Protein AF-A0A3N5KDC1-F1 (afdb_monomer)

Foldseek 3Di:
DAQPDDPDPDDQPLADDDPRSLVVLLCVCVVPVPPPVAAERELEAAGDQVSSQVSLVSNVVNVNPRHFYEYEHQDDDDHPSGPYYAYADAACAPDPHHLLCLLDDDNNQRHPEYFFFAALLAADFVVVDDADWLEGGHLNNRVLSLLNVLCCCLPVPVVSRPHDDYPDAEKDFACGNLHGIDRRHCAYNLGHGALSVQVVCCRVVVVDWDKAWHSLLLQEDADFQLRKTKIFTSAQWKWKDKPNRIDDIDGFQPDWRQWDWDQDPVRDTDIDGTGGGGRMDMGSDGDDAAWMKMKMDSVPPDIDIHIHHYPPNPDDPLPDQKAPKAKPAPQKGKDWRQFWADAQRDQENDNRLPFNWGFHHDDPVRGGWIWIYIHFLLPVNNWIKIKIWGAQPFQWKKKKKKFFQQAADVVLVDDGDPVQNVLVVVQVVQCVVQVKDWDDWQGWIAGSSRGTTTITMIMDIGGRGGMDIGGTTSTGMIMIIGGPPDPPPPPD

Nearest PDB structures (foldseek):
  8dhe-assembly1_C  TM=8.116E-01  e=2.099E-16  Tannerella forsythia
  6d1p-assembly1_B  TM=6.015E-01  e=4.933E-16  Bacteroides uniformis str. 3978 T3 ii
  6d1p-assembly1_A  TM=5.922E-01  e=3.505E-16  Bacteroides uniformis str. 3978 T3 ii
  5uj6-assembly1_B  TM=5.030E-01  e=4.772E-17  Bacteroides uniformis str. 3978 T3 ii
  5e4s-assembly1_A  TM=2.211E-01  e=1.803E+00  Mus musculus

Radius of gyration: 25.78 Å; Cα contacts (8 Å, |Δi|>4): 1112; chains: 1; bounding box: 69×53×68 Å

Solvent-accessible surface area (backbone atoms only — not comparable to full-atom values): 26812 Å² total; per-residue (Å²): 130,66,70,73,66,82,90,72,70,99,61,84,68,79,60,67,87,46,74,54,37,52,49,46,51,45,45,55,47,75,76,43,71,88,44,83,89,61,66,60,48,71,33,50,63,68,63,50,58,72,46,33,28,48,41,20,45,52,48,57,73,67,68,60,89,89,45,48,33,30,34,36,28,74,56,98,70,83,59,54,72,36,78,47,65,22,17,52,48,34,49,40,59,84,41,99,52,38,55,71,56,52,76,52,74,71,71,46,24,32,24,54,25,29,60,49,46,36,38,78,49,24,62,63,57,78,90,65,72,71,73,40,88,58,74,40,35,21,40,62,44,30,44,56,52,48,49,53,49,49,39,37,50,73,62,76,43,38,86,64,34,85,36,80,36,70,42,36,70,52,23,45,82,36,83,45,32,71,60,37,30,40,42,30,22,32,13,43,73,90,65,50,75,41,67,60,40,57,52,50,45,44,72,77,37,68,88,56,89,48,54,42,68,49,70,66,58,55,36,60,36,79,59,64,52,42,57,60,49,44,32,40,32,69,47,69,40,40,35,42,27,51,69,88,43,75,51,78,68,46,51,51,40,69,34,62,49,72,63,47,56,41,73,43,97,88,67,49,74,43,81,40,80,48,49,67,24,68,37,34,44,75,40,62,66,65,56,56,63,12,82,36,47,41,35,40,35,55,86,79,84,52,57,34,72,47,67,37,27,25,55,64,63,79,52,80,60,91,82,41,64,66,32,79,68,43,44,74,22,88,91,28,59,56,44,77,42,92,51,57,62,48,58,56,33,67,58,51,60,39,31,79,62,87,36,53,37,21,40,42,67,64,61,77,92,53,60,45,13,21,34,52,28,27,48,56,26,51,42,71,92,37,37,39,35,41,36,31,24,35,31,62,90,46,87,17,26,41,40,33,40,41,32,47,42,30,40,48,52,78,91,57,76,55,79,67,37,67,69,41,32,53,39,32,54,50,48,52,53,54,38,46,76,70,64,31,43,83,75,46,73,78,42,49,28,27,37,69,62,65,42,54,30,28,23,37,34,28,36,32,82,42,50,47,52,35,76,47,76,45,80,50,54,60,37,56,62,47,44,32,41,31,54,69,83,52,85,51,74,77,84,122

Mean predicted aligned error: 6.15 Å

Structure (mmCIF, N/CA/C/O backbone):
data_AF-A0A3N5KDC1-F1
#
_entry.id   AF-A0A3N5KDC1-F1
#
loop_
_atom_site.group_PDB
_atom_site.id
_atom_site.type_symbol
_atom_site.label_atom_id
_atom_site.label_alt_id
_atom_site.label_comp_id
_atom_site.label_asym_id
_atom_site.label_entity_id
_atom_site.label_seq_id
_atom_site.pdbx_PDB_ins_code
_atom_site.Cartn_x
_atom_site.Cartn_y
_atom_site.Cartn_z
_atom_site.occupancy
_atom_site.B_iso_or_equiv
_atom_site.auth_seq_id
_atom_site.auth_comp_id
_atom_site.auth_asym_id
_atom_site.auth_atom_id
_atom_site.pdbx_PDB_model_num
ATOM 1 N N . GLY A 1 1 ? 24.414 0.586 -6.483 1.00 37.28 1 GLY A N 1
ATOM 2 C CA . GLY A 1 1 ? 25.707 0.317 -5.826 1.00 37.28 1 GLY A CA 1
ATOM 3 C C . GLY A 1 1 ? 26.315 -0.940 -6.407 1.00 37.28 1 GLY A C 1
ATOM 4 O O . GLY A 1 1 ? 25.590 -1.908 -6.600 1.00 37.28 1 GLY A O 1
ATOM 5 N N . TYR A 1 2 ? 27.604 -0.909 -6.732 1.00 44.34 2 TYR A N 1
ATOM 6 C CA . TYR A 1 2 ? 28.325 -2.050 -7.298 1.00 44.34 2 TYR A CA 1
ATOM 7 C C . TYR A 1 2 ? 28.606 -3.128 -6.255 1.00 44.34 2 TYR A C 1
ATOM 9 O O . TYR A 1 2 ? 28.766 -2.836 -5.068 1.00 44.34 2 TYR A O 1
ATOM 17 N N . ALA A 1 3 ? 28.755 -4.369 -6.711 1.00 42.62 3 ALA A N 1
ATOM 18 C CA . ALA A 1 3 ? 29.396 -5.393 -5.905 1.00 42.62 3 ALA A CA 1
ATOM 19 C C . ALA A 1 3 ? 30.853 -4.952 -5.630 1.00 42.62 3 ALA A C 1
ATOM 21 O O . ALA A 1 3 ? 31.609 -4.693 -6.564 1.00 42.62 3 ALA A O 1
ATOM 22 N N . GLY A 1 4 ? 31.239 -4.836 -4.353 1.00 41.16 4 GLY A N 1
ATOM 23 C CA . GLY A 1 4 ? 32.629 -4.584 -3.936 1.00 41.16 4 GLY A CA 1
ATOM 24 C C . GLY A 1 4 ? 33.014 -3.136 -3.621 1.00 41.16 4 GLY A C 1
ATOM 25 O O . GLY A 1 4 ? 34.183 -2.884 -3.343 1.00 41.16 4 GLY A O 1
ATOM 26 N N . GLN A 1 5 ? 32.077 -2.184 -3.623 1.00 47.47 5 GLN A N 1
ATOM 27 C CA . GLN A 1 5 ? 32.350 -0.823 -3.142 1.00 47.47 5 GLN A CA 1
ATOM 28 C C . GLN A 1 5 ? 31.906 -0.655 -1.682 1.00 47.47 5 GLN A C 1
ATOM 30 O O . GLN A 1 5 ? 30.785 -1.007 -1.311 1.00 47.47 5 GLN A O 1
ATOM 35 N N . LEU A 1 6 ? 32.794 -0.109 -0.847 1.00 40.75 6 LEU A N 1
ATOM 36 C CA . LEU A 1 6 ? 32.445 0.346 0.497 1.00 40.75 6 LEU A CA 1
ATOM 37 C C . LEU A 1 6 ? 31.649 1.648 0.363 1.00 40.75 6 LEU A C 1
ATOM 39 O O . LEU A 1 6 ? 32.158 2.617 -0.189 1.00 40.75 6 LEU A O 1
ATOM 43 N N . TRP A 1 7 ? 30.424 1.685 0.891 1.00 41.09 7 TRP A N 1
ATOM 44 C CA . TRP A 1 7 ? 29.682 2.933 1.088 1.00 41.09 7 TRP A CA 1
ATOM 45 C C . TRP A 1 7 ? 30.396 3.770 2.159 1.00 41.09 7 TRP A C 1
ATOM 47 O O . TRP A 1 7 ? 30.092 3.661 3.347 1.00 41.09 7 TRP A O 1
ATOM 57 N N . LYS A 1 8 ? 31.397 4.558 1.762 1.00 39.78 8 LYS A N 1
ATOM 58 C CA . LYS A 1 8 ? 32.082 5.511 2.639 1.00 39.78 8 LYS A CA 1
ATOM 59 C C . LYS A 1 8 ? 31.551 6.913 2.376 1.00 39.78 8 LYS A C 1
ATOM 61 O O . LYS A 1 8 ? 32.102 7.640 1.566 1.00 39.78 8 LYS A O 1
ATOM 66 N N . GLU A 1 9 ? 30.494 7.259 3.110 1.00 42.00 9 GLU A N 1
ATOM 67 C CA . GLU A 1 9 ? 29.913 8.608 3.197 1.00 42.00 9 GLU A CA 1
ATOM 68 C C . GLU A 1 9 ? 29.488 9.233 1.848 1.00 42.00 9 GLU A C 1
ATOM 70 O O . GLU A 1 9 ? 29.717 8.705 0.764 1.00 42.00 9 GLU A O 1
ATOM 75 N N . ALA A 1 10 ? 28.748 10.340 1.899 1.00 38.84 10 ALA A N 1
ATOM 76 C CA . ALA A 1 10 ? 28.294 11.034 0.698 1.00 38.84 10 ALA A CA 1
ATOM 77 C C . ALA A 1 10 ? 29.503 11.648 -0.042 1.00 38.84 10 ALA A C 1
ATOM 79 O O . ALA A 1 10 ? 29.994 12.710 0.336 1.00 38.84 10 ALA A O 1
ATOM 80 N N . GLY A 1 11 ? 29.994 10.979 -1.091 1.00 49.34 11 GLY A N 1
ATOM 81 C CA . GLY A 1 11 ? 31.174 11.393 -1.853 1.00 49.34 11 GLY A CA 1
ATOM 82 C C . GLY A 1 11 ? 31.334 10.659 -3.191 1.00 49.34 11 GLY A C 1
ATOM 83 O O . GLY A 1 11 ? 30.745 9.610 -3.420 1.00 49.34 11 GLY A O 1
ATOM 84 N N . ASN A 1 12 ? 32.136 11.236 -4.094 1.00 48.62 12 ASN A N 1
ATOM 85 C CA . ASN A 1 12 ? 32.341 10.858 -5.508 1.00 48.62 12 ASN A CA 1
ATOM 86 C C . ASN A 1 12 ? 32.972 9.459 -5.768 1.00 48.62 12 ASN A C 1
ATOM 88 O O . ASN A 1 12 ? 33.498 9.235 -6.858 1.00 48.62 12 ASN A O 1
ATOM 92 N N . GLU A 1 13 ? 32.957 8.523 -4.815 1.00 50.50 13 GLU A N 1
ATOM 93 C CA . GLU A 1 13 ? 33.648 7.223 -4.918 1.00 50.50 13 GLU A CA 1
ATOM 94 C C . GLU A 1 13 ? 32.959 6.210 -5.856 1.00 50.50 13 GLU A C 1
ATOM 96 O O . GLU A 1 13 ? 33.598 5.252 -6.288 1.00 50.50 13 GLU A O 1
ATOM 101 N N . GLU A 1 14 ? 31.722 6.471 -6.307 1.00 55.22 14 GLU A N 1
ATOM 102 C CA . GLU A 1 14 ? 31.003 5.689 -7.342 1.00 55.22 14 GLU A CA 1
ATOM 103 C C . GLU A 1 14 ? 31.642 5.765 -8.752 1.00 55.22 14 GLU A C 1
ATOM 105 O O . GLU A 1 14 ? 31.025 5.407 -9.759 1.00 55.22 14 GLU A O 1
ATOM 110 N N . LYS A 1 15 ? 32.882 6.259 -8.835 1.00 64.88 15 LYS A N 1
ATOM 111 C CA . LYS A 1 15 ? 33.608 6.631 -10.054 1.00 64.88 15 LYS A CA 1
ATOM 112 C C . LYS A 1 15 ? 34.949 5.912 -10.223 1.00 64.88 15 LYS A C 1
ATOM 114 O O . LYS A 1 15 ? 35.641 6.164 -11.206 1.00 64.88 15 LYS A O 1
ATOM 119 N N . THR A 1 16 ? 35.331 5.037 -9.292 1.00 75.56 16 THR A N 1
ATOM 120 C CA . THR A 1 16 ? 36.665 4.419 -9.293 1.00 75.56 16 THR A CA 1
ATOM 121 C C . THR A 1 16 ? 36.598 2.936 -9.640 1.00 75.56 16 THR A C 1
ATOM 123 O O . THR A 1 16 ? 35.846 2.170 -9.038 1.00 75.56 16 THR A O 1
ATOM 126 N N . ILE A 1 17 ? 37.432 2.527 -10.594 1.00 86.38 17 ILE A N 1
ATOM 127 C CA . ILE A 1 17 ? 37.654 1.127 -10.958 1.00 86.38 17 ILE A CA 1
ATOM 128 C C . ILE A 1 17 ? 38.507 0.465 -9.873 1.00 86.38 17 ILE A C 1
ATOM 130 O O . ILE A 1 17 ? 39.562 0.985 -9.508 1.00 86.38 17 ILE A O 1
ATOM 134 N N . THR A 1 18 ? 38.075 -0.691 -9.369 1.00 87.50 18 THR A N 1
ATOM 135 C CA . THR A 1 18 ? 38.806 -1.442 -8.337 1.00 87.50 18 THR A CA 1
ATOM 136 C C . THR A 1 18 ? 39.035 -2.905 -8.732 1.00 87.50 18 THR A C 1
ATOM 138 O O . THR A 1 18 ? 38.200 -3.480 -9.440 1.00 87.50 18 THR A O 1
ATOM 141 N N . PRO A 1 19 ? 40.111 -3.548 -8.224 1.00 91.12 19 PRO A N 1
ATOM 142 C CA . PRO A 1 19 ? 40.338 -4.982 -8.418 1.00 91.12 19 PRO A CA 1
ATOM 143 C C . PRO A 1 19 ? 39.183 -5.860 -7.913 1.00 91.12 19 PRO A C 1
ATOM 145 O O . PRO A 1 19 ? 38.863 -6.873 -8.529 1.00 91.12 19 PRO A O 1
ATOM 148 N N . ASP A 1 20 ? 38.527 -5.467 -6.815 1.00 90.00 20 ASP A N 1
ATOM 149 C CA . ASP A 1 20 ? 37.363 -6.188 -6.286 1.00 90.00 20 ASP A CA 1
ATOM 150 C C . ASP A 1 20 ? 36.155 -6.085 -7.221 1.00 90.00 20 ASP A C 1
ATOM 152 O O . ASP A 1 20 ? 35.503 -7.097 -7.476 1.00 90.00 20 ASP A O 1
ATOM 156 N N . GLY A 1 21 ? 35.879 -4.900 -7.778 1.00 88.31 21 GLY A N 1
ATOM 157 C CA . GLY A 1 21 ? 34.806 -4.729 -8.756 1.00 88.31 21 GLY A CA 1
ATOM 158 C C . GLY A 1 21 ? 35.059 -5.534 -10.033 1.00 88.31 21 GLY A C 1
ATOM 159 O O . GLY A 1 21 ? 34.130 -6.135 -10.571 1.00 88.31 21 GLY A O 1
ATOM 160 N N . GLU A 1 22 ? 36.314 -5.626 -10.493 1.00 93.69 22 GLU A N 1
ATOM 161 C CA . GLU A 1 22 ? 36.660 -6.492 -11.629 1.00 93.69 22 GLU A CA 1
ATOM 162 C C . GLU A 1 22 ? 36.424 -7.959 -11.294 1.00 93.69 22 GLU A C 1
ATOM 164 O O . GLU A 1 22 ? 35.750 -8.658 -12.051 1.00 93.69 22 GLU A O 1
ATOM 169 N N . ARG A 1 23 ? 36.940 -8.420 -10.146 1.00 95.06 23 ARG A N 1
ATOM 170 C CA . ARG A 1 23 ? 36.763 -9.802 -9.693 1.00 95.06 23 ARG A CA 1
ATOM 171 C C . ARG A 1 23 ? 35.281 -10.169 -9.637 1.00 95.06 23 ARG A C 1
ATOM 173 O O . ARG A 1 23 ? 34.895 -11.167 -10.234 1.00 95.06 23 ARG A O 1
ATOM 180 N N . LEU A 1 24 ? 34.458 -9.341 -8.993 1.00 93.81 24 LEU A N 1
ATOM 181 C CA . LEU A 1 24 ? 33.022 -9.585 -8.839 1.00 93.81 24 LEU A CA 1
ATOM 182 C C . LEU A 1 24 ? 32.278 -9.546 -10.179 1.00 93.81 24 LEU A C 1
ATOM 184 O O . LEU A 1 24 ? 31.381 -10.355 -10.399 1.00 93.81 24 LEU A O 1
ATOM 188 N N . THR A 1 25 ? 32.682 -8.670 -11.102 1.00 94.50 25 THR A N 1
ATOM 189 C CA . THR A 1 25 ? 32.119 -8.623 -12.462 1.00 94.50 25 THR A CA 1
ATOM 190 C C . THR A 1 25 ? 32.409 -9.913 -13.236 1.00 94.50 25 THR A C 1
ATOM 192 O O . THR A 1 25 ? 31.509 -10.468 -13.865 1.00 94.50 25 THR A O 1
ATOM 195 N N . ARG A 1 26 ? 33.637 -10.445 -13.154 1.00 97.12 26 ARG A N 1
ATOM 196 C CA . ARG A 1 26 ? 33.983 -11.738 -13.775 1.00 97.12 26 ARG A CA 1
ATOM 197 C C . ARG A 1 26 ? 33.257 -12.899 -13.109 1.00 97.12 26 ARG A C 1
ATOM 199 O O . ARG A 1 26 ? 32.737 -13.780 -13.786 1.00 97.12 26 ARG A O 1
ATOM 206 N N . GLU A 1 27 ? 33.218 -12.904 -11.779 1.00 97.12 27 GLU A N 1
ATOM 207 C CA . GLU A 1 27 ? 32.535 -13.931 -10.992 1.00 97.12 27 GLU A CA 1
ATOM 208 C C . GLU A 1 27 ? 31.034 -13.969 -11.287 1.00 97.12 27 GLU A C 1
ATOM 210 O O . GLU A 1 27 ? 30.494 -15.062 -11.432 1.00 97.12 27 GLU A O 1
ATOM 215 N N . MET A 1 28 ? 30.379 -12.815 -11.474 1.00 96.75 28 MET A N 1
ATOM 216 C CA . MET A 1 28 ? 28.976 -12.741 -11.897 1.00 96.75 28 MET A CA 1
ATOM 217 C C . MET A 1 28 ? 28.735 -13.568 -13.166 1.00 96.75 28 MET A C 1
ATOM 219 O O . MET A 1 28 ? 27.820 -14.389 -13.176 1.00 96.75 28 MET A O 1
ATOM 223 N N . VAL A 1 29 ? 29.567 -13.410 -14.200 1.00 97.75 29 VAL A N 1
ATOM 224 C CA . VAL A 1 29 ? 29.442 -14.184 -15.446 1.00 97.75 29 VAL A CA 1
ATOM 225 C C . VAL A 1 29 ? 29.795 -15.655 -15.203 1.00 97.75 29 VAL A C 1
ATOM 227 O O . VAL A 1 29 ? 28.981 -16.542 -15.455 1.00 97.75 29 VAL A O 1
ATOM 230 N N . ARG A 1 30 ? 30.975 -15.945 -14.640 1.00 97.69 30 ARG A N 1
ATOM 231 C CA . ARG A 1 30 ? 31.485 -17.321 -14.462 1.00 97.69 30 ARG A CA 1
ATOM 232 C C . ARG A 1 30 ? 30.622 -18.202 -13.568 1.00 97.69 30 ARG A C 1
ATOM 234 O O . ARG A 1 30 ? 30.557 -19.407 -13.790 1.00 97.69 30 ARG A O 1
ATOM 241 N N . GLN A 1 31 ? 29.990 -17.635 -12.547 1.00 97.81 31 GLN A N 1
ATOM 242 C CA . GLN A 1 31 ? 29.129 -18.394 -11.642 1.00 97.81 31 GLN A CA 1
ATOM 243 C C . GLN A 1 31 ? 27.742 -18.633 -12.241 1.00 97.81 31 GLN A C 1
ATOM 245 O O . GLN A 1 31 ? 27.077 -19.588 -11.849 1.00 97.81 31 GLN A O 1
ATOM 250 N N . ASN A 1 32 ? 27.305 -17.787 -13.183 1.00 97.88 32 ASN A N 1
ATOM 251 C CA . ASN A 1 32 ? 25.913 -17.767 -13.619 1.00 97.88 32 ASN A CA 1
ATOM 252 C C . ASN A 1 32 ? 25.691 -18.039 -15.121 1.00 97.88 32 ASN A C 1
ATOM 254 O O . ASN A 1 32 ? 24.538 -18.157 -15.530 1.00 97.88 32 ASN A O 1
ATOM 258 N N . TRP A 1 33 ? 26.734 -18.200 -15.946 1.00 96.25 33 TRP A N 1
ATOM 259 C CA . TRP A 1 33 ? 26.621 -18.373 -17.411 1.00 96.25 33 TRP A CA 1
ATOM 260 C C . TRP A 1 33 ? 25.761 -19.564 -17.863 1.00 96.25 33 TRP A C 1
ATOM 262 O O . TRP A 1 33 ? 25.226 -19.564 -18.972 1.00 96.25 33 TRP A O 1
ATOM 272 N N . ASN A 1 34 ? 25.593 -20.583 -17.024 1.00 97.00 34 ASN A N 1
ATOM 273 C CA . ASN A 1 34 ? 24.770 -21.753 -17.325 1.00 97.00 34 ASN A CA 1
ATOM 274 C C . ASN A 1 34 ? 23.273 -21.557 -17.005 1.00 97.00 34 ASN A C 1
ATOM 276 O O . ASN A 1 34 ? 22.489 -22.478 -17.226 1.00 97.00 34 ASN A O 1
ATOM 280 N N . HIS A 1 35 ? 22.854 -20.382 -16.517 1.00 98.12 35 HIS A N 1
ATOM 281 C CA . HIS A 1 35 ? 21.449 -20.088 -16.229 1.00 98.12 35 HIS A CA 1
ATOM 282 C C . HIS A 1 35 ? 20.735 -19.547 -17.479 1.00 98.12 35 HIS A C 1
ATOM 284 O O . HIS A 1 35 ? 21.015 -18.421 -17.904 1.00 98.12 35 HIS A O 1
ATOM 290 N N . PRO A 1 36 ? 19.769 -20.284 -18.061 1.00 97.12 36 PRO A N 1
ATOM 291 C CA . PRO A 1 36 ? 19.035 -19.820 -19.242 1.00 97.12 36 PRO A CA 1
ATOM 292 C C . PRO A 1 36 ? 18.090 -18.648 -18.937 1.00 97.12 36 PRO A C 1
ATOM 294 O O . PRO A 1 36 ? 17.638 -17.973 -19.853 1.00 97.12 36 PRO A O 1
ATOM 297 N N . SER A 1 37 ? 17.791 -18.387 -17.659 1.00 97.25 37 SER A N 1
ATOM 298 C CA . SER A 1 37 ? 16.976 -17.245 -17.227 1.00 97.25 37 SER A CA 1
ATOM 299 C C . SER A 1 37 ? 17.694 -15.898 -17.351 1.00 97.25 37 SER A C 1
ATOM 301 O O . SER A 1 37 ? 17.043 -14.860 -17.276 1.00 97.25 37 SER A O 1
ATOM 303 N N . ILE A 1 38 ? 19.021 -15.890 -17.504 1.00 97.19 38 ILE A N 1
ATOM 304 C CA . ILE A 1 38 ? 19.806 -14.665 -17.675 1.00 97.19 38 ILE A CA 1
ATOM 305 C C . ILE A 1 38 ? 19.941 -14.394 -19.168 1.00 97.19 38 ILE A C 1
ATOM 307 O O . ILE A 1 38 ? 20.503 -15.215 -19.888 1.00 97.19 38 ILE A O 1
ATOM 311 N N . LEU A 1 39 ? 19.452 -13.240 -19.621 1.00 95.25 39 LEU A N 1
ATOM 312 C CA . LEU A 1 39 ? 19.479 -12.845 -21.036 1.00 95.25 39 LEU A CA 1
ATOM 313 C C . LEU A 1 39 ? 20.571 -11.812 -21.351 1.00 95.25 39 LEU A C 1
ATOM 315 O O . LEU A 1 39 ? 21.000 -11.687 -22.497 1.00 95.25 39 LEU A O 1
ATOM 319 N N . PHE A 1 40 ? 21.025 -11.072 -20.341 1.00 96.06 40 PHE A N 1
ATOM 320 C CA . PHE A 1 40 ? 22.039 -10.036 -20.484 1.00 96.06 40 PHE A CA 1
ATOM 321 C C . PHE A 1 40 ? 22.814 -9.811 -19.184 1.00 96.06 40 PHE A C 1
ATOM 323 O O . PHE A 1 40 ? 22.302 -10.052 -18.089 1.00 96.06 40 PHE A O 1
ATOM 330 N N . TRP A 1 41 ? 24.041 -9.317 -19.320 1.00 97.56 41 TRP A N 1
ATOM 331 C CA . TRP A 1 41 ? 24.927 -8.925 -18.227 1.00 97.56 41 TRP A CA 1
ATOM 332 C C . TRP A 1 41 ? 24.950 -7.404 -18.091 1.00 97.56 41 TRP A C 1
ATOM 334 O O . TRP A 1 41 ? 25.172 -6.703 -19.076 1.00 97.56 41 TRP A O 1
ATOM 344 N N . SER A 1 42 ? 24.742 -6.878 -16.884 1.00 94.75 42 SER A N 1
ATOM 345 C CA . SER A 1 42 ? 24.819 -5.431 -16.652 1.00 94.75 42 SER A CA 1
ATOM 346 C C . SER A 1 42 ? 26.226 -5.004 -16.239 1.00 94.75 42 SER A C 1
ATOM 348 O O . SER A 1 42 ? 26.817 -5.590 -15.334 1.00 94.75 42 SER A O 1
ATOM 350 N N . ALA A 1 43 ? 26.735 -3.951 -16.874 1.00 94.06 43 ALA A N 1
ATOM 351 C CA . ALA A 1 43 ? 28.002 -3.305 -16.552 1.00 94.06 43 ALA A CA 1
ATOM 352 C C . ALA A 1 43 ? 27.884 -2.257 -15.428 1.00 94.06 43 ALA A C 1
ATOM 354 O O . ALA A 1 43 ? 28.904 -1.752 -14.959 1.00 94.06 43 ALA A O 1
ATOM 355 N N . GLY A 1 44 ? 26.668 -1.911 -14.982 1.00 89.19 44 GLY A N 1
ATOM 356 C CA . GLY A 1 44 ? 26.477 -0.963 -13.882 1.00 89.19 44 GLY A CA 1
ATOM 357 C C . GLY A 1 44 ? 25.088 -0.326 -13.801 1.00 89.19 44 GLY A C 1
ATOM 358 O O . GLY A 1 44 ? 24.185 -0.649 -14.573 1.00 89.19 44 GLY A O 1
ATOM 359 N N . ASN A 1 45 ? 24.950 0.607 -12.855 1.00 89.62 45 ASN A N 1
ATOM 360 C CA . ASN A 1 45 ? 23.750 1.414 -12.622 1.00 89.62 45 ASN A CA 1
ATOM 361 C C . ASN A 1 45 ? 24.130 2.862 -12.262 1.00 89.62 45 ASN A C 1
ATOM 363 O O . ASN A 1 45 ? 24.871 3.051 -11.298 1.00 89.62 45 ASN A O 1
ATOM 367 N N . GLU A 1 46 ? 23.589 3.848 -12.985 1.00 85.75 46 GLU A N 1
ATOM 368 C CA . GLU A 1 46 ? 23.632 5.298 -12.691 1.00 85.75 46 GLU A CA 1
ATOM 369 C C . GLU A 1 46 ? 25.016 5.859 -12.318 1.00 85.75 46 GLU A C 1
ATOM 371 O O . GLU A 1 46 ? 25.188 6.598 -11.354 1.00 85.75 46 GLU A O 1
ATOM 376 N N . THR A 1 47 ? 26.030 5.516 -13.099 1.00 81.06 47 THR A N 1
ATOM 377 C CA . THR A 1 47 ? 27.434 5.835 -12.819 1.00 81.06 47 THR A CA 1
ATOM 378 C C . THR A 1 47 ? 28.067 6.672 -13.939 1.00 81.06 47 THR A C 1
ATOM 380 O O . THR A 1 47 ? 27.395 7.117 -14.872 1.00 81.06 47 THR A O 1
ATOM 383 N N . ILE A 1 48 ? 29.381 6.896 -13.866 1.00 84.38 48 ILE A N 1
ATOM 384 C CA . ILE A 1 48 ? 30.130 7.558 -14.935 1.00 84.38 48 ILE A CA 1
ATOM 385 C C . ILE A 1 48 ? 30.531 6.572 -16.033 1.00 84.38 48 ILE A C 1
ATOM 387 O O . ILE A 1 48 ? 30.876 5.419 -15.774 1.00 84.38 48 ILE A O 1
ATOM 391 N N . LEU A 1 49 ? 30.550 7.063 -17.272 1.00 87.19 49 LEU A N 1
ATOM 392 C CA . LEU A 1 49 ? 30.786 6.245 -18.460 1.00 87.19 49 LEU A CA 1
ATOM 393 C C . LEU A 1 49 ? 32.121 5.498 -18.449 1.00 87.19 49 LEU A C 1
ATOM 395 O O . LEU A 1 49 ? 32.158 4.360 -18.898 1.00 87.19 49 LEU A O 1
ATOM 399 N N . ASP A 1 50 ? 33.201 6.089 -17.935 1.00 88.62 50 ASP A N 1
ATOM 400 C CA . ASP A 1 50 ? 34.514 5.427 -17.924 1.00 88.62 50 ASP A CA 1
ATOM 401 C C . ASP A 1 50 ? 34.496 4.122 -17.117 1.00 88.62 50 ASP A C 1
ATOM 403 O O . ASP A 1 50 ? 35.063 3.118 -17.547 1.00 88.62 50 ASP A O 1
ATOM 407 N N . VAL A 1 51 ? 33.766 4.108 -15.999 1.00 88.75 51 VAL A N 1
ATOM 408 C CA . VAL A 1 51 ? 33.595 2.920 -15.156 1.00 88.75 51 VAL A CA 1
ATOM 409 C C . VAL A 1 51 ? 32.725 1.876 -15.855 1.00 88.75 51 VAL A C 1
ATOM 411 O O . VAL A 1 51 ? 33.106 0.707 -15.904 1.00 88.75 51 VAL A O 1
ATOM 414 N N . VAL A 1 52 ? 31.601 2.288 -16.458 1.00 91.00 52 VAL A N 1
ATOM 415 C CA . VAL A 1 52 ? 30.739 1.376 -17.237 1.00 91.00 52 VAL A CA 1
ATOM 416 C C . VAL A 1 52 ? 31.522 0.740 -18.377 1.00 91.00 52 VAL A C 1
ATOM 418 O O . VAL A 1 52 ? 31.492 -0.473 -18.544 1.00 91.00 52 VAL A O 1
ATOM 421 N N . 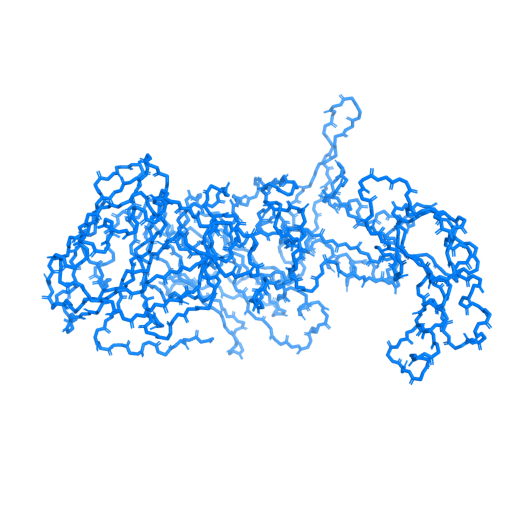ASN A 1 53 ? 32.247 1.551 -19.150 1.00 93.81 53 ASN A N 1
ATOM 422 C CA . ASN A 1 53 ? 33.012 1.098 -20.308 1.00 93.81 53 ASN A CA 1
ATOM 423 C C . ASN A 1 53 ? 34.066 0.063 -19.905 1.00 93.81 53 ASN A C 1
ATOM 425 O O . ASN A 1 53 ? 34.282 -0.910 -20.635 1.00 93.81 53 ASN A O 1
ATOM 429 N N . HIS A 1 54 ? 34.704 0.273 -18.749 1.00 94.81 54 HIS A N 1
ATOM 430 C CA . HIS A 1 54 ? 35.669 -0.657 -18.176 1.00 94.81 54 HIS A CA 1
ATOM 431 C C . HIS A 1 54 ? 35.017 -1.981 -17.781 1.00 94.81 54 HIS A C 1
ATOM 433 O O . HIS A 1 54 ? 35.444 -3.032 -18.253 1.00 94.81 54 HIS A O 1
ATOM 439 N N . TYR A 1 55 ? 33.952 -1.959 -16.975 1.00 95.38 55 TYR A N 1
ATOM 440 C CA . TYR A 1 55 ? 33.299 -3.197 -16.540 1.00 95.38 55 TYR A CA 1
ATOM 441 C C . TYR A 1 55 ? 32.584 -3.929 -17.679 1.00 95.38 55 TYR A C 1
ATOM 443 O O . TYR A 1 55 ? 32.621 -5.156 -17.726 1.00 95.38 55 TYR A O 1
ATOM 451 N N . ALA A 1 56 ? 32.045 -3.213 -18.664 1.00 96.56 56 ALA A N 1
ATOM 452 C CA . ALA A 1 56 ? 31.558 -3.815 -19.900 1.00 96.56 56 ALA A CA 1
ATOM 453 C C . ALA A 1 56 ? 32.693 -4.532 -20.653 1.00 96.56 56 ALA A C 1
ATOM 455 O O . ALA A 1 56 ? 32.504 -5.658 -21.108 1.00 96.56 56 ALA A O 1
ATOM 456 N N . ALA A 1 57 ? 33.895 -3.945 -20.734 1.00 97.56 57 ALA A N 1
ATOM 457 C CA . ALA A 1 57 ? 35.058 -4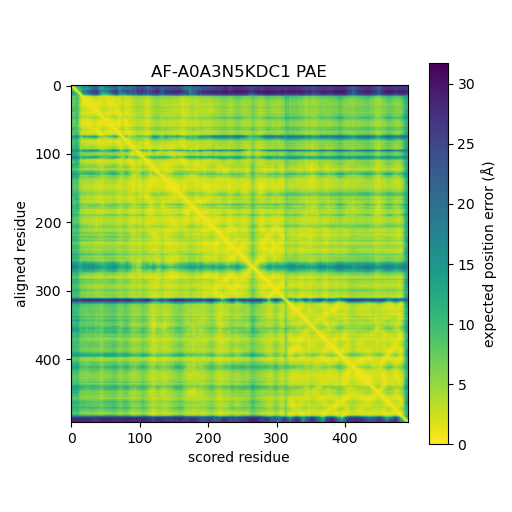.622 -21.316 1.00 97.56 57 ALA A CA 1
ATOM 458 C C . ALA A 1 57 ? 35.473 -5.866 -20.510 1.00 97.56 57 ALA A C 1
ATOM 460 O O . ALA A 1 57 ? 35.807 -6.888 -21.106 1.00 97.56 57 ALA A O 1
ATOM 461 N N . VAL A 1 58 ? 35.411 -5.809 -19.175 1.00 97.69 58 VAL A N 1
ATOM 462 C CA . VAL A 1 58 ? 35.658 -6.970 -18.302 1.00 97.69 58 VAL A CA 1
ATOM 463 C C . VAL A 1 58 ? 34.664 -8.095 -18.591 1.00 97.69 58 VAL A C 1
ATOM 465 O O . VAL A 1 58 ? 35.094 -9.234 -18.746 1.00 97.69 58 VAL A O 1
ATOM 468 N N . ILE A 1 59 ? 33.369 -7.790 -18.737 1.00 98.06 59 ILE A N 1
ATOM 469 C CA . ILE A 1 59 ? 32.344 -8.776 -19.119 1.00 98.06 59 ILE A CA 1
ATOM 470 C C . ILE A 1 59 ? 32.671 -9.393 -20.485 1.00 98.06 59 ILE A C 1
ATOM 472 O O . ILE A 1 59 ? 32.630 -10.611 -20.628 1.00 98.06 59 ILE A O 1
ATOM 476 N N . ARG A 1 60 ? 33.053 -8.585 -21.485 1.00 97.88 60 ARG A N 1
ATOM 477 C CA . ARG A 1 60 ? 33.413 -9.096 -22.824 1.00 97.88 60 ARG A CA 1
ATOM 478 C C . ARG A 1 60 ? 34.620 -10.032 -22.812 1.00 97.88 60 ARG A C 1
ATOM 480 O O . ARG A 1 60 ? 34.677 -10.938 -23.632 1.00 97.88 60 ARG A O 1
ATOM 487 N N . GLN A 1 61 ? 35.563 -9.844 -21.891 1.00 98.00 61 GLN A N 1
ATOM 488 C CA . GLN A 1 61 ? 36.716 -10.740 -21.741 1.00 98.00 61 GLN A CA 1
ATOM 489 C C . GLN A 1 61 ? 36.346 -12.129 -21.206 1.00 98.00 61 GLN A C 1
ATOM 491 O O . GLN A 1 61 ? 37.163 -13.038 -21.315 1.00 98.00 61 GLN A O 1
ATOM 496 N N . GLU A 1 62 ? 35.151 -12.302 -20.633 1.00 97.50 62 GLU A N 1
ATOM 497 C CA . GLU A 1 62 ? 34.646 -13.621 -20.235 1.00 97.50 62 GLU A CA 1
ATOM 498 C C . GLU A 1 62 ? 34.115 -14.441 -21.423 1.00 97.50 62 GLU A C 1
ATOM 500 O O . GLU A 1 62 ? 33.772 -15.603 -21.233 1.00 97.50 62 GLU A O 1
ATOM 505 N N . ASP A 1 63 ? 34.087 -13.854 -22.630 1.00 94.44 63 ASP A N 1
ATOM 506 C CA . ASP A 1 63 ? 33.788 -14.520 -23.906 1.00 94.44 63 ASP A CA 1
ATOM 507 C C . ASP A 1 63 ? 32.482 -15.339 -23.881 1.00 94.44 63 ASP A C 1
ATOM 509 O O . ASP A 1 63 ? 32.429 -16.488 -24.314 1.00 94.44 63 ASP A O 1
ATOM 513 N N . ASP A 1 64 ? 31.408 -14.743 -23.343 1.00 96.75 64 ASP A N 1
ATOM 514 C CA . ASP A 1 64 ? 30.038 -15.264 -23.453 1.00 96.75 64 ASP A CA 1
ATOM 515 C C . ASP A 1 64 ? 29.325 -14.609 -24.653 1.00 96.75 64 ASP A C 1
ATOM 517 O O . ASP A 1 64 ? 28.682 -13.566 -24.489 1.00 96.75 64 ASP A O 1
ATOM 521 N N . PRO A 1 65 ? 29.399 -15.186 -25.871 1.00 94.25 65 PRO A N 1
ATOM 522 C CA . PRO A 1 65 ? 28.739 -14.626 -27.049 1.00 94.25 65 PRO A CA 1
ATOM 523 C C . PRO A 1 65 ? 27.219 -14.841 -27.041 1.00 94.25 65 PRO A C 1
ATOM 525 O O . PRO A 1 65 ? 26.537 -14.386 -27.958 1.00 94.25 65 PRO A O 1
ATOM 528 N N . THR A 1 66 ? 26.672 -15.572 -26.061 1.00 96.44 66 THR A N 1
ATOM 529 C CA . THR A 1 66 ? 25.256 -15.972 -26.047 1.00 96.44 66 THR A CA 1
ATOM 530 C C . THR A 1 66 ? 24.338 -14.949 -25.383 1.00 96.44 66 THR A C 1
ATOM 532 O O . THR A 1 66 ? 23.117 -15.077 -25.475 1.00 96.44 66 THR A O 1
ATOM 535 N N . ARG A 1 67 ? 24.904 -13.929 -24.725 1.00 97.38 67 ARG A N 1
ATOM 536 C CA . ARG A 1 67 ? 24.167 -12.908 -23.971 1.00 97.38 67 ARG A CA 1
ATOM 537 C C . ARG A 1 67 ? 24.613 -11.506 -24.340 1.00 97.38 67 ARG A C 1
ATOM 539 O O . ARG A 1 67 ? 25.776 -11.263 -24.653 1.00 97.38 67 ARG A O 1
ATOM 546 N N . LEU A 1 68 ? 23.669 -10.576 -24.251 1.00 97.38 68 LEU A N 1
ATOM 547 C CA . LEU A 1 68 ? 23.943 -9.161 -24.474 1.00 97.38 68 LEU A CA 1
ATOM 548 C C . LEU A 1 68 ? 24.596 -8.526 -23.238 1.00 97.38 68 LEU A C 1
ATOM 550 O O . LEU A 1 68 ? 24.446 -9.008 -22.116 1.00 97.38 68 LEU A O 1
ATOM 554 N N . VAL A 1 69 ? 25.282 -7.406 -23.428 1.00 97.50 69 VAL A N 1
ATOM 555 C CA . VAL A 1 69 ? 25.814 -6.558 -22.356 1.00 97.50 69 VAL A CA 1
ATOM 556 C C . VAL A 1 69 ? 25.030 -5.253 -22.312 1.00 97.50 69 VAL A C 1
ATOM 558 O O . VAL A 1 69 ? 24.794 -4.633 -23.347 1.00 97.50 69 VAL A O 1
ATOM 561 N N . THR A 1 70 ? 24.624 -4.824 -21.121 1.00 95.62 70 THR A N 1
ATOM 562 C CA . THR A 1 70 ? 23.783 -3.638 -20.925 1.00 95.62 70 THR A CA 1
ATOM 563 C C . THR A 1 70 ? 24.265 -2.745 -19.784 1.00 95.62 70 THR A C 1
ATOM 565 O O . THR A 1 70 ? 25.189 -3.089 -19.049 1.00 95.62 70 THR A O 1
ATOM 568 N N . TYR A 1 71 ? 23.636 -1.584 -19.635 1.00 92.94 71 TYR A N 1
ATOM 569 C CA . TYR A 1 71 ? 23.858 -0.617 -18.566 1.00 92.94 71 TYR A CA 1
ATOM 570 C C . TYR A 1 71 ? 22.543 0.094 -18.223 1.00 92.94 71 TYR A C 1
ATOM 572 O O . TYR A 1 71 ? 21.838 0.530 -19.132 1.00 92.94 71 TYR A O 1
ATOM 580 N N . ALA A 1 72 ? 22.234 0.223 -16.927 1.00 92.00 72 ALA A N 1
ATOM 581 C CA . ALA A 1 72 ? 21.103 1.013 -16.435 1.00 92.00 72 ALA A CA 1
ATOM 582 C C . ALA A 1 72 ? 21.530 2.477 -16.217 1.00 92.00 72 ALA A C 1
ATOM 584 O O . ALA A 1 72 ? 22.297 2.788 -15.304 1.00 92.00 72 ALA A O 1
ATOM 585 N N . ALA A 1 73 ? 21.065 3.380 -17.074 1.00 88.44 73 ALA A N 1
ATOM 586 C CA . ALA A 1 73 ? 21.480 4.775 -17.141 1.00 88.44 73 ALA A CA 1
ATOM 587 C C . ALA A 1 73 ? 20.428 5.725 -16.546 1.00 88.44 73 ALA A C 1
ATOM 589 O O . ALA A 1 73 ? 19.235 5.580 -16.789 1.00 88.44 73 ALA A O 1
ATOM 590 N N . SER A 1 74 ? 20.869 6.779 -15.854 1.00 79.38 74 SER A N 1
ATOM 591 C CA . SER A 1 74 ? 20.009 7.879 -15.373 1.00 79.38 74 SER A CA 1
ATOM 592 C C . SER A 1 74 ? 19.818 9.012 -16.395 1.00 79.38 74 SER A C 1
ATOM 594 O O . SER A 1 74 ? 19.346 10.096 -16.057 1.00 79.38 74 SER A O 1
ATOM 596 N N . GLY A 1 75 ? 20.216 8.800 -17.651 1.00 74.12 75 GLY A N 1
ATOM 597 C CA . GLY A 1 75 ? 20.090 9.787 -18.721 1.00 74.12 75 GLY A CA 1
ATOM 598 C C . GLY A 1 75 ? 20.618 9.264 -20.052 1.00 74.12 75 GLY A C 1
ATOM 599 O O . GLY A 1 75 ? 21.019 8.107 -20.152 1.00 74.12 75 GLY A O 1
ATOM 600 N N . ASN A 1 76 ? 20.667 10.129 -21.071 1.00 71.12 76 ASN A N 1
ATOM 601 C CA . ASN A 1 76 ? 21.034 9.765 -22.447 1.00 71.12 76 ASN A CA 1
ATOM 602 C C . ASN A 1 76 ? 22.551 9.554 -22.651 1.00 71.12 76 ASN A C 1
ATOM 604 O O . ASN A 1 76 ? 23.199 10.197 -23.475 1.00 71.12 76 ASN A O 1
ATOM 608 N N . GLN A 1 77 ? 23.135 8.696 -21.824 1.00 75.62 77 GLN A N 1
ATOM 609 C CA . GLN A 1 77 ? 24.514 8.251 -21.926 1.00 75.62 77 GLN A CA 1
ATOM 610 C C . GLN A 1 77 ? 24.591 7.085 -22.916 1.00 75.62 77 GLN A C 1
ATOM 612 O O . GLN A 1 77 ? 23.656 6.291 -23.006 1.00 75.62 77 GLN A O 1
ATOM 617 N N . HIS A 1 78 ? 25.721 6.946 -23.612 1.00 85.25 78 HIS A N 1
ATOM 618 C CA . HIS A 1 78 ? 26.003 5.813 -24.498 1.00 85.25 78 HIS A CA 1
ATOM 619 C C . HIS A 1 78 ? 27.296 5.138 -24.047 1.00 85.25 78 HIS A C 1
ATOM 621 O O . HIS A 1 78 ? 28.381 5.713 -24.165 1.00 85.25 78 HIS A O 1
ATOM 627 N N . ALA A 1 79 ? 27.169 3.936 -23.487 1.00 88.38 79 ALA A N 1
ATOM 628 C CA . ALA A 1 79 ? 28.308 3.166 -23.014 1.00 88.38 79 ALA A CA 1
ATOM 629 C C . ALA A 1 79 ? 28.936 2.399 -24.183 1.00 88.38 79 ALA A C 1
ATOM 631 O O . ALA A 1 79 ? 28.241 1.824 -25.019 1.00 88.38 79 ALA A O 1
ATOM 632 N N . LYS A 1 80 ? 30.265 2.390 -24.244 1.00 92.75 80 LYS A N 1
ATOM 633 C CA . LYS A 1 80 ? 31.035 1.515 -25.129 1.00 92.75 80 LYS A CA 1
ATOM 634 C C . LYS A 1 80 ? 30.988 0.092 -24.578 1.00 92.75 80 LYS A C 1
ATOM 636 O O . LYS A 1 80 ? 30.904 -0.108 -23.371 1.00 92.75 80 LYS A O 1
ATOM 641 N N . ASN A 1 81 ? 31.113 -0.891 -25.465 1.00 93.62 81 ASN A N 1
ATOM 642 C CA . ASN A 1 81 ? 31.117 -2.327 -25.151 1.00 93.62 81 ASN A CA 1
ATOM 643 C C . ASN A 1 81 ? 29.781 -2.901 -24.630 1.00 93.62 81 ASN A C 1
ATOM 645 O O . ASN A 1 81 ? 29.662 -4.126 -24.551 1.00 93.62 81 ASN A O 1
ATOM 649 N N . CYS A 1 82 ? 28.775 -2.069 -24.351 1.00 95.56 82 CYS A N 1
ATOM 650 C CA . CYS A 1 82 ? 27.381 -2.488 -24.189 1.00 95.56 82 CYS A CA 1
ATOM 651 C C . CYS A 1 82 ? 26.707 -2.646 -25.562 1.00 95.56 82 CYS A C 1
ATOM 653 O O . CYS A 1 82 ? 26.970 -1.864 -26.473 1.00 95.56 82 CYS A O 1
ATOM 655 N N . ASP A 1 83 ? 25.834 -3.643 -25.702 1.00 95.69 83 ASP A N 1
ATOM 656 C CA . ASP A 1 83 ? 24.984 -3.830 -26.886 1.00 95.69 83 ASP A CA 1
ATOM 657 C C . ASP A 1 83 ? 23.811 -2.843 -26.900 1.00 95.69 83 ASP A C 1
ATOM 659 O O . ASP A 1 83 ? 23.366 -2.416 -27.962 1.00 95.69 83 ASP A O 1
ATOM 663 N N . PHE A 1 84 ? 23.313 -2.468 -25.719 1.00 93.44 84 PHE A N 1
ATOM 664 C CA . PHE A 1 84 ? 22.267 -1.463 -25.547 1.00 93.44 84 PHE A CA 1
ATOM 665 C C . PHE A 1 84 ? 22.341 -0.823 -24.159 1.00 93.44 84 PHE A C 1
ATOM 667 O O . PHE A 1 84 ? 22.906 -1.398 -23.227 1.00 93.44 84 PHE A O 1
ATOM 674 N N . ASN A 1 85 ? 21.706 0.338 -24.009 1.00 91.50 85 ASN A N 1
ATOM 675 C CA . ASN A 1 85 ? 21.479 0.970 -22.715 1.00 91.50 85 ASN A CA 1
ATOM 676 C C . ASN A 1 85 ? 19.995 0.892 -22.368 1.00 91.50 85 ASN A C 1
ATOM 678 O O . ASN A 1 85 ? 19.146 1.032 -23.245 1.00 91.50 85 ASN A O 1
ATOM 682 N N . ALA A 1 86 ? 19.705 0.663 -21.093 1.00 92.75 86 ALA A N 1
ATOM 683 C CA . ALA A 1 86 ? 18.374 0.799 -20.533 1.00 92.75 86 ALA A CA 1
ATOM 684 C C . ALA A 1 86 ? 18.355 1.997 -19.582 1.00 92.75 86 ALA A C 1
ATOM 686 O O . ALA A 1 86 ? 19.378 2.339 -18.994 1.00 92.75 86 ALA A O 1
ATOM 687 N N . TYR A 1 87 ? 17.217 2.663 -19.461 1.00 91.69 87 TYR A N 1
ATOM 688 C CA . TYR A 1 87 ? 17.097 3.948 -18.794 1.00 91.69 87 TYR A CA 1
ATOM 689 C C . TYR A 1 87 ? 16.200 3.857 -17.558 1.00 91.69 87 TYR A C 1
ATOM 691 O O . TYR A 1 87 ? 15.163 3.182 -17.547 1.00 91.69 87 TYR A O 1
ATOM 699 N N . ASN A 1 88 ? 16.587 4.586 -16.515 1.00 91.75 88 ASN A N 1
ATOM 700 C CA . ASN A 1 88 ? 15.772 4.817 -15.332 1.00 91.75 88 ASN A CA 1
ATOM 701 C C . ASN A 1 88 ? 14.804 5.971 -15.632 1.00 91.75 88 ASN A C 1
ATOM 703 O O . ASN A 1 88 ? 15.181 7.140 -15.705 1.00 91.75 88 ASN A O 1
ATOM 707 N N . THR A 1 89 ? 13.535 5.634 -15.847 1.00 90.62 89 THR A N 1
ATOM 708 C CA . THR A 1 89 ? 12.506 6.499 -16.444 1.00 90.62 89 THR A CA 1
ATOM 709 C C . THR A 1 89 ? 11.400 6.816 -15.442 1.00 90.62 89 THR A C 1
ATOM 711 O O . THR A 1 89 ? 10.354 6.170 -15.348 1.00 90.62 89 THR A O 1
ATOM 714 N N . TYR A 1 90 ? 11.615 7.868 -14.664 1.00 91.44 90 TYR A N 1
ATOM 715 C CA . TYR A 1 90 ? 10.704 8.283 -13.596 1.00 91.44 90 TYR A CA 1
ATOM 716 C C . TYR A 1 90 ? 9.897 9.539 -13.959 1.00 91.44 90 TYR A C 1
ATOM 718 O O . TYR A 1 90 ? 9.605 10.352 -13.079 1.00 91.44 90 TYR A O 1
ATOM 726 N N . ASP A 1 91 ? 9.529 9.694 -15.240 1.00 89.62 91 ASP A N 1
ATOM 727 C CA . ASP A 1 91 ? 8.663 10.785 -15.711 1.00 89.62 91 ASP A CA 1
ATOM 728 C C . ASP A 1 91 ? 7.365 10.830 -14.904 1.00 89.62 91 ASP A C 1
ATOM 730 O O . ASP A 1 91 ? 6.612 9.855 -14.878 1.00 89.62 91 ASP A O 1
ATOM 734 N N . GLY A 1 92 ? 7.093 11.955 -14.256 1.00 88.12 92 GLY A N 1
ATOM 735 C CA . GLY A 1 92 ? 5.960 12.121 -13.355 1.00 88.12 92 GLY A CA 1
ATOM 736 C C . GLY A 1 92 ? 6.249 11.832 -11.895 1.00 88.12 92 GLY A C 1
ATOM 737 O O . GLY A 1 92 ? 5.448 12.287 -11.096 1.00 88.12 92 GLY A O 1
ATOM 738 N N . TRP A 1 93 ? 7.342 11.144 -11.541 1.00 91.75 93 TRP A N 1
ATOM 739 C CA . TRP A 1 93 ? 7.730 10.849 -10.157 1.00 91.75 93 TRP A CA 1
ATOM 740 C C . TRP A 1 93 ? 8.908 11.716 -9.689 1.00 91.75 93 TRP A C 1
ATOM 742 O O . TRP A 1 93 ? 8.697 12.649 -8.926 1.00 91.75 93 TRP A O 1
ATOM 752 N N . TYR A 1 94 ? 10.139 11.460 -10.159 1.00 88.38 94 TYR A N 1
ATOM 753 C CA . TYR A 1 94 ? 11.325 12.261 -9.784 1.00 88.38 94 TYR A CA 1
ATOM 754 C C . TYR A 1 94 ? 11.530 13.498 -10.663 1.00 88.38 94 TYR A C 1
ATOM 756 O O . TYR A 1 94 ? 12.258 14.417 -10.291 1.00 88.38 94 TYR A O 1
ATOM 764 N N . THR A 1 95 ? 10.908 13.532 -11.837 1.00 77.00 95 THR A N 1
ATOM 765 C CA . THR A 1 95 ? 10.990 14.669 -12.756 1.00 77.00 95 THR A CA 1
ATOM 766 C C . THR A 1 95 ? 9.858 15.653 -12.475 1.00 77.00 95 THR A C 1
ATOM 768 O O . THR A 1 95 ? 8.726 15.225 -12.274 1.00 77.00 95 THR A O 1
ATOM 771 N N . GLY A 1 96 ? 10.106 16.959 -12.594 1.00 66.50 96 GLY A N 1
ATOM 772 C CA . GLY A 1 96 ? 9.046 17.978 -12.506 1.00 66.50 96 GLY A CA 1
ATOM 773 C C . GLY A 1 96 ? 8.042 17.990 -13.674 1.00 66.50 96 GLY A C 1
ATOM 774 O O . GLY A 1 96 ? 7.162 18.848 -13.697 1.00 66.50 96 GLY A O 1
ATOM 775 N N . GLY A 1 97 ? 8.188 17.091 -14.656 1.00 75.06 97 GLY A N 1
ATOM 776 C CA . GLY A 1 97 ? 7.255 16.904 -15.770 1.00 75.06 97 GLY A CA 1
ATOM 777 C C . GLY A 1 97 ? 6.074 15.986 -15.417 1.00 75.06 97 GLY A C 1
ATOM 778 O O . GLY A 1 97 ? 6.123 15.270 -14.417 1.00 75.06 97 GLY A O 1
ATOM 779 N N . PRO A 1 98 ? 4.998 15.990 -16.219 1.00 84.06 98 PRO A N 1
ATOM 780 C CA . PRO A 1 98 ? 3.818 15.161 -15.996 1.00 84.06 98 PRO A CA 1
ATOM 781 C C . PRO A 1 98 ? 4.122 13.679 -16.232 1.00 84.06 98 PRO A C 1
ATOM 783 O O . PRO A 1 98 ? 4.959 13.319 -17.058 1.00 84.06 98 PRO A O 1
ATOM 786 N N . TYR A 1 99 ? 3.356 12.796 -15.588 1.00 85.81 99 TYR A N 1
ATOM 787 C CA . TYR A 1 99 ? 3.471 11.343 -15.780 1.00 85.81 99 TYR A CA 1
ATOM 788 C C . TYR A 1 99 ? 3.279 10.906 -17.241 1.00 85.81 99 TYR A C 1
ATOM 790 O O . TYR A 1 99 ? 3.774 9.850 -17.650 1.00 85.81 99 TYR A O 1
ATOM 798 N N . THR A 1 100 ? 2.604 11.732 -18.046 1.00 87.88 100 THR A N 1
ATOM 799 C CA . THR A 1 100 ? 2.360 11.486 -19.465 1.00 87.88 100 THR A CA 1
ATOM 800 C C . THR A 1 100 ? 3.610 11.549 -20.337 1.00 87.88 100 THR A C 1
ATOM 802 O O . THR A 1 100 ? 3.627 10.927 -21.405 1.00 87.88 100 THR A O 1
ATOM 805 N N . ASP A 1 101 ? 4.657 12.248 -19.884 1.00 87.06 101 ASP A N 1
ATOM 806 C CA . ASP A 1 101 ? 5.906 12.453 -20.632 1.00 87.06 101 ASP A CA 1
ATOM 807 C C . ASP A 1 101 ? 6.641 11.157 -20.956 1.00 87.06 101 ASP A C 1
ATOM 809 O O . ASP A 1 101 ? 7.392 11.096 -21.923 1.00 87.06 101 ASP A O 1
ATOM 813 N N . PHE A 1 102 ? 6.320 10.079 -20.255 1.00 88.50 102 PHE A N 1
ATOM 814 C CA . PHE A 1 102 ? 6.855 8.751 -20.519 1.00 88.50 102 PHE A CA 1
ATOM 815 C C . PHE A 1 102 ? 6.646 8.222 -21.940 1.00 88.50 102 PHE A C 1
ATOM 817 O O . PHE A 1 102 ? 7.407 7.382 -22.422 1.00 88.50 102 PHE A O 1
ATOM 824 N N . LYS A 1 103 ? 5.635 8.733 -22.653 1.00 83.50 103 LYS A N 1
ATOM 825 C CA . LYS A 1 103 ? 5.444 8.401 -24.069 1.00 83.50 103 LYS A CA 1
ATOM 826 C C . LYS A 1 103 ? 6.575 8.915 -24.962 1.00 83.50 103 LYS A C 1
ATOM 828 O O . LYS A 1 103 ? 6.754 8.371 -26.047 1.00 83.50 103 LYS A O 1
ATOM 833 N N . LYS A 1 104 ? 7.335 9.927 -24.533 1.00 83.88 104 LYS A N 1
ATOM 834 C CA . LYS A 1 104 ? 8.443 10.500 -25.305 1.00 83.88 104 LYS A CA 1
ATOM 835 C C . LYS A 1 104 ? 9.552 9.462 -25.514 1.00 83.88 104 LYS A C 1
ATOM 837 O O . LYS A 1 104 ? 9.853 8.666 -24.632 1.00 83.88 104 LYS A O 1
ATOM 842 N N . LEU A 1 105 ? 10.149 9.500 -26.700 1.00 77.44 105 LEU A N 1
ATOM 843 C CA . LEU A 1 105 ? 11.241 8.640 -27.162 1.00 77.44 105 LEU A CA 1
ATOM 844 C C . LEU A 1 105 ? 12.471 9.509 -27.500 1.00 77.44 105 LEU A C 1
ATOM 846 O O . LEU A 1 105 ? 12.306 10.716 -27.707 1.00 77.44 105 LEU A O 1
ATOM 850 N N . PRO A 1 106 ? 13.694 8.946 -27.576 1.00 75.94 106 PRO A N 1
ATOM 851 C CA . PRO A 1 106 ? 14.031 7.526 -27.420 1.00 75.94 106 PRO A CA 1
ATOM 852 C C . PRO A 1 106 ? 14.161 7.066 -25.966 1.00 75.94 106 PRO A C 1
ATOM 854 O O . PRO A 1 106 ? 13.919 5.908 -25.710 1.00 75.94 106 PRO A O 1
ATOM 857 N N . HIS A 1 107 ? 14.432 7.957 -25.009 1.00 75.75 107 HIS A N 1
ATOM 858 C CA . HIS A 1 107 ? 14.822 7.628 -23.623 1.00 75.75 107 HIS A CA 1
ATOM 859 C C . HIS A 1 107 ? 13.944 6.602 -22.872 1.00 75.75 107 HIS A C 1
ATOM 861 O O . HIS A 1 107 ? 14.394 6.007 -21.902 1.00 75.75 107 HIS A O 1
ATOM 867 N N . ASN A 1 108 ? 12.697 6.390 -23.290 1.00 83.12 108 ASN A N 1
ATOM 868 C CA . ASN A 1 108 ? 11.764 5.485 -22.628 1.00 83.12 108 ASN A CA 1
ATOM 869 C C . ASN A 1 108 ? 11.475 4.192 -23.430 1.00 83.12 108 ASN A C 1
ATOM 871 O O . ASN A 1 108 ? 10.495 3.510 -23.130 1.00 83.12 108 ASN A O 1
ATOM 875 N N . ASP A 1 109 ? 12.275 3.851 -24.448 1.00 88.81 109 ASP A N 1
ATOM 876 C CA . ASP A 1 109 ? 12.151 2.610 -25.238 1.00 88.81 109 ASP A CA 1
ATOM 877 C C . ASP A 1 109 ? 12.655 1.357 -24.494 1.00 88.81 109 ASP A C 1
ATOM 879 O O . ASP A 1 109 ? 11.993 0.316 -24.492 1.00 88.81 109 ASP A O 1
ATOM 883 N N . MET A 1 110 ? 13.802 1.479 -23.824 1.00 92.75 110 MET A N 1
ATOM 884 C CA . MET A 1 110 ? 14.459 0.449 -23.026 1.00 92.75 110 MET A CA 1
ATOM 885 C C . MET A 1 110 ? 14.401 0.847 -21.553 1.00 92.75 110 MET A C 1
ATOM 887 O O . MET A 1 110 ? 15.297 1.512 -21.049 1.00 92.75 110 MET A O 1
ATOM 891 N N . VAL A 1 111 ? 13.347 0.472 -20.834 1.00 93.62 111 VAL A N 1
ATOM 892 C CA . VAL A 1 111 ? 13.146 0.903 -19.441 1.00 93.62 111 VAL A CA 1
ATOM 893 C C . VAL A 1 111 ? 13.758 -0.107 -18.468 1.00 93.62 111 VAL A C 1
ATOM 895 O O . VAL A 1 111 ? 13.271 -1.235 -18.369 1.00 93.62 111 VAL A O 1
ATOM 898 N N . SER A 1 112 ? 14.794 0.297 -17.722 1.00 93.44 112 SER A N 1
ATOM 899 C CA . SER A 1 112 ? 15.370 -0.491 -16.615 1.00 93.44 112 SER A CA 1
ATOM 900 C C . SER A 1 112 ? 14.680 -0.243 -15.283 1.00 93.44 112 SER A C 1
ATOM 902 O O . SER A 1 112 ? 14.610 -1.151 -14.457 1.00 93.44 112 SER A O 1
ATOM 904 N N . GLU A 1 113 ? 14.154 0.962 -15.077 1.00 94.12 113 GLU A N 1
ATOM 905 C CA . GLU A 1 113 ? 13.385 1.297 -13.886 1.00 94.12 113 GLU A CA 1
ATOM 906 C C . GLU A 1 113 ? 12.287 2.305 -14.203 1.00 94.12 113 GLU A C 1
ATOM 908 O O . GLU A 1 113 ? 12.488 3.278 -14.927 1.00 94.12 113 GLU A O 1
ATOM 913 N N . THR A 1 114 ? 11.123 2.099 -13.606 1.00 94.50 114 THR A N 1
ATOM 914 C CA . THR A 1 114 ? 10.057 3.091 -13.486 1.00 94.50 114 THR A CA 1
ATOM 915 C C . THR A 1 114 ? 9.176 2.693 -12.308 1.00 94.50 114 THR A C 1
ATOM 917 O O . THR A 1 114 ? 9.177 1.528 -11.906 1.00 94.50 114 THR A O 1
ATOM 920 N N . GLY A 1 115 ? 8.430 3.635 -11.748 1.00 94.62 115 GLY A N 1
ATOM 921 C CA . GLY A 1 115 ? 7.525 3.363 -10.639 1.00 94.62 115 GLY A CA 1
ATOM 922 C C . GLY A 1 115 ? 7.218 4.601 -9.812 1.00 94.62 115 GLY A C 1
ATOM 923 O O . GLY A 1 115 ? 7.875 5.636 -9.937 1.00 94.62 115 GLY A O 1
ATOM 924 N N . SER A 1 116 ? 6.234 4.468 -8.938 1.00 94.75 116 SER A N 1
ATOM 925 C CA . SER A 1 116 ? 5.803 5.481 -7.976 1.00 94.75 116 SER A CA 1
ATOM 926 C C . SER A 1 116 ? 5.761 4.879 -6.583 1.00 94.75 116 SER A C 1
ATOM 928 O O . SER A 1 116 ? 5.557 3.677 -6.433 1.00 94.75 116 SER A O 1
ATOM 930 N N . GLY A 1 117 ? 6.017 5.699 -5.566 1.00 93.44 117 GLY A N 1
ATOM 931 C CA . GLY A 1 117 ? 5.803 5.292 -4.182 1.00 93.44 117 GLY A CA 1
ATOM 932 C C . GLY A 1 117 ? 4.333 5.440 -3.819 1.00 93.44 117 GLY A C 1
ATOM 933 O O . GLY A 1 117 ? 3.664 6.349 -4.315 1.00 93.44 117 GLY A O 1
ATOM 934 N N . ASP A 1 118 ? 3.854 4.562 -2.953 1.00 93.75 118 ASP A N 1
ATOM 935 C CA . ASP A 1 118 ? 2.572 4.678 -2.274 1.00 93.75 118 ASP A CA 1
ATOM 936 C C . ASP A 1 118 ? 2.653 4.099 -0.866 1.00 93.75 118 ASP A C 1
ATOM 938 O O . ASP A 1 118 ? 3.360 3.125 -0.591 1.00 93.75 118 ASP A O 1
ATOM 942 N N . TRP A 1 119 ? 1.897 4.695 0.042 1.00 91.94 119 TRP A N 1
ATOM 943 C CA . TRP A 1 119 ? 1.699 4.168 1.376 1.00 91.94 119 TRP A CA 1
ATOM 944 C C . TRP A 1 119 ? 0.211 3.906 1.595 1.00 91.94 119 TRP A C 1
ATOM 946 O O . TRP A 1 119 ? -0.612 4.775 1.338 1.00 91.94 119 TRP A O 1
ATOM 956 N N . ILE A 1 120 ? -0.132 2.710 2.077 1.00 90.50 120 ILE A N 1
ATOM 957 C CA . ILE A 1 120 ? -1.515 2.187 2.122 1.00 90.50 120 ILE A CA 1
ATOM 958 C C . ILE A 1 120 ? -2.466 2.949 3.060 1.00 90.50 120 ILE A C 1
ATOM 960 O O . ILE A 1 120 ? -3.634 2.599 3.190 1.00 90.50 120 ILE A O 1
ATOM 964 N N . THR A 1 121 ? -1.952 3.928 3.802 1.00 90.00 121 THR A N 1
ATOM 965 C CA . THR A 1 121 ? -2.753 4.813 4.655 1.00 90.00 121 THR A CA 1
ATOM 966 C C . THR A 1 121 ? -2.920 6.189 4.032 1.00 90.00 121 THR A C 1
ATOM 968 O O . THR A 1 121 ? -3.741 6.961 4.506 1.00 90.00 121 THR A O 1
ATOM 971 N N . HIS A 1 122 ? -2.166 6.523 2.987 1.00 93.94 122 HIS A N 1
ATOM 972 C CA . HIS A 1 122 ? -2.185 7.841 2.381 1.00 93.94 122 HIS A CA 1
ATOM 973 C C . HIS A 1 122 ? -3.231 7.915 1.284 1.00 93.94 122 HIS A C 1
ATOM 975 O O . HIS A 1 122 ? -3.121 7.236 0.262 1.00 93.94 122 HIS A O 1
ATOM 981 N N . HIS A 1 123 ? -4.202 8.805 1.470 1.00 95.00 123 HIS A N 1
ATOM 982 C CA . HIS A 1 123 ? -5.314 8.938 0.542 1.00 95.00 123 HIS A CA 1
ATOM 983 C C . HIS A 1 123 ? -5.602 10.386 0.184 1.00 95.00 123 HIS A C 1
ATOM 985 O O . HIS A 1 123 ? -5.554 11.288 1.021 1.00 95.00 123 HIS A O 1
ATOM 991 N N . VAL A 1 124 ? -5.974 10.622 -1.068 1.00 95.44 124 VAL A N 1
ATOM 992 C CA . VAL A 1 124 ? -6.449 11.923 -1.550 1.00 95.44 124 VAL A CA 1
ATOM 993 C C . VAL A 1 124 ? -7.751 11.783 -2.336 1.00 95.44 124 VAL A C 1
ATOM 995 O O . VAL A 1 124 ? -8.023 10.731 -2.914 1.00 95.44 124 VAL A O 1
ATOM 998 N N . PRO A 1 125 ? -8.584 12.838 -2.399 1.00 94.69 125 PRO A N 1
ATOM 999 C CA . PRO A 1 125 ? -9.730 12.842 -3.293 1.00 94.69 125 PRO A CA 1
ATOM 1000 C C . PRO A 1 125 ? -9.328 12.579 -4.752 1.00 94.69 125 PRO A C 1
ATOM 1002 O O . PRO A 1 125 ? -8.324 13.103 -5.253 1.00 94.69 125 PRO A O 1
ATOM 1005 N N . TYR A 1 126 ? -10.142 11.806 -5.474 1.00 91.50 126 TYR A N 1
ATOM 1006 C CA . TYR A 1 126 ? -9.931 11.630 -6.906 1.00 91.50 126 TYR A CA 1
ATOM 1007 C C . TYR A 1 126 ? -10.137 12.981 -7.600 1.00 91.50 126 TYR A C 1
ATOM 1009 O O . TYR A 1 126 ? -11.120 13.679 -7.359 1.00 91.50 126 TYR A O 1
ATOM 1017 N N . GLY A 1 127 ? -9.195 13.362 -8.463 1.00 85.75 127 GLY A N 1
ATOM 1018 C CA . GLY A 1 127 ? -9.179 14.679 -9.109 1.00 85.75 127 GLY A CA 1
ATOM 1019 C C . GLY A 1 127 ? -8.409 15.762 -8.345 1.00 85.75 127 GLY A C 1
ATOM 1020 O O . GLY A 1 127 ? -8.191 16.835 -8.896 1.00 85.75 127 GLY A O 1
ATOM 1021 N N . THR A 1 128 ? -7.922 15.493 -7.128 1.00 89.31 128 THR A N 1
ATOM 1022 C CA . THR A 1 128 ? -6.989 16.389 -6.411 1.00 89.31 128 THR A CA 1
ATOM 1023 C C . THR A 1 128 ? -5.587 15.794 -6.304 1.00 89.31 128 THR A C 1
ATOM 1025 O O . THR A 1 128 ? -4.825 16.156 -5.407 1.00 89.31 128 THR A O 1
ATOM 1028 N N . ILE A 1 129 ? -5.268 14.845 -7.184 1.00 84.69 129 ILE A N 1
ATOM 1029 C CA . ILE A 1 129 ? -4.077 14.005 -7.103 1.00 84.69 129 ILE A CA 1
ATOM 1030 C C . ILE A 1 129 ? -2.819 14.876 -7.147 1.00 84.69 129 ILE A C 1
ATOM 1032 O O . ILE A 1 129 ? -2.539 15.566 -8.128 1.00 84.69 129 ILE A O 1
ATOM 1036 N N . LYS A 1 130 ? -2.059 14.819 -6.056 1.00 81.12 130 LYS A N 1
ATOM 1037 C CA . LYS A 1 130 ? -0.736 15.415 -5.882 1.00 81.12 130 LYS A CA 1
ATOM 1038 C C . LYS A 1 130 ? 0.073 14.480 -4.995 1.00 81.12 130 LYS A C 1
ATOM 1040 O O . LYS A 1 130 ? -0.500 13.768 -4.175 1.00 81.12 130 LYS A O 1
ATOM 1045 N N . PHE A 1 131 ? 1.387 14.512 -5.139 1.00 83.75 131 PHE A N 1
ATOM 1046 C CA . PHE A 1 131 ? 2.297 13.727 -4.317 1.00 83.75 131 PHE A CA 1
ATOM 1047 C C . PHE A 1 131 ? 3.509 14.581 -3.951 1.00 83.75 131 PHE A C 1
ATOM 1049 O O . PHE A 1 131 ? 3.859 15.528 -4.663 1.00 83.75 131 PHE A O 1
ATOM 1056 N N . VAL A 1 132 ? 4.133 14.240 -2.830 1.00 86.81 132 VAL A N 1
ATOM 1057 C CA . VAL A 1 132 ? 5.409 14.805 -2.397 1.00 86.81 132 VAL A CA 1
ATOM 1058 C C . VAL A 1 132 ? 6.340 13.637 -2.112 1.00 86.81 132 VAL A C 1
ATOM 1060 O O . VAL A 1 132 ? 6.075 12.805 -1.245 1.00 86.81 132 VAL A O 1
ATOM 1063 N N . ILE A 1 133 ? 7.417 13.555 -2.886 1.00 88.44 133 ILE A N 1
ATOM 1064 C CA . ILE A 1 133 ? 8.357 12.431 -2.869 1.00 88.44 133 ILE A CA 1
ATOM 1065 C C . ILE A 1 133 ? 8.944 12.257 -1.465 1.00 88.44 133 ILE A C 1
ATOM 1067 O O . ILE A 1 133 ? 9.448 13.217 -0.890 1.00 88.44 133 ILE A O 1
ATOM 1071 N N . ASN A 1 134 ? 8.946 11.024 -0.952 1.00 87.75 134 ASN A N 1
ATOM 1072 C CA . ASN A 1 134 ? 9.449 10.638 0.371 1.00 87.75 134 ASN A CA 1
ATOM 1073 C C . ASN A 1 134 ? 8.737 11.293 1.578 1.00 87.75 134 ASN A C 1
ATOM 1075 O O . ASN A 1 134 ? 9.187 11.086 2.706 1.00 87.75 134 ASN A O 1
ATOM 1079 N N . GLU A 1 135 ? 7.643 12.034 1.372 1.00 89.19 135 GLU A N 1
ATOM 1080 C CA . GLU A 1 135 ? 6.889 12.702 2.446 1.00 89.19 135 GLU A CA 1
ATOM 1081 C C . GLU A 1 135 ? 5.417 12.295 2.457 1.00 89.19 135 GLU A C 1
ATOM 1083 O O . GLU A 1 135 ? 4.899 11.863 3.484 1.00 89.19 135 GLU A O 1
ATOM 1088 N N . TYR A 1 136 ? 4.746 12.397 1.309 1.00 92.62 136 TYR A N 1
ATOM 1089 C CA . TYR A 1 136 ? 3.332 12.081 1.177 1.00 92.62 136 TYR A CA 1
ATOM 1090 C C . TYR A 1 136 ? 3.046 11.449 -0.184 1.00 92.62 136 TYR A C 1
ATOM 1092 O O . TYR A 1 136 ? 2.934 12.125 -1.211 1.00 92.62 136 TYR A O 1
ATOM 1100 N N . GLU A 1 137 ? 2.958 10.122 -0.172 1.00 93.31 137 GLU A N 1
ATOM 1101 C CA . GLU A 1 137 ? 2.850 9.283 -1.362 1.00 93.31 137 GLU A CA 1
ATOM 1102 C C . GLU A 1 137 ? 1.500 8.534 -1.357 1.00 93.31 137 GLU A C 1
ATOM 1104 O O . GLU A 1 137 ? 1.417 7.451 -0.780 1.00 93.31 137 GLU A O 1
ATOM 1109 N N . PRO A 1 138 ? 0.418 9.128 -1.900 1.00 94.56 138 PRO A N 1
ATOM 1110 C CA . PRO A 1 138 ? -0.923 8.551 -1.815 1.00 94.56 138 PRO A CA 1
ATOM 1111 C C . PRO A 1 138 ? -1.164 7.426 -2.825 1.00 94.56 138 PRO A C 1
ATOM 1113 O O . PRO A 1 138 ? -0.676 7.490 -3.960 1.00 94.56 138 PRO A O 1
ATOM 1116 N N . GLU A 1 139 ? -1.984 6.442 -2.441 1.00 94.81 139 GLU A N 1
ATOM 1117 C CA . GLU A 1 139 ? -2.342 5.315 -3.315 1.00 94.81 139 GLU A CA 1
ATOM 1118 C C . GLU A 1 139 ? -2.979 5.801 -4.625 1.00 94.81 139 GLU A C 1
ATOM 1120 O O . GLU A 1 139 ? -2.589 5.339 -5.694 1.00 94.81 139 GLU A O 1
ATOM 1125 N N . GLU A 1 140 ? -3.858 6.813 -4.598 1.00 95.06 140 GLU A N 1
ATOM 1126 C CA . GLU A 1 140 ? -4.549 7.285 -5.810 1.00 95.06 140 GLU A CA 1
ATOM 1127 C C . GLU A 1 140 ? -3.591 7.869 -6.863 1.00 95.06 140 GLU A C 1
ATOM 1129 O O . GLU A 1 140 ? -3.876 7.811 -8.064 1.00 95.06 140 GLU A O 1
ATOM 1134 N N . TYR A 1 141 ? -2.444 8.420 -6.444 1.00 94.12 141 TYR A N 1
ATOM 1135 C CA . TYR A 1 141 ? -1.409 8.843 -7.387 1.00 94.12 141 TYR A CA 1
ATOM 1136 C C . TYR A 1 141 ? -0.716 7.632 -8.024 1.00 94.12 141 TYR A C 1
ATOM 1138 O O . TYR A 1 141 ? -0.536 7.605 -9.242 1.00 94.12 141 TYR A O 1
ATOM 1146 N N . SER A 1 142 ? -0.351 6.632 -7.217 1.00 94.75 142 SER A N 1
ATOM 1147 C CA . SER A 1 142 ? 0.307 5.410 -7.692 1.00 94.75 142 SER A CA 1
ATOM 1148 C C . SER A 1 142 ? -0.594 4.586 -8.611 1.00 94.75 142 SER A C 1
ATOM 1150 O O . SER A 1 142 ? -0.138 4.108 -9.652 1.00 94.75 142 SER A O 1
ATOM 1152 N N . GLU A 1 143 ? -1.892 4.508 -8.307 1.00 95.56 143 GLU A N 1
ATOM 1153 C CA . GLU A 1 143 ? -2.919 3.964 -9.197 1.00 95.56 143 GLU A CA 1
ATOM 1154 C C . GLU A 1 143 ? -2.877 4.659 -10.563 1.00 95.56 143 GLU A C 1
ATOM 1156 O O . GLU A 1 143 ? -2.582 4.019 -11.569 1.00 95.56 143 GLU A O 1
ATOM 1161 N N . MET A 1 144 ? -3.083 5.981 -10.602 1.00 94.31 144 MET A N 1
ATOM 1162 C CA . MET A 1 144 ? -3.106 6.766 -11.844 1.00 94.31 144 MET A CA 1
ATOM 1163 C C . MET A 1 144 ? -1.798 6.629 -12.644 1.00 94.31 144 MET A C 1
ATOM 1165 O O . MET A 1 144 ? -1.814 6.457 -13.867 1.00 94.31 144 MET A O 1
ATOM 1169 N N . PHE A 1 145 ? -0.653 6.692 -11.958 1.00 94.56 145 PHE A N 1
ATOM 1170 C CA . PHE A 1 145 ? 0.667 6.532 -12.563 1.00 94.56 145 PHE A CA 1
ATOM 1171 C C . PHE A 1 145 ? 0.815 5.151 -13.217 1.00 94.56 145 PHE A C 1
ATOM 1173 O O . PHE A 1 145 ? 1.232 5.043 -14.376 1.00 94.56 145 PHE A O 1
ATOM 1180 N N . THR A 1 146 ? 0.436 4.096 -12.494 1.00 96.25 146 THR A N 1
ATOM 1181 C CA . THR A 1 146 ? 0.552 2.704 -12.946 1.00 96.25 146 THR A CA 1
ATOM 1182 C C . THR A 1 146 ? -0.420 2.402 -14.085 1.00 96.25 146 THR A C 1
ATOM 1184 O O . THR A 1 146 ? -0.019 1.805 -15.085 1.00 96.25 146 THR A O 1
ATOM 1187 N N . GLU A 1 147 ? -1.666 2.870 -13.989 1.00 97.19 147 GLU A N 1
ATOM 1188 C CA . GLU A 1 147 ? -2.684 2.783 -15.043 1.00 97.19 147 GLU A CA 1
ATOM 1189 C C . GLU A 1 147 ? -2.166 3.353 -16.362 1.00 97.19 147 GLU A C 1
ATOM 1191 O O . GLU A 1 147 ? -2.215 2.681 -17.395 1.00 97.19 147 GLU A O 1
ATOM 1196 N N . TYR A 1 148 ? -1.590 4.556 -16.329 1.00 95.38 148 TYR A N 1
ATOM 1197 C CA . TYR A 1 148 ? -1.044 5.181 -17.528 1.00 95.38 148 TYR A CA 1
ATOM 1198 C C . TYR A 1 148 ? 0.149 4.411 -18.099 1.00 95.38 148 TYR A C 1
ATOM 1200 O O . TYR A 1 148 ? 0.241 4.208 -19.318 1.00 95.38 148 TYR A O 1
ATOM 1208 N N . ARG A 1 149 ? 1.079 3.993 -17.230 1.00 94.88 149 ARG A N 1
ATOM 1209 C CA . ARG A 1 149 ? 2.282 3.248 -17.620 1.00 94.88 149 ARG A CA 1
ATOM 1210 C C . ARG A 1 149 ? 1.919 1.942 -18.305 1.00 94.88 149 ARG A C 1
ATOM 1212 O O . ARG A 1 149 ? 2.326 1.734 -19.445 1.00 94.88 149 ARG A O 1
ATOM 1219 N N . LEU A 1 150 ? 1.116 1.108 -17.652 1.00 96.75 150 LEU A N 1
ATOM 1220 C CA . LEU A 1 150 ? 0.750 -0.205 -18.173 1.00 96.75 150 LEU A CA 1
ATOM 1221 C C . LEU A 1 150 ? -0.126 -0.099 -19.421 1.00 96.75 150 LEU A C 1
ATOM 1223 O O . LEU A 1 150 ? 0.128 -0.798 -20.400 1.00 96.75 150 LEU A O 1
ATOM 1227 N N . GLN A 1 151 ? -1.074 0.841 -19.466 1.00 96.81 151 GLN A N 1
ATOM 1228 C CA . GLN A 1 151 ? -1.845 1.094 -20.684 1.00 96.81 151 GLN A CA 1
ATOM 1229 C C . GLN A 1 151 ? -0.940 1.502 -21.858 1.00 96.81 151 GLN A C 1
ATOM 1231 O O . GLN A 1 151 ? -1.170 1.095 -22.999 1.00 96.81 151 GLN A O 1
ATOM 1236 N N . THR A 1 152 ? 0.105 2.289 -21.595 1.00 94.38 152 THR A N 1
ATOM 1237 C CA . THR A 1 152 ? 1.063 2.700 -22.624 1.00 94.38 152 THR A CA 1
ATOM 1238 C C . THR A 1 152 ? 1.908 1.519 -23.101 1.00 94.38 152 THR A C 1
ATOM 1240 O O . THR A 1 152 ? 1.890 1.218 -24.293 1.00 94.38 152 THR A O 1
ATOM 1243 N N . VAL A 1 153 ? 2.599 0.820 -22.196 1.00 94.75 153 VAL A N 1
ATOM 1244 C CA . VAL A 1 153 ? 3.598 -0.198 -22.577 1.00 94.75 153 VAL A CA 1
ATOM 1245 C C . VAL A 1 153 ? 2.997 -1.534 -22.988 1.00 94.75 153 VAL A C 1
ATOM 1247 O O . VAL A 1 153 ? 3.580 -2.226 -23.812 1.00 94.75 153 VAL A O 1
ATOM 1250 N N . CYS A 1 154 ? 1.831 -1.900 -22.452 1.00 94.94 154 CYS A N 1
ATOM 1251 C CA . CYS A 1 154 ? 1.209 -3.195 -22.725 1.00 94.94 154 CYS A CA 1
ATOM 1252 C C . CYS A 1 154 ? 0.122 -3.131 -23.806 1.00 94.94 154 CYS A C 1
ATOM 1254 O O . CYS A 1 154 ? -0.338 -4.182 -24.248 1.00 94.94 154 CYS A O 1
ATOM 1256 N N . ARG A 1 155 ? -0.329 -1.936 -24.222 1.00 94.25 155 ARG A N 1
ATOM 1257 C CA . ARG A 1 155 ? -1.385 -1.798 -25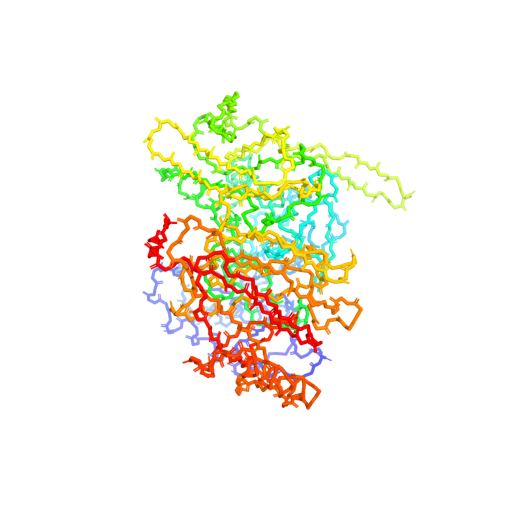.243 1.00 94.25 155 ARG A CA 1
ATOM 1258 C C . ARG A 1 155 ? -1.101 -0.740 -26.298 1.00 94.25 155 ARG A C 1
ATOM 1260 O O . ARG A 1 155 ? -1.075 -1.070 -27.478 1.00 94.25 155 ARG A O 1
ATOM 1267 N N . ASN A 1 156 ? -0.926 0.517 -25.899 1.00 94.38 156 ASN A N 1
ATOM 1268 C CA . ASN A 1 156 ? -0.940 1.621 -26.863 1.00 94.38 156 ASN A CA 1
ATOM 1269 C C . ASN A 1 156 ? 0.339 1.715 -27.709 1.00 94.38 156 ASN A C 1
ATOM 1271 O O . ASN A 1 156 ? 0.271 2.200 -28.833 1.00 94.38 156 ASN A O 1
ATOM 1275 N N . ASP A 1 157 ? 1.489 1.305 -27.166 1.00 91.50 157 ASP A N 1
ATOM 1276 C CA . ASP A 1 157 ? 2.804 1.558 -27.770 1.00 91.50 157 ASP A CA 1
ATOM 1277 C C . ASP A 1 157 ? 3.779 0.375 -27.618 1.00 91.50 157 ASP A C 1
ATOM 1279 O O . ASP A 1 157 ? 4.983 0.556 -27.488 1.00 91.50 157 ASP A O 1
ATOM 1283 N N . VAL A 1 158 ? 3.268 -0.861 -27.617 1.00 91.50 158 VAL A N 1
ATOM 1284 C CA . VAL A 1 158 ? 4.049 -2.079 -27.302 1.00 91.50 158 VAL A CA 1
ATOM 1285 C C . VAL A 1 158 ? 5.305 -2.227 -28.170 1.00 91.50 158 VAL A C 1
ATOM 1287 O O . VAL A 1 158 ? 6.373 -2.569 -27.673 1.00 91.50 158 VAL A O 1
ATOM 1290 N N . VAL A 1 159 ? 5.192 -1.945 -29.472 1.00 91.19 159 VAL A N 1
ATOM 1291 C CA . VAL A 1 159 ? 6.277 -2.150 -30.452 1.00 91.19 159 VAL A CA 1
ATOM 1292 C C . VAL A 1 159 ? 7.491 -1.265 -30.163 1.00 91.19 159 VAL A C 1
ATOM 1294 O O . VAL A 1 159 ? 8.619 -1.685 -30.405 1.00 91.19 159 VAL A O 1
ATOM 1297 N N . ASN A 1 160 ? 7.275 -0.071 -29.606 1.00 90.56 160 ASN A N 1
ATOM 1298 C CA . ASN A 1 160 ? 8.349 0.863 -29.270 1.00 90.56 160 ASN A CA 1
ATOM 1299 C C . ASN A 1 160 ? 8.847 0.700 -27.823 1.00 90.56 160 ASN A C 1
ATOM 1301 O O . ASN A 1 160 ? 9.608 1.541 -27.350 1.00 90.56 160 ASN A O 1
ATOM 1305 N N . ARG A 1 161 ? 8.422 -0.359 -27.113 1.00 89.56 161 ARG A N 1
ATOM 1306 C CA . ARG A 1 161 ? 8.845 -0.687 -25.738 1.00 89.56 161 ARG A CA 1
ATOM 1307 C C . ARG A 1 161 ? 9.447 -2.099 -25.664 1.00 89.56 161 ARG A C 1
ATOM 1309 O O . ARG A 1 161 ? 8.899 -2.963 -24.979 1.00 89.56 161 ARG A O 1
ATOM 1316 N N . PRO A 1 162 ? 10.557 -2.368 -26.375 1.00 89.94 162 PRO A N 1
ATOM 1317 C CA . PRO A 1 162 ? 11.198 -3.687 -26.391 1.00 89.94 162 PRO A CA 1
ATOM 1318 C C . PRO A 1 162 ? 11.668 -4.181 -25.013 1.00 89.94 162 PRO A C 1
ATOM 1320 O O . PRO A 1 162 ? 11.816 -5.388 -24.826 1.00 89.94 162 PRO A O 1
ATOM 1323 N N . MET A 1 163 ? 11.875 -3.287 -24.039 1.00 91.94 163 MET A N 1
ATOM 1324 C CA . MET A 1 163 ? 12.191 -3.653 -22.659 1.00 91.94 163 MET A CA 1
ATOM 1325 C C . MET A 1 163 ? 11.445 -2.758 -21.669 1.00 91.94 163 MET A C 1
ATOM 1327 O O . MET A 1 163 ? 11.491 -1.533 -21.760 1.00 91.94 163 MET A O 1
ATOM 1331 N N . PHE A 1 164 ? 10.792 -3.383 -20.687 1.00 94.12 164 PHE A N 1
ATOM 1332 C CA . PHE A 1 164 ? 10.094 -2.686 -19.614 1.00 94.12 164 PHE A CA 1
ATOM 1333 C C . PHE A 1 164 ? 10.276 -3.397 -18.277 1.00 94.12 164 PHE A C 1
ATOM 1335 O O . PHE A 1 164 ? 9.773 -4.505 -18.083 1.00 94.12 164 PHE A O 1
ATOM 1342 N N . LEU A 1 165 ? 10.967 -2.740 -17.348 1.00 94.56 165 LEU A N 1
ATOM 1343 C CA . LEU A 1 165 ? 11.143 -3.197 -15.975 1.00 94.56 165 LEU A CA 1
ATOM 1344 C C . LEU A 1 165 ? 10.516 -2.208 -14.985 1.00 94.56 165 LEU A C 1
ATOM 1346 O O . LEU A 1 165 ? 10.641 -0.990 -15.120 1.00 94.56 165 LEU A O 1
ATOM 1350 N N . TRP A 1 166 ? 9.856 -2.754 -13.964 1.00 95.69 166 TRP A N 1
ATOM 1351 C CA . TRP A 1 166 ? 9.257 -1.987 -12.874 1.00 95.69 166 TRP A CA 1
ATOM 1352 C C . TRP A 1 166 ? 10.134 -2.032 -11.626 1.00 95.69 166 TRP A C 1
ATOM 1354 O O . TRP A 1 166 ? 10.517 -3.111 -11.164 1.00 95.69 166 TRP A O 1
ATOM 1364 N N . TRP A 1 167 ? 10.385 -0.865 -11.039 1.00 95.00 167 TRP A N 1
ATOM 1365 C CA . TRP A 1 167 ? 10.993 -0.731 -9.725 1.00 95.00 167 TRP A CA 1
ATOM 1366 C C . TRP A 1 167 ? 9.893 -0.432 -8.691 1.00 95.00 167 TRP A C 1
ATOM 1368 O O . TRP A 1 167 ? 9.369 0.675 -8.640 1.00 95.00 167 TRP A O 1
ATOM 1378 N N . ASN A 1 168 ? 9.525 -1.370 -7.822 1.00 94.75 168 ASN A N 1
ATOM 1379 C CA . ASN A 1 168 ? 10.079 -2.717 -7.678 1.00 94.75 168 ASN A CA 1
ATOM 1380 C C . ASN A 1 168 ? 9.029 -3.710 -7.154 1.00 94.75 168 ASN A C 1
ATOM 1382 O O . ASN A 1 168 ? 7.870 -3.363 -6.948 1.00 94.75 168 ASN A O 1
ATOM 1386 N N . PHE A 1 169 ? 9.405 -4.978 -6.959 1.00 95.38 169 PHE A N 1
ATOM 1387 C CA . PHE A 1 169 ? 8.432 -6.003 -6.562 1.00 95.38 169 PHE A CA 1
ATOM 1388 C C . PHE A 1 169 ? 7.904 -5.822 -5.129 1.00 95.38 169 PHE A C 1
ATOM 1390 O O . PHE A 1 169 ? 6.703 -5.904 -4.898 1.00 95.38 169 PHE A O 1
ATOM 1397 N N . ARG A 1 170 ? 8.786 -5.568 -4.157 1.00 94.88 170 ARG A N 1
ATOM 1398 C CA . ARG A 1 170 ? 8.446 -5.509 -2.727 1.00 94.88 170 ARG A CA 1
ATOM 1399 C C . ARG A 1 170 ? 9.173 -4.362 -2.055 1.00 94.88 170 ARG A C 1
ATOM 1401 O O . ARG A 1 170 ? 10.364 -4.182 -2.287 1.00 94.88 170 ARG A O 1
ATOM 1408 N N . GLU A 1 171 ? 8.497 -3.626 -1.190 1.00 93.50 171 GLU A N 1
ATOM 1409 C CA . GLU A 1 171 ? 9.146 -2.572 -0.419 1.00 93.50 171 GLU A CA 1
ATOM 1410 C C . GLU A 1 171 ? 10.366 -3.090 0.353 1.00 93.50 171 GLU A C 1
ATOM 1412 O O . GLU A 1 171 ? 10.406 -4.231 0.821 1.00 93.50 171 GLU A O 1
ATOM 1417 N N . PHE A 1 172 ? 11.357 -2.225 0.545 1.00 92.69 172 PHE A N 1
ATOM 1418 C CA . PHE A 1 172 ? 12.596 -2.571 1.239 1.00 92.69 172 PHE A CA 1
ATOM 1419 C C . PHE A 1 172 ? 13.101 -1.398 2.080 1.00 92.69 172 PHE A C 1
ATOM 1421 O O . PHE A 1 172 ? 12.627 -0.268 1.947 1.00 92.69 172 PHE A O 1
ATOM 1428 N N . TYR A 1 173 ? 14.016 -1.679 3.007 1.00 89.75 173 TYR A N 1
ATOM 1429 C CA . TYR A 1 173 ? 14.591 -0.649 3.869 1.00 89.75 173 TYR A CA 1
ATOM 1430 C C . TYR A 1 173 ? 15.529 0.262 3.070 1.00 89.75 173 TYR A C 1
ATOM 1432 O O . TYR A 1 173 ? 16.424 -0.226 2.382 1.00 89.75 173 TYR A O 1
ATOM 1440 N N . ASN A 1 174 ? 15.317 1.574 3.151 1.00 86.88 174 ASN A N 1
ATOM 1441 C CA . ASN A 1 174 ? 16.163 2.593 2.527 1.00 86.88 174 ASN A CA 1
ATOM 1442 C C . ASN A 1 174 ? 15.930 3.944 3.224 1.00 86.88 174 ASN A C 1
ATOM 1444 O O . ASN A 1 174 ? 14.815 4.209 3.668 1.00 86.88 174 ASN A O 1
ATOM 1448 N N . LEU A 1 175 ? 16.938 4.816 3.278 1.00 85.56 175 LEU A N 1
ATOM 1449 C CA . LEU A 1 175 ? 16.842 6.181 3.811 1.00 85.56 175 LEU A CA 1
ATOM 1450 C C . LEU A 1 175 ? 16.048 7.088 2.846 1.00 85.56 175 LEU A C 1
ATOM 1452 O O . LEU A 1 175 ? 16.591 7.990 2.212 1.00 85.56 175 LEU A O 1
ATOM 1456 N N . LYS A 1 176 ? 14.762 6.775 2.662 1.00 86.75 176 LYS A N 1
ATOM 1457 C CA . LYS A 1 176 ? 13.816 7.467 1.777 1.00 86.75 176 LYS A CA 1
ATOM 1458 C C . LYS A 1 176 ? 12.605 7.917 2.591 1.00 86.75 176 LYS A C 1
ATOM 1460 O O . LYS A 1 176 ? 12.759 8.757 3.473 1.00 86.75 176 LYS A O 1
ATOM 1465 N N . PHE A 1 177 ? 11.427 7.352 2.343 1.00 88.62 177 PHE A N 1
ATOM 1466 C CA . PHE A 1 177 ? 10.212 7.689 3.071 1.00 88.62 177 PHE A CA 1
ATOM 1467 C C . PHE A 1 177 ? 10.411 7.437 4.573 1.00 88.62 177 PHE A C 1
ATOM 1469 O O . PHE A 1 177 ? 10.820 6.341 4.982 1.00 88.62 177 PHE A O 1
ATOM 1476 N N . LYS A 1 178 ? 10.215 8.491 5.376 1.00 89.31 178 LYS A N 1
ATOM 1477 C CA . LYS A 1 178 ? 10.498 8.539 6.826 1.00 89.31 178 LYS A CA 1
ATOM 1478 C C . LYS A 1 178 ? 11.898 8.061 7.235 1.00 89.31 178 LYS A C 1
ATOM 1480 O O . LYS A 1 178 ? 12.077 7.547 8.335 1.00 89.31 178 LYS A O 1
ATOM 1485 N N . ASN A 1 179 ? 12.894 8.203 6.355 1.00 89.12 179 ASN A N 1
ATOM 1486 C CA . ASN A 1 179 ? 14.242 7.652 6.542 1.00 89.12 179 ASN A CA 1
ATOM 1487 C C . ASN A 1 179 ? 14.253 6.139 6.857 1.00 89.12 179 ASN A C 1
ATOM 1489 O O . ASN A 1 179 ? 15.183 5.644 7.487 1.00 89.12 179 ASN A O 1
ATOM 1493 N N . ASN A 1 180 ? 13.226 5.398 6.424 1.00 89.00 180 ASN A N 1
ATOM 1494 C CA . ASN A 1 180 ? 13.042 3.985 6.765 1.00 89.00 180 ASN A CA 1
ATOM 1495 C C . ASN A 1 180 ? 12.819 3.098 5.534 1.00 89.00 180 ASN A C 1
ATOM 1497 O O . ASN A 1 180 ? 13.368 1.995 5.449 1.00 89.00 180 ASN A O 1
ATOM 1501 N N . ARG A 1 181 ? 11.993 3.557 4.587 1.00 89.69 181 ARG A N 1
ATOM 1502 C CA . ARG A 1 181 ? 11.345 2.700 3.588 1.00 89.69 181 ARG A CA 1
ATOM 1503 C C . ARG A 1 181 ? 11.479 3.259 2.174 1.00 89.69 181 ARG A C 1
ATOM 1505 O O . ARG A 1 181 ? 11.247 4.441 1.946 1.00 89.69 181 ARG A O 1
ATOM 1512 N N . ASN A 1 182 ? 11.765 2.392 1.201 1.00 94.44 182 ASN A N 1
ATOM 1513 C CA . ASN A 1 182 ? 11.325 2.608 -0.177 1.00 94.44 182 ASN A CA 1
ATOM 1514 C C . ASN A 1 182 ? 9.977 1.898 -0.375 1.00 94.44 182 ASN A C 1
ATOM 1516 O O . ASN A 1 182 ? 9.879 0.684 -0.195 1.00 94.44 182 ASN A O 1
ATOM 1520 N N . THR A 1 183 ? 8.970 2.687 -0.710 1.00 94.25 183 THR A N 1
ATOM 1521 C CA . THR A 1 183 ? 7.529 2.392 -0.791 1.00 94.25 183 THR A CA 1
ATOM 1522 C C . THR A 1 183 ? 7.061 1.998 -2.196 1.00 94.25 183 THR A C 1
ATOM 1524 O O . THR A 1 183 ? 5.902 1.661 -2.373 1.00 94.25 183 THR A O 1
ATOM 1527 N N . LYS A 1 184 ? 7.936 1.975 -3.211 1.00 95.81 184 LYS A N 1
ATOM 1528 C CA . LYS A 1 184 ? 7.573 1.697 -4.624 1.00 95.81 184 LYS A CA 1
ATOM 1529 C C . LYS A 1 184 ? 7.211 0.240 -4.936 1.00 95.81 184 LYS A C 1
ATOM 1531 O O . LYS A 1 184 ? 7.014 -0.134 -6.092 1.00 95.81 184 LYS A O 1
ATOM 1536 N N . GLY A 1 185 ? 7.211 -0.608 -3.913 1.00 95.88 185 GLY A N 1
ATOM 1537 C CA . GLY A 1 185 ? 6.934 -2.025 -4.055 1.00 95.88 185 GLY A CA 1
ATOM 1538 C C . GLY A 1 185 ? 5.478 -2.277 -4.427 1.00 95.88 185 GLY A C 1
ATOM 1539 O O . GLY A 1 185 ? 4.590 -1.746 -3.770 1.00 95.88 185 GLY A O 1
ATOM 1540 N N . LEU A 1 186 ? 5.232 -3.180 -5.380 1.00 96.44 186 LEU A N 1
ATOM 1541 C CA . LEU A 1 186 ? 3.890 -3.740 -5.619 1.00 96.44 186 LEU A CA 1
ATOM 1542 C C . LEU A 1 186 ? 3.339 -4.472 -4.384 1.00 96.44 186 LEU A C 1
ATOM 1544 O O . LEU A 1 186 ? 2.131 -4.615 -4.218 1.00 96.44 186 LEU A O 1
ATOM 1548 N N . TYR A 1 187 ? 4.235 -4.942 -3.519 1.00 95.00 187 TYR A N 1
ATOM 1549 C CA . TYR A 1 187 ? 3.924 -5.537 -2.229 1.00 95.00 187 TYR A CA 1
ATOM 1550 C C . TYR A 1 187 ? 4.528 -4.710 -1.100 1.00 95.00 187 TYR A C 1
ATOM 1552 O O . TYR A 1 187 ? 5.678 -4.273 -1.199 1.00 95.00 187 TYR A O 1
ATOM 1560 N N . THR A 1 188 ? 3.800 -4.584 0.011 1.00 90.81 188 THR A N 1
ATOM 1561 C CA . THR A 1 188 ? 4.327 -4.004 1.253 1.00 90.81 188 THR A CA 1
ATOM 1562 C C . THR A 1 188 ? 5.546 -4.777 1.757 1.00 90.81 188 THR A C 1
ATOM 1564 O O . THR A 1 188 ? 5.789 -5.926 1.359 1.00 90.81 188 THR A O 1
ATOM 1567 N N . LEU A 1 189 ? 6.298 -4.204 2.703 1.00 86.12 189 LEU A N 1
ATOM 1568 C CA . LEU A 1 189 ? 7.459 -4.887 3.275 1.00 86.12 189 LEU A CA 1
ATOM 1569 C C . LEU A 1 189 ? 7.103 -6.277 3.809 1.00 86.12 189 LEU A C 1
ATOM 1571 O O . LEU A 1 189 ? 7.943 -7.161 3.705 1.00 86.12 189 LEU A O 1
ATOM 1575 N N . ALA A 1 190 ? 5.914 -6.524 4.364 1.00 82.06 190 ALA A N 1
ATOM 1576 C CA . ALA A 1 190 ? 5.557 -7.855 4.868 1.00 82.06 190 ALA A CA 1
ATOM 1577 C C . ALA A 1 190 ? 4.927 -8.787 3.816 1.00 82.06 190 ALA A C 1
ATOM 1579 O O . ALA A 1 190 ? 4.677 -9.948 4.124 1.00 82.06 190 ALA A O 1
ATOM 1580 N N . GLY A 1 191 ? 4.750 -8.333 2.572 1.00 86.81 191 GLY A N 1
ATOM 1581 C CA . GLY A 1 191 ? 4.254 -9.166 1.473 1.00 86.81 191 GLY A CA 1
ATOM 1582 C C . GLY A 1 191 ? 2.743 -9.096 1.251 1.00 86.81 191 GLY A C 1
ATOM 1583 O O . GLY A 1 191 ? 2.184 -10.011 0.652 1.00 86.81 191 GLY A O 1
ATOM 1584 N N . MET A 1 192 ? 2.081 -8.029 1.702 1.00 88.56 192 MET A N 1
ATOM 1585 C CA . MET A 1 192 ? 0.693 -7.746 1.326 1.00 88.56 192 MET A CA 1
ATOM 1586 C C . MET A 1 192 ? 0.669 -7.075 -0.057 1.00 88.56 192 MET A C 1
ATOM 1588 O O . MET A 1 192 ? 1.432 -6.128 -0.253 1.00 88.56 192 MET A O 1
ATOM 1592 N N . PRO A 1 193 ? -0.142 -7.549 -1.021 1.00 93.44 193 PRO A N 1
ATOM 1593 C CA . PRO A 1 193 ? -0.258 -6.900 -2.324 1.00 93.44 193 PRO A CA 1
ATOM 1594 C C . PRO A 1 193 ? -0.946 -5.539 -2.184 1.00 93.44 193 PRO A C 1
ATOM 1596 O O . PRO A 1 193 ? -1.970 -5.436 -1.513 1.00 93.44 193 PRO A O 1
ATOM 1599 N N . LYS A 1 194 ? -0.399 -4.519 -2.844 1.00 95.25 194 LYS A N 1
ATOM 1600 C CA . LYS A 1 194 ? -1.065 -3.226 -3.045 1.00 95.25 194 LYS A CA 1
ATOM 1601 C C . LYS A 1 194 ? -1.992 -3.292 -4.254 1.00 95.25 194 LYS A C 1
ATOM 1603 O O . LYS A 1 194 ? -1.870 -4.203 -5.078 1.00 95.25 194 LYS A O 1
ATOM 1608 N N . ASP A 1 195 ? -2.859 -2.298 -4.418 1.00 96.44 195 ASP A N 1
ATOM 1609 C CA . ASP A 1 195 ? -3.812 -2.250 -5.535 1.00 96.44 195 ASP A CA 1
ATOM 1610 C C . ASP A 1 195 ? -3.117 -2.356 -6.903 1.00 96.44 195 ASP A C 1
ATOM 1612 O O . ASP A 1 195 ? -3.558 -3.106 -7.782 1.00 96.44 195 ASP A O 1
ATOM 1616 N N . ALA A 1 196 ? -1.961 -1.702 -7.061 1.00 95.38 196 ALA A N 1
ATOM 1617 C CA . ALA A 1 196 ? -1.147 -1.771 -8.274 1.00 95.38 196 ALA A CA 1
ATOM 1618 C C . ALA A 1 196 ? -0.741 -3.211 -8.657 1.00 95.38 196 ALA A C 1
ATOM 1620 O O . ALA A 1 196 ? -0.677 -3.534 -9.844 1.00 95.38 196 ALA A O 1
ATOM 1621 N N . ALA A 1 197 ? -0.526 -4.115 -7.692 1.00 96.69 197 ALA A N 1
ATOM 1622 C CA . ALA A 1 197 ? -0.139 -5.500 -7.974 1.00 96.69 197 ALA A CA 1
ATOM 1623 C C . ALA A 1 197 ? -1.204 -6.257 -8.786 1.00 96.69 197 ALA A C 1
ATOM 1625 O O . ALA A 1 197 ? -0.868 -7.083 -9.640 1.00 96.69 197 ALA A O 1
ATOM 1626 N N . PHE A 1 198 ? -2.486 -5.971 -8.552 1.00 97.69 198 PHE A N 1
ATOM 1627 C CA . PHE A 1 198 ? -3.591 -6.584 -9.291 1.00 97.69 198 PHE A CA 1
ATOM 1628 C C . PHE A 1 198 ? -3.671 -6.050 -10.721 1.00 97.69 198 PHE A C 1
ATOM 1630 O O . PHE A 1 198 ? -3.913 -6.818 -11.654 1.00 97.69 198 PHE A O 1
ATOM 1637 N N . LEU A 1 199 ? -3.366 -4.766 -10.922 1.00 97.12 199 LEU A N 1
ATOM 1638 C CA . LEU A 1 199 ? -3.272 -4.178 -12.255 1.00 97.12 199 LEU A CA 1
ATOM 1639 C C . LEU A 1 199 ? -2.131 -4.799 -13.078 1.00 97.12 199 LEU A C 1
ATOM 1641 O O . LEU A 1 199 ? -2.316 -5.116 -14.253 1.00 97.12 199 LEU A O 1
ATOM 1645 N N . PHE A 1 200 ? -0.984 -5.077 -12.451 1.00 97.12 200 PHE A N 1
ATOM 1646 C CA . PHE A 1 200 ? 0.093 -5.847 -13.081 1.00 97.12 200 PHE A CA 1
ATOM 1647 C C . PHE A 1 200 ? -0.371 -7.244 -13.520 1.00 97.12 200 PHE A C 1
ATOM 1649 O O . PHE A 1 200 ? -0.116 -7.638 -14.660 1.00 97.12 200 PHE A O 1
ATOM 1656 N N . GLN A 1 201 ? -1.092 -7.984 -12.666 1.00 96.75 201 GLN A N 1
ATOM 1657 C CA . GLN A 1 201 ? -1.639 -9.298 -13.043 1.00 96.75 201 GLN A CA 1
ATOM 1658 C C . GLN A 1 201 ? -2.543 -9.205 -14.278 1.00 96.75 201 GLN A C 1
ATOM 1660 O O . GLN A 1 201 ? -2.449 -10.043 -15.170 1.00 96.75 201 GLN A O 1
ATOM 1665 N N . LEU A 1 202 ? -3.371 -8.165 -14.358 1.00 97.31 202 LEU A N 1
ATOM 1666 C CA . LEU A 1 202 ? -4.317 -7.951 -15.451 1.00 97.31 202 LEU A CA 1
ATOM 1667 C C . LEU A 1 202 ? -3.652 -7.673 -16.806 1.00 97.31 202 LEU A C 1
ATOM 1669 O O . LEU A 1 202 ? -4.149 -8.132 -17.835 1.00 97.31 202 LEU A O 1
ATOM 1673 N N . PHE A 1 203 ? -2.549 -6.921 -16.827 1.00 96.44 203 PHE A N 1
ATOM 1674 C CA . PHE A 1 203 ? -1.832 -6.611 -18.069 1.00 96.44 203 PHE A CA 1
ATOM 1675 C C . PHE A 1 203 ? -0.857 -7.715 -18.498 1.00 96.44 203 PHE A C 1
ATOM 1677 O O . PHE A 1 203 ? -0.750 -7.983 -19.693 1.00 96.44 203 PHE A O 1
ATOM 1684 N N . PHE A 1 204 ? -0.180 -8.377 -17.555 1.00 95.44 204 PHE A N 1
ATOM 1685 C CA . PHE A 1 204 ? 0.836 -9.395 -17.863 1.00 95.44 204 PHE A CA 1
ATOM 1686 C C . PHE A 1 204 ? 0.309 -10.837 -17.854 1.00 95.44 204 PHE A C 1
ATOM 1688 O O . PHE A 1 204 ? 0.974 -11.732 -18.372 1.00 95.44 204 PHE A O 1
ATOM 1695 N N . ASN A 1 205 ? -0.883 -11.085 -17.307 1.00 95.62 205 ASN A N 1
ATOM 1696 C CA . ASN A 1 205 ? -1.556 -12.383 -17.356 1.00 95.62 205 ASN A CA 1
ATOM 1697 C C . ASN A 1 205 ? -3.047 -12.227 -17.723 1.00 95.62 205 ASN A C 1
ATOM 1699 O O . ASN A 1 205 ? -3.928 -12.571 -16.930 1.00 95.62 205 ASN A O 1
ATOM 1703 N N . PRO A 1 206 ? -3.356 -11.726 -18.935 1.00 93.88 206 PRO A N 1
ATOM 1704 C CA . PRO A 1 206 ? -4.722 -11.366 -19.318 1.00 93.88 206 PRO A CA 1
ATOM 1705 C C . PRO A 1 206 ? -5.696 -12.555 -19.353 1.00 93.88 206 PRO A C 1
ATOM 1707 O O . PRO A 1 206 ? -6.904 -12.338 -19.331 1.00 93.88 206 PRO A O 1
ATOM 1710 N N . GLY A 1 207 ? -5.194 -13.797 -19.392 1.00 95.31 207 GLY A N 1
ATOM 1711 C CA . GLY A 1 207 ? -6.010 -15.015 -19.371 1.00 95.31 207 GLY A CA 1
ATOM 1712 C C . GLY A 1 207 ? -6.498 -15.443 -17.983 1.00 95.31 207 GLY A C 1
ATOM 1713 O O . GLY A 1 207 ? -7.367 -16.307 -17.897 1.00 95.31 207 GLY A O 1
ATOM 1714 N N . LYS A 1 208 ? -5.966 -14.868 -16.895 1.00 96.19 208 LYS A N 1
ATOM 1715 C CA . LYS A 1 208 ? -6.416 -15.158 -15.527 1.00 96.19 208 LYS A CA 1
ATOM 1716 C C . LYS A 1 208 ? -7.497 -14.148 -15.117 1.00 96.19 208 LYS A C 1
ATOM 1718 O O . LYS A 1 208 ? -7.189 -12.958 -15.079 1.00 96.19 208 LYS A O 1
ATOM 1723 N N . PRO A 1 209 ? -8.731 -14.569 -14.788 1.00 96.62 209 PRO A N 1
ATOM 1724 C CA . PRO A 1 209 ? -9.754 -13.653 -14.290 1.00 96.62 209 PRO A CA 1
ATOM 1725 C C . PRO A 1 209 ? -9.311 -12.973 -12.992 1.00 96.62 209 PRO A C 1
ATOM 1727 O O . PRO A 1 209 ? -8.823 -13.634 -12.071 1.00 96.62 209 PRO A O 1
ATOM 1730 N N . VAL A 1 210 ? -9.475 -11.654 -12.926 1.00 98.06 210 VAL A N 1
ATOM 1731 C CA . VAL A 1 210 ? -9.218 -10.849 -11.725 1.00 98.06 210 VAL A CA 1
ATOM 1732 C C . VAL A 1 210 ? -10.388 -9.889 -11.530 1.00 98.06 210 VAL A C 1
ATOM 1734 O O . VAL A 1 210 ? -10.851 -9.260 -12.482 1.00 98.06 210 VAL A O 1
ATOM 1737 N N . VAL A 1 211 ? -10.857 -9.776 -10.291 1.00 98.31 211 VAL A N 1
ATOM 1738 C CA . VAL A 1 211 ? -11.816 -8.773 -9.821 1.00 98.31 211 VAL A CA 1
ATOM 1739 C C . VAL A 1 211 ? -11.260 -8.258 -8.497 1.00 98.31 211 VAL A C 1
ATOM 1741 O O . VAL A 1 211 ? -11.056 -9.057 -7.589 1.00 98.31 211 VAL A O 1
ATOM 1744 N N . HIS A 1 212 ? -10.949 -6.964 -8.420 1.00 98.31 212 HIS A N 1
ATOM 1745 C CA . HIS A 1 212 ? -10.289 -6.354 -7.260 1.00 98.31 212 HIS A CA 1
ATOM 1746 C C . HIS A 1 212 ? -10.843 -4.955 -6.984 1.00 98.31 212 HIS A C 1
ATOM 1748 O O . HIS A 1 212 ? -10.867 -4.124 -7.891 1.00 98.31 212 HIS A O 1
ATOM 1754 N N . LEU A 1 213 ? -11.269 -4.679 -5.755 1.00 98.12 213 LEU A N 1
ATOM 1755 C CA . LEU A 1 213 ? -11.668 -3.356 -5.276 1.00 98.12 213 LEU A CA 1
ATOM 1756 C C . LEU A 1 213 ? -10.469 -2.599 -4.708 1.00 98.12 213 LEU A C 1
ATOM 1758 O O . LEU A 1 213 ? -9.791 -3.077 -3.800 1.00 98.12 213 LEU A O 1
ATOM 1762 N N . CYS A 1 214 ? -10.268 -1.376 -5.192 1.00 97.50 214 CYS A N 1
ATOM 1763 C CA . CYS A 1 214 ? -9.184 -0.506 -4.746 1.00 97.50 214 CYS A CA 1
ATOM 1764 C C . CYS A 1 214 ? -9.564 0.300 -3.491 1.00 97.50 214 CYS A C 1
ATOM 1766 O O . CYS A 1 214 ? -10.740 0.606 -3.244 1.00 97.50 214 CYS A O 1
ATOM 1768 N N . GLY A 1 215 ? -8.559 0.694 -2.709 1.00 94.00 215 GLY A N 1
ATOM 1769 C CA . GLY A 1 215 ? -8.699 1.589 -1.564 1.00 94.00 215 GLY A CA 1
ATOM 1770 C C . GLY A 1 215 ? -9.400 0.955 -0.361 1.00 94.00 215 GLY A C 1
ATOM 1771 O O . GLY A 1 215 ? -10.122 1.645 0.371 1.00 94.00 215 GLY A O 1
ATOM 1772 N N . ARG A 1 216 ? -9.221 -0.359 -0.144 1.00 91.88 216 ARG A N 1
ATOM 1773 C CA . ARG A 1 216 ? -9.789 -1.081 1.016 1.00 91.88 216 ARG A CA 1
ATOM 1774 C C . ARG A 1 216 ? -9.217 -0.615 2.357 1.00 91.88 216 ARG A C 1
ATOM 1776 O O . ARG A 1 216 ? -9.838 -0.870 3.391 1.00 91.88 216 ARG A O 1
ATOM 1783 N N . TYR A 1 217 ? -8.038 0.007 2.355 1.00 91.56 217 TYR A N 1
ATOM 1784 C CA . TYR A 1 217 ? -7.338 0.474 3.555 1.00 91.56 217 TYR A CA 1
ATOM 1785 C C . TYR A 1 217 ? -7.745 1.895 3.967 1.00 91.56 217 TYR A C 1
ATOM 1787 O O . TYR A 1 217 ? -7.656 2.226 5.147 1.00 91.56 217 TYR A O 1
ATOM 1795 N N . HIS A 1 218 ? -8.391 2.653 3.073 1.00 93.88 218 HIS A N 1
ATOM 1796 C CA . HIS A 1 218 ? -9.151 3.859 3.411 1.00 93.88 218 HIS A CA 1
ATOM 1797 C C . HIS A 1 218 ? -10.508 3.514 4.053 1.00 93.88 218 HIS A C 1
ATOM 1799 O O . HIS A 1 218 ? -11.579 3.895 3.568 1.00 93.88 218 HIS A O 1
ATOM 1805 N N . PHE A 1 219 ? -10.482 2.734 5.134 1.00 92.75 219 PHE A N 1
ATOM 1806 C CA . PHE A 1 219 ? -11.677 2.130 5.724 1.00 92.75 219 PHE A CA 1
ATOM 1807 C C . PHE A 1 219 ? -12.660 3.158 6.307 1.00 92.75 219 PHE A C 1
ATOM 1809 O O . PHE A 1 219 ? -13.849 2.858 6.383 1.00 92.75 219 PHE A O 1
ATOM 1816 N N . LEU A 1 220 ? -12.201 4.356 6.697 1.00 93.81 220 LEU A N 1
ATOM 1817 C CA . LEU A 1 220 ? -13.039 5.473 7.147 1.00 93.81 220 LEU A CA 1
ATOM 1818 C C . LEU A 1 220 ? -12.811 6.707 6.263 1.00 93.81 220 LEU A C 1
ATOM 1820 O O . LEU A 1 220 ? -11.886 7.484 6.488 1.00 93.81 220 LEU A O 1
ATOM 1824 N N . ARG A 1 221 ? -13.698 6.916 5.290 1.00 93.81 221 ARG A N 1
ATOM 1825 C CA . ARG A 1 221 ? -13.611 7.984 4.294 1.00 93.81 221 ARG A CA 1
ATOM 1826 C C . ARG A 1 221 ? -14.132 9.314 4.809 1.00 93.81 221 ARG A C 1
ATOM 1828 O O . ARG A 1 221 ? -15.268 9.425 5.266 1.00 93.81 221 ARG A O 1
ATOM 1835 N N . GLY A 1 222 ? -13.285 10.337 4.702 1.00 92.00 222 GLY A N 1
ATOM 1836 C CA . GLY A 1 222 ? -13.619 11.736 4.993 1.00 92.00 222 GLY A CA 1
ATOM 1837 C C . GLY A 1 222 ? -13.920 12.597 3.765 1.00 92.00 222 GLY A C 1
ATOM 1838 O O . GLY A 1 222 ? -14.305 13.752 3.922 1.00 92.00 222 GLY A O 1
ATOM 1839 N N . PHE A 1 223 ? -13.724 12.063 2.560 1.00 94.12 223 PHE A N 1
ATOM 1840 C CA . PHE A 1 223 ? -13.923 12.798 1.309 1.00 94.12 223 PHE A CA 1
ATOM 1841 C C . PHE A 1 223 ? -15.405 12.904 0.936 1.00 94.12 223 PHE A C 1
ATOM 1843 O O . PHE A 1 223 ? -16.276 12.402 1.654 1.00 94.12 223 PHE A O 1
ATOM 1850 N N . ALA A 1 224 ? -15.693 13.570 -0.188 1.00 95.50 224 ALA A N 1
ATOM 1851 C CA . ALA A 1 224 ? -17.048 13.651 -0.721 1.00 95.50 224 ALA A CA 1
ATOM 1852 C C . ALA A 1 224 ? -17.648 12.235 -0.878 1.00 95.50 224 ALA A C 1
ATOM 1854 O O . ALA A 1 224 ? -16.938 11.330 -1.322 1.00 95.50 224 ALA A O 1
ATOM 1855 N N . PRO A 1 225 ? -18.927 12.008 -0.525 1.00 95.81 225 PRO A N 1
ATOM 1856 C CA . PRO A 1 225 ? -19.513 10.668 -0.565 1.00 95.81 225 PRO A CA 1
ATOM 1857 C C . PRO A 1 225 ? -19.487 9.995 -1.943 1.00 95.81 225 PRO A C 1
ATOM 1859 O O . PRO A 1 225 ? -19.507 8.772 -2.024 1.00 95.81 225 PRO A O 1
ATOM 1862 N N . ASP A 1 226 ? -19.449 10.777 -3.020 1.00 95.94 226 ASP A N 1
ATOM 1863 C CA . ASP A 1 226 ? -19.359 10.354 -4.419 1.00 95.94 226 ASP A CA 1
ATOM 1864 C C . ASP A 1 226 ? -17.921 10.394 -4.981 1.00 95.94 226 ASP A C 1
ATOM 1866 O O . ASP A 1 226 ? -17.725 10.269 -6.194 1.00 95.94 226 ASP A O 1
ATOM 1870 N N . ASN A 1 227 ? -16.904 10.510 -4.114 1.00 95.31 227 ASN A N 1
ATOM 1871 C CA . ASN A 1 227 ? -15.476 10.493 -4.457 1.00 95.31 227 ASN A CA 1
ATOM 1872 C C . ASN A 1 227 ? -14.982 9.094 -4.875 1.00 95.31 227 ASN A C 1
ATOM 1874 O O . ASN A 1 227 ? -13.964 8.616 -4.394 1.00 95.31 227 ASN A O 1
ATOM 1878 N N . GLY A 1 228 ? -15.688 8.420 -5.774 1.00 94.88 228 GLY A N 1
ATOM 1879 C CA . GLY A 1 228 ? -15.169 7.250 -6.467 1.00 94.88 228 GLY A CA 1
ATOM 1880 C C . GLY A 1 228 ? -15.162 5.938 -5.681 1.00 94.88 228 GLY A C 1
ATOM 1881 O O . GLY A 1 228 ? -14.705 5.823 -4.542 1.00 94.88 228 GLY A O 1
ATOM 1882 N N . ILE A 1 229 ? -15.592 4.892 -6.369 1.00 97.62 229 ILE A N 1
ATOM 1883 C CA . ILE A 1 229 ? -15.279 3.500 -6.066 1.00 97.62 229 ILE A CA 1
ATOM 1884 C C . ILE A 1 229 ? -14.536 2.987 -7.293 1.00 97.62 229 ILE A C 1
ATOM 1886 O O . ILE A 1 229 ? -15.112 2.984 -8.382 1.00 97.62 229 ILE A O 1
ATOM 1890 N N . LYS A 1 230 ? -13.267 2.608 -7.129 1.00 97.94 230 LYS A N 1
ATOM 1891 C CA . LYS A 1 230 ? -12.430 2.077 -8.204 1.00 97.94 230 LYS A CA 1
ATOM 1892 C C . LYS A 1 230 ? -12.294 0.561 -8.067 1.00 97.94 230 LYS A C 1
ATOM 1894 O O . LYS A 1 230 ? -12.227 0.041 -6.954 1.00 97.94 230 LYS A O 1
ATOM 1899 N N . ALA A 1 231 ? -12.275 -0.131 -9.198 1.00 98.50 231 ALA A N 1
ATOM 1900 C CA . ALA A 1 231 ? -11.982 -1.553 -9.270 1.00 98.50 231 ALA A CA 1
ATOM 1901 C C . ALA A 1 231 ? -11.093 -1.870 -10.475 1.00 98.50 231 ALA A C 1
ATOM 1903 O O . ALA A 1 231 ? -11.182 -1.206 -11.514 1.00 98.50 231 ALA A O 1
ATOM 1904 N N . TYR A 1 232 ? -10.305 -2.934 -10.355 1.00 98.69 232 TYR A N 1
ATOM 1905 C CA . TYR A 1 232 ? -9.530 -3.508 -11.443 1.00 98.69 232 TYR A CA 1
ATOM 1906 C C . TYR A 1 232 ? -10.083 -4.870 -11.870 1.00 98.69 232 TYR A C 1
ATOM 1908 O O . TYR A 1 232 ? -10.320 -5.747 -11.037 1.00 98.69 232 TYR A O 1
ATOM 1916 N N . SER A 1 233 ? -10.291 -5.060 -13.177 1.00 98.62 233 SER A N 1
ATOM 1917 C CA . SER A 1 233 ? -10.741 -6.341 -13.738 1.00 98.62 233 SER A CA 1
ATOM 1918 C C . SER A 1 233 ? -10.464 -6.472 -15.240 1.00 98.62 233 SER A C 1
ATOM 1920 O O . SER A 1 233 ? -10.439 -5.482 -15.955 1.00 98.62 233 SER A O 1
ATOM 1922 N N . ASN A 1 234 ? -10.284 -7.690 -15.751 1.00 97.44 234 ASN A N 1
ATOM 1923 C CA . ASN A 1 234 ? -10.197 -7.985 -17.190 1.00 97.44 234 ASN A CA 1
ATOM 1924 C C . ASN A 1 234 ? -11.546 -8.411 -17.784 1.00 97.44 234 ASN A C 1
ATOM 1926 O O . ASN A 1 234 ? -11.612 -8.719 -18.975 1.00 97.44 234 ASN A O 1
ATOM 1930 N N . ALA A 1 235 ? -12.620 -8.408 -16.990 1.00 97.94 235 ALA A N 1
ATOM 1931 C CA . ALA A 1 235 ? -13.970 -8.643 -17.479 1.00 97.94 235 ALA A CA 1
ATOM 1932 C C . ALA A 1 235 ? -14.365 -7.608 -18.546 1.00 97.94 235 ALA A C 1
ATOM 1934 O O . ALA A 1 235 ? -13.842 -6.493 -18.575 1.00 97.94 235 ALA A O 1
ATOM 1935 N N . VAL A 1 236 ? -15.297 -7.970 -19.432 1.00 97.69 236 VAL A N 1
ATOM 1936 C CA . VAL A 1 236 ? -15.838 -7.057 -20.460 1.00 97.69 236 VAL A CA 1
ATOM 1937 C C . VAL A 1 236 ? -16.679 -5.949 -19.822 1.00 97.69 236 VAL A C 1
ATOM 1939 O O . VAL A 1 236 ? -16.638 -4.800 -20.257 1.00 97.69 236 VAL A O 1
ATOM 1942 N N . GLU A 1 237 ? -17.408 -6.290 -18.767 1.00 98.12 237 GLU A N 1
ATOM 1943 C CA . GLU A 1 237 ? -18.209 -5.385 -17.957 1.00 98.12 237 GLU A CA 1
ATOM 1944 C C . GLU A 1 237 ? -18.134 -5.815 -16.488 1.00 98.12 237 GLU A C 1
ATOM 1946 O O . GLU A 1 237 ? -17.924 -6.993 -16.194 1.00 98.12 237 GLU A O 1
ATOM 1951 N N . LEU A 1 238 ? -18.309 -4.868 -15.570 1.00 98.31 238 LEU A N 1
ATOM 1952 C CA . LEU A 1 238 ? -18.337 -5.134 -14.132 1.00 98.31 238 LEU A CA 1
ATOM 1953 C C . LEU A 1 238 ? -19.584 -4.495 -13.520 1.00 98.31 238 LEU A C 1
ATOM 1955 O O . LEU A 1 238 ? -19.963 -3.379 -13.889 1.00 98.31 238 LEU A O 1
ATOM 1959 N N . GLN A 1 239 ? -20.228 -5.196 -12.587 1.00 98.50 239 GLN A N 1
ATOM 1960 C CA . GLN A 1 239 ? -21.367 -4.678 -11.832 1.00 98.50 239 GLN A CA 1
ATOM 1961 C C . GLN A 1 239 ? -20.949 -4.353 -10.401 1.00 98.50 239 GLN A C 1
ATOM 1963 O O . GLN A 1 239 ? -20.443 -5.222 -9.699 1.00 98.50 239 GLN A O 1
ATOM 1968 N N . LEU A 1 240 ? -21.230 -3.126 -9.962 1.00 98.62 240 LEU A N 1
ATOM 1969 C CA . LEU A 1 240 ? -21.158 -2.720 -8.561 1.00 98.62 240 LEU A CA 1
ATOM 1970 C C . LEU A 1 240 ? -22.508 -2.969 -7.876 1.00 98.62 240 LEU A C 1
ATOM 1972 O O . LEU A 1 240 ? -23.549 -2.569 -8.395 1.00 98.62 240 LEU A O 1
ATOM 1976 N N . THR A 1 241 ? -22.486 -3.533 -6.674 1.00 98.69 241 THR A N 1
ATOM 1977 C CA . THR A 1 241 ? -23.610 -3.564 -5.734 1.00 98.69 241 THR A CA 1
ATOM 1978 C C . THR A 1 241 ? -23.215 -2.788 -4.483 1.00 98.69 241 THR A C 1
ATOM 1980 O O . THR A 1 241 ? -22.225 -3.101 -3.827 1.00 98.69 241 THR A O 1
ATOM 1983 N N . LEU A 1 242 ? -23.978 -1.743 -4.157 1.00 98.31 242 LEU A N 1
ATOM 1984 C CA . LEU A 1 242 ? -23.761 -0.924 -2.964 1.00 98.31 242 LEU A CA 1
ATOM 1985 C C . LEU A 1 242 ? -24.922 -1.131 -1.998 1.00 98.31 242 LEU A C 1
ATOM 1987 O O . LEU A 1 242 ? -26.053 -0.759 -2.311 1.00 98.31 242 LEU A O 1
ATOM 1991 N N . ASN A 1 243 ? -24.635 -1.668 -0.812 1.00 96.12 243 ASN A N 1
ATOM 1992 C CA . ASN A 1 243 ? -25.627 -1.948 0.229 1.00 96.12 243 ASN A CA 1
ATOM 1993 C C . ASN A 1 243 ? -26.814 -2.783 -0.294 1.00 96.12 243 ASN A C 1
ATOM 1995 O O . ASN A 1 243 ? -27.970 -2.451 -0.038 1.00 96.12 243 ASN A O 1
ATOM 1999 N N . GLY A 1 244 ? -26.526 -3.832 -1.073 1.00 97.19 244 GLY A N 1
ATOM 2000 C CA . GLY A 1 244 ? -27.536 -4.705 -1.684 1.00 97.19 244 GLY A CA 1
ATOM 2001 C C . GLY A 1 244 ? -28.248 -4.122 -2.912 1.00 97.19 244 GLY A C 1
ATOM 2002 O O . GLY A 1 244 ? -29.089 -4.796 -3.498 1.00 97.19 244 GLY A O 1
ATOM 2003 N N . VAL A 1 245 ? -27.919 -2.893 -3.329 1.00 97.94 245 VAL A N 1
ATOM 2004 C CA . VAL A 1 245 ? -28.502 -2.251 -4.516 1.00 97.94 245 VAL A CA 1
ATOM 2005 C C . VAL A 1 245 ? -27.502 -2.268 -5.667 1.00 97.94 245 VAL A C 1
ATOM 2007 O O . VAL A 1 245 ? -26.474 -1.586 -5.620 1.00 97.94 245 VAL A O 1
ATOM 2010 N N . ALA A 1 246 ? -27.825 -3.028 -6.713 1.00 98.00 246 ALA A N 1
ATOM 2011 C CA . ALA A 1 246 ? -27.047 -3.075 -7.944 1.00 98.00 246 ALA A CA 1
ATOM 2012 C C . ALA A 1 246 ? -27.037 -1.711 -8.656 1.00 98.00 246 ALA A C 1
ATOM 2014 O O . ALA A 1 246 ? -28.035 -0.985 -8.684 1.00 98.00 246 ALA A O 1
ATOM 2015 N N . ARG A 1 247 ? -25.891 -1.365 -9.237 1.00 97.38 247 ARG A N 1
ATOM 2016 C CA . ARG A 1 247 ? -25.670 -0.178 -10.066 1.00 97.38 247 ARG A CA 1
ATOM 2017 C C . ARG A 1 247 ? -25.544 -0.576 -11.529 1.00 97.38 247 ARG A C 1
ATOM 2019 O O . ARG A 1 247 ? -25.477 -1.760 -11.869 1.00 97.38 247 ARG A O 1
ATOM 2026 N N . GLU A 1 248 ? -25.521 0.433 -12.392 1.00 94.19 248 GLU A N 1
ATOM 2027 C CA . GLU A 1 248 ? -25.255 0.223 -13.809 1.00 94.19 248 GLU A CA 1
ATOM 2028 C C . GLU A 1 248 ? -23.897 -0.453 -14.004 1.00 94.19 248 GLU A C 1
ATOM 2030 O O . GLU A 1 248 ? -22.912 -0.158 -13.311 1.00 94.19 248 GLU A O 1
ATOM 2035 N N . LYS A 1 249 ? -23.876 -1.388 -14.953 1.00 97.38 249 LYS A N 1
ATOM 2036 C CA . LYS A 1 249 ? -22.646 -2.037 -15.375 1.00 97.38 249 LYS A CA 1
ATOM 2037 C C . LYS A 1 249 ? -21.781 -1.023 -16.107 1.00 97.38 249 LYS A C 1
ATOM 2039 O O . LYS A 1 249 ? -22.278 -0.253 -16.926 1.00 97.38 249 LYS A O 1
ATOM 2044 N N . ILE A 1 250 ? -20.489 -1.042 -15.815 1.00 97.94 250 ILE A N 1
ATOM 2045 C CA . ILE A 1 250 ? -19.501 -0.249 -16.544 1.00 97.94 250 ILE A CA 1
ATOM 2046 C C . ILE A 1 250 ? -18.757 -1.182 -17.486 1.00 97.94 250 ILE A C 1
ATOM 2048 O O . ILE A 1 250 ? -18.416 -2.300 -17.104 1.00 97.94 250 ILE A O 1
ATOM 2052 N N . TRP A 1 251 ? -18.507 -0.716 -18.707 1.00 98.00 251 TRP A N 1
ATOM 2053 C CA . TRP A 1 251 ? -17.744 -1.442 -19.714 1.00 98.00 251 TRP A CA 1
ATOM 2054 C C . TRP A 1 251 ? -16.246 -1.209 -19.536 1.00 98.00 251 TRP A C 1
ATOM 2056 O O . TRP A 1 251 ? -15.795 -0.095 -19.249 1.00 98.00 251 TRP A O 1
ATOM 2066 N N . ASN A 1 252 ? -15.460 -2.255 -19.758 1.00 97.62 252 ASN A N 1
ATOM 2067 C CA . ASN A 1 252 ? -14.008 -2.165 -19.744 1.00 97.62 252 ASN A CA 1
ATOM 2068 C C . ASN A 1 252 ? -13.520 -1.161 -20.800 1.00 97.62 252 ASN A C 1
ATOM 2070 O O . ASN A 1 252 ? -14.022 -1.125 -21.924 1.00 97.62 252 ASN A O 1
ATOM 2074 N N . GLY A 1 253 ? -12.551 -0.324 -20.429 1.00 95.50 253 GLY A N 1
ATOM 2075 C CA . GLY A 1 253 ? -12.013 0.730 -21.289 1.00 95.50 253 GLY A CA 1
ATOM 2076 C C . GLY A 1 253 ? -12.837 2.020 -21.311 1.00 95.50 253 GLY A C 1
ATOM 2077 O O . GLY A 1 253 ? -12.444 2.961 -21.994 1.00 95.50 253 GLY A O 1
ATOM 2078 N N . SER A 1 254 ? -13.948 2.098 -20.565 1.00 96.06 254 SER A N 1
ATOM 2079 C CA . SER A 1 254 ? -14.722 3.343 -20.424 1.00 96.06 254 SER A CA 1
ATOM 2080 C C . SER A 1 254 ? -14.111 4.341 -19.438 1.00 96.06 254 SER A C 1
ATOM 2082 O O . SER A 1 254 ? -14.445 5.523 -19.488 1.00 96.06 254 SER A O 1
ATOM 2084 N N . TYR A 1 255 ? -13.227 3.899 -18.538 1.00 96.44 255 TYR A N 1
ATOM 2085 C CA . TYR A 1 255 ? -12.527 4.812 -17.639 1.00 96.44 255 TYR A CA 1
ATOM 2086 C C . TYR A 1 255 ? -11.489 5.638 -18.402 1.00 96.44 255 TYR A C 1
ATOM 2088 O O . TYR A 1 255 ? -10.677 5.096 -19.154 1.00 96.44 255 TYR A O 1
ATOM 2096 N N . HIS A 1 256 ? -11.501 6.949 -18.172 1.00 94.69 256 HIS A N 1
ATOM 2097 C CA . HIS A 1 256 ? -10.513 7.880 -18.697 1.00 94.69 256 HIS A CA 1
ATOM 2098 C C . HIS A 1 256 ? -9.644 8.387 -17.550 1.00 94.69 256 HIS A C 1
ATOM 2100 O O . HIS A 1 256 ? -10.162 8.961 -16.588 1.00 94.69 256 HIS A O 1
ATOM 2106 N N . ILE A 1 257 ? -8.333 8.169 -17.658 1.00 92.62 257 ILE A N 1
ATOM 2107 C CA . ILE A 1 257 ? -7.355 8.735 -16.727 1.00 92.62 257 ILE A CA 1
ATOM 2108 C C . ILE A 1 257 ? -7.483 10.268 -16.793 1.00 92.62 257 ILE A C 1
ATOM 2110 O O . ILE A 1 257 ? -7.625 10.788 -17.899 1.00 92.62 257 ILE A O 1
ATOM 2114 N N . PRO A 1 258 ? -7.461 11.002 -15.665 1.00 88.12 258 PRO A N 1
ATOM 2115 C CA . PRO A 1 258 ? -7.588 12.457 -15.678 1.00 88.12 258 PRO A CA 1
ATOM 2116 C C . PRO A 1 258 ? -6.491 13.158 -16.486 1.00 88.12 258 PRO A C 1
ATOM 2118 O O . PRO A 1 258 ? -5.343 12.710 -16.507 1.00 88.12 258 PRO A O 1
ATOM 2121 N N . ASP A 1 259 ? -6.834 14.303 -17.076 1.00 85.56 259 ASP A N 1
ATOM 2122 C CA . ASP A 1 259 ? -5.869 15.191 -17.725 1.00 85.56 259 ASP A CA 1
ATOM 2123 C C . ASP A 1 259 ? -4.735 15.576 -16.764 1.00 85.56 259 ASP A C 1
ATOM 2125 O O . ASP A 1 259 ? -4.915 15.703 -15.550 1.00 85.56 259 ASP A O 1
ATOM 2129 N N . SER A 1 260 ? -3.551 15.779 -17.329 1.00 81.62 260 SER A N 1
ATOM 2130 C CA . SER A 1 260 ? -2.391 16.316 -16.616 1.00 81.62 260 SER A CA 1
ATOM 2131 C C . SER A 1 260 ? -2.031 17.698 -17.150 1.00 81.62 260 SER A C 1
ATOM 2133 O O . SER A 1 260 ? -2.630 18.177 -18.110 1.00 81.62 260 SER A O 1
ATOM 2135 N N . GLU A 1 261 ? -1.051 18.364 -16.544 1.00 83.12 261 GLU A N 1
ATOM 2136 C CA . GLU A 1 261 ? -0.613 19.687 -16.984 1.00 83.12 261 GLU A CA 1
ATOM 2137 C C . GLU A 1 261 ? 0.913 19.788 -17.017 1.00 83.12 261 GLU A C 1
ATOM 2139 O O . GLU A 1 261 ? 1.609 19.261 -16.148 1.00 83.12 261 GLU A O 1
ATOM 2144 N N . VAL A 1 262 ? 1.434 20.529 -17.997 1.00 81.31 262 VAL A N 1
ATOM 2145 C CA . VAL A 1 262 ? 2.834 20.973 -18.046 1.00 81.31 262 VAL A CA 1
ATOM 2146 C C . VAL A 1 262 ? 2.888 22.462 -17.765 1.00 81.31 262 VAL A C 1
ATOM 2148 O O . VAL A 1 262 ? 2.239 23.247 -18.456 1.00 81.31 262 VAL A O 1
ATOM 2151 N N . LYS A 1 263 ? 3.728 22.878 -16.818 1.00 80.50 263 LYS A N 1
ATOM 2152 C CA . LYS A 1 263 ? 4.066 24.295 -16.648 1.00 80.50 263 LYS A CA 1
ATOM 2153 C C . LYS A 1 263 ? 5.211 24.676 -17.583 1.00 80.50 263 LYS A C 1
ATOM 2155 O O . LYS A 1 263 ? 6.292 24.100 -17.511 1.00 80.50 263 LYS A O 1
ATOM 2160 N N . LYS A 1 264 ? 4.975 25.657 -18.453 1.00 81.19 264 LYS A N 1
ATOM 2161 C CA . LYS A 1 264 ? 6.014 26.304 -19.267 1.00 81.19 264 LYS A CA 1
ATOM 2162 C C . LYS A 1 264 ? 6.902 27.204 -18.401 1.00 81.19 264 LYS A C 1
ATOM 2164 O O . LYS A 1 264 ? 6.493 27.626 -17.323 1.00 81.19 264 LYS A O 1
ATOM 2169 N N . GLU A 1 265 ? 8.078 27.569 -18.914 1.00 82.00 265 GLU A N 1
ATOM 2170 C CA . GLU A 1 265 ? 9.026 28.483 -18.244 1.00 82.00 265 GLU A CA 1
ATOM 2171 C C . GLU A 1 265 ? 8.399 29.835 -17.871 1.00 82.00 265 GLU A C 1
ATOM 2173 O O . GLU A 1 265 ? 8.720 30.416 -16.841 1.00 82.00 265 GLU A O 1
ATOM 2178 N N . ASN A 1 266 ? 7.440 30.310 -18.670 1.00 87.56 266 ASN A N 1
ATOM 2179 C CA . ASN A 1 266 ? 6.684 31.536 -18.405 1.00 87.56 266 ASN A CA 1
ATOM 2180 C C . ASN A 1 266 ? 5.532 31.355 -17.387 1.00 87.56 266 ASN A C 1
ATOM 2182 O O . ASN A 1 266 ? 4.683 32.235 -17.264 1.00 87.56 266 ASN A O 1
ATOM 2186 N N . GLY A 1 267 ? 5.445 30.200 -16.720 1.00 81.25 267 GLY A N 1
ATOM 2187 C CA . GLY A 1 267 ? 4.416 29.866 -15.733 1.00 81.25 267 GLY A CA 1
ATOM 2188 C C . GLY A 1 267 ? 3.067 29.422 -16.309 1.00 81.25 267 GLY A C 1
ATOM 2189 O O . GLY A 1 267 ? 2.177 29.062 -15.542 1.00 81.25 267 GLY A O 1
ATOM 2190 N N . THR A 1 268 ? 2.894 29.410 -17.636 1.00 87.12 268 THR A N 1
ATOM 2191 C CA . THR A 1 268 ? 1.631 28.988 -18.265 1.00 87.12 268 THR A CA 1
ATOM 2192 C C . THR A 1 268 ? 1.450 27.476 -18.138 1.00 87.12 268 THR A C 1
ATOM 2194 O O . THR A 1 268 ? 2.326 26.720 -18.562 1.00 87.12 268 THR A O 1
ATOM 2197 N N . ALA A 1 269 ? 0.309 27.033 -17.607 1.00 85.12 269 ALA A N 1
ATOM 2198 C CA . ALA A 1 269 ? -0.083 25.627 -17.611 1.00 85.12 269 ALA A CA 1
ATOM 2199 C C . ALA A 1 269 ? -0.671 25.242 -18.976 1.00 85.12 269 ALA A C 1
ATOM 2201 O O . ALA A 1 269 ? -1.537 25.936 -19.511 1.00 85.12 269 ALA A O 1
ATOM 2202 N N . VAL A 1 270 ? -0.182 24.148 -19.550 1.00 86.62 270 VAL A N 1
ATOM 2203 C CA . VAL A 1 270 ? -0.716 23.546 -20.771 1.00 86.62 270 VAL A CA 1
ATOM 2204 C C . VAL A 1 270 ? -1.319 22.193 -20.411 1.00 86.62 270 VAL A C 1
ATOM 2206 O O . VAL A 1 270 ? -0.576 21.343 -19.913 1.00 86.62 270 VAL A O 1
ATOM 2209 N N . PRO A 1 271 ? -2.622 21.975 -20.658 1.00 86.56 271 PRO A N 1
ATOM 2210 C CA . PRO A 1 271 ? -3.248 20.692 -20.394 1.00 86.56 271 PRO A CA 1
ATOM 2211 C C . PRO A 1 271 ? -2.725 19.634 -21.368 1.00 86.56 271 PRO A C 1
ATOM 2213 O O . PRO A 1 271 ? -2.552 19.888 -22.563 1.00 86.56 271 PRO A O 1
ATOM 2216 N N . ILE A 1 272 ? -2.498 18.436 -20.847 1.00 85.69 272 ILE A N 1
ATOM 2217 C CA . ILE A 1 272 ? -2.247 17.222 -21.609 1.00 85.69 272 ILE A CA 1
ATOM 2218 C C . ILE A 1 272 ? -3.433 16.292 -21.363 1.00 85.69 272 ILE A C 1
ATOM 2220 O O . ILE A 1 272 ? -3.600 15.836 -20.226 1.00 85.69 272 ILE A O 1
ATOM 2224 N N . PRO A 1 273 ? -4.222 15.987 -22.409 1.00 86.81 273 PRO A N 1
ATOM 2225 C CA . PRO A 1 273 ? -5.345 15.078 -22.290 1.00 86.81 273 PRO A CA 1
ATOM 2226 C C . PRO A 1 273 ? -4.928 13.722 -21.728 1.00 86.81 273 PRO A C 1
ATOM 2228 O O . PRO A 1 273 ? -3.884 13.169 -22.100 1.00 86.81 273 PRO A O 1
ATOM 2231 N N . GLY A 1 274 ? -5.773 13.184 -20.860 1.00 88.69 274 GLY A N 1
ATOM 2232 C CA . GLY A 1 274 ? -5.671 11.818 -20.389 1.00 88.69 274 GLY A CA 1
ATOM 2233 C C . GLY A 1 274 ? -5.873 10.785 -21.500 1.00 88.69 274 GLY A C 1
ATOM 2234 O O . GLY A 1 274 ? -5.999 11.088 -22.692 1.00 88.69 274 GLY A O 1
ATOM 2235 N N . ILE A 1 275 ? -5.887 9.510 -21.113 1.00 93.81 275 ILE A N 1
ATOM 2236 C CA . ILE A 1 275 ? -6.160 8.396 -22.029 1.00 93.81 275 ILE A CA 1
ATOM 2237 C C . ILE A 1 275 ? -7.188 7.437 -21.436 1.00 93.81 275 ILE A C 1
ATOM 2239 O O . ILE A 1 275 ? -7.266 7.311 -20.213 1.00 93.81 275 ILE A O 1
ATOM 2243 N N . PRO A 1 276 ? -7.961 6.724 -22.276 1.00 96.06 276 PRO A N 1
ATOM 2244 C CA . PRO A 1 276 ? -8.734 5.592 -21.791 1.00 96.06 276 PRO A CA 1
ATOM 2245 C C . PRO A 1 276 ? -7.788 4.533 -21.215 1.00 96.06 276 PRO A C 1
ATOM 2247 O O . PRO A 1 276 ? -6.753 4.234 -21.820 1.00 96.06 276 PRO A O 1
ATOM 2250 N N . ALA A 1 277 ? -8.149 3.964 -20.068 1.00 96.38 277 ALA A N 1
ATOM 2251 C CA . ALA A 1 277 ? -7.420 2.861 -19.458 1.00 96.38 277 ALA A CA 1
ATOM 2252 C C . ALA A 1 277 ? -8.263 1.595 -19.488 1.00 96.38 277 ALA A C 1
ATOM 2254 O O . ALA A 1 277 ? -9.411 1.559 -19.038 1.00 96.38 277 ALA A O 1
ATOM 2255 N N . ALA A 1 278 ? -7.669 0.534 -20.013 1.00 97.38 278 ALA A N 1
ATOM 2256 C CA . ALA A 1 278 ? -8.239 -0.782 -19.884 1.00 97.38 278 ALA A CA 1
ATOM 2257 C C . ALA A 1 278 ? -8.075 -1.307 -18.463 1.00 97.38 278 ALA A C 1
ATOM 2259 O O . ALA A 1 278 ? -7.131 -0.975 -17.751 1.00 97.38 278 ALA A O 1
ATOM 2260 N N . ASN A 1 279 ? -8.972 -2.214 -18.116 1.00 98.31 279 ASN A N 1
ATOM 2261 C CA . ASN A 1 279 ? -9.030 -2.922 -16.855 1.00 98.31 279 ASN A CA 1
ATOM 2262 C C . ASN A 1 279 ? -9.329 -2.054 -15.627 1.00 98.31 279 ASN A C 1
ATOM 2264 O O . ASN A 1 279 ? -9.188 -2.540 -14.509 1.00 98.31 279 ASN A O 1
ATOM 2268 N N . VAL A 1 280 ? -9.763 -0.806 -15.823 1.00 98.38 280 VAL A N 1
ATOM 2269 C CA . VAL A 1 280 ? -10.125 0.127 -14.751 1.00 98.38 280 VAL A CA 1
ATOM 2270 C C . VAL A 1 280 ? -11.613 0.441 -14.828 1.00 98.38 280 VAL A C 1
ATOM 2272 O O . VAL A 1 280 ? -12.130 0.819 -15.881 1.00 98.38 280 VAL A O 1
ATOM 2275 N N . PHE A 1 281 ? -12.298 0.304 -13.697 1.00 98.50 281 PHE A N 1
ATOM 2276 C CA . PHE A 1 281 ? -13.712 0.618 -13.537 1.00 98.50 281 PHE A CA 1
ATOM 2277 C C . PHE A 1 281 ? -13.873 1.632 -12.413 1.00 98.50 281 PHE A C 1
ATOM 2279 O O . PHE A 1 281 ? -13.202 1.536 -11.386 1.00 98.50 281 PHE A O 1
ATOM 2286 N N . PHE A 1 282 ? -14.759 2.608 -12.601 1.00 97.69 282 PHE A N 1
ATOM 2287 C CA . PHE A 1 282 ? -14.906 3.711 -11.661 1.00 97.69 282 PHE A CA 1
ATOM 2288 C C . PHE A 1 282 ? -16.357 4.173 -11.554 1.00 97.69 282 PHE A C 1
ATOM 2290 O O . PHE A 1 282 ? -16.933 4.656 -12.527 1.00 97.69 282 PHE A O 1
ATOM 2297 N N . TRP A 1 283 ? -16.934 4.089 -10.358 1.00 97.50 283 TRP A N 1
ATOM 2298 C CA . TRP A 1 283 ? -18.286 4.571 -10.070 1.00 97.50 283 TRP A CA 1
ATOM 2299 C C . TRP A 1 283 ? -18.240 5.798 -9.166 1.00 97.50 283 TRP A C 1
ATOM 2301 O O . TRP A 1 283 ? -17.574 5.784 -8.138 1.00 97.50 283 TRP A O 1
ATOM 2311 N N . LYS A 1 284 ? -19.045 6.820 -9.467 1.00 95.75 284 LYS A N 1
ATOM 2312 C CA . LYS A 1 284 ? -19.301 7.965 -8.568 1.00 95.75 284 LYS A CA 1
ATOM 2313 C C . LYS A 1 284 ? -20.556 7.759 -7.716 1.00 95.75 284 LYS A C 1
ATOM 2315 O O . LYS A 1 284 ? -21.325 8.681 -7.472 1.00 95.75 284 LYS A O 1
ATOM 2320 N N . THR A 1 285 ? -20.826 6.513 -7.329 1.00 94.31 285 THR A N 1
ATOM 2321 C CA . THR A 1 285 ? -22.015 6.206 -6.525 1.00 94.31 285 THR A CA 1
ATOM 2322 C C . THR A 1 285 ? -21.813 6.763 -5.111 1.00 94.31 285 THR A C 1
ATOM 2324 O O . THR A 1 285 ? -20.820 6.394 -4.485 1.00 94.31 285 THR A O 1
ATOM 2327 N N . PRO A 1 286 ? -22.726 7.601 -4.583 1.00 96.25 286 PRO A N 1
ATOM 2328 C CA . PRO A 1 286 ? -22.556 8.199 -3.266 1.00 96.25 286 PRO A CA 1
ATOM 2329 C C . PRO A 1 286 ? -22.680 7.159 -2.146 1.00 96.25 286 PRO A C 1
ATOM 2331 O O . PRO A 1 286 ? -23.657 6.406 -2.080 1.00 96.25 286 PRO A O 1
ATOM 2334 N N . LEU A 1 287 ? -21.706 7.150 -1.238 1.00 95.69 287 LEU A N 1
ATOM 2335 C CA . LEU A 1 287 ? -21.747 6.399 0.014 1.00 95.69 287 LEU A CA 1
ATOM 2336 C C . LEU A 1 287 ? -22.725 7.057 0.997 1.00 95.69 287 LEU A C 1
ATOM 2338 O O . LEU A 1 287 ? -22.808 8.281 1.093 1.00 95.69 287 LEU A O 1
ATOM 2342 N N . LYS A 1 288 ? -23.463 6.259 1.773 1.00 93.69 288 LYS A N 1
ATOM 2343 C CA . LYS A 1 288 ? -24.269 6.811 2.877 1.00 93.69 288 LYS A CA 1
ATOM 2344 C C . LYS A 1 288 ? -23.379 7.042 4.107 1.00 93.69 288 LYS A C 1
ATOM 2346 O O . LYS A 1 288 ? -22.441 6.270 4.286 1.00 93.69 288 LYS A O 1
ATOM 2351 N N . PRO A 1 289 ? -23.685 8.015 4.981 1.00 92.25 289 PRO A N 1
ATOM 2352 C CA . PRO A 1 289 ? -23.082 8.123 6.312 1.00 92.25 289 PRO A CA 1
ATOM 2353 C C . PRO A 1 289 ? -22.985 6.772 7.044 1.00 92.25 289 PRO A C 1
ATOM 2355 O O . PRO A 1 289 ? -23.952 6.009 7.070 1.00 92.25 289 PRO A O 1
ATOM 2358 N N . GLY A 1 290 ? -21.833 6.482 7.654 1.00 90.00 290 GLY A N 1
ATOM 2359 C CA . GLY A 1 290 ? -21.584 5.221 8.361 1.00 90.00 290 GLY A CA 1
ATOM 2360 C C . GLY A 1 290 ? -21.234 4.051 7.432 1.00 90.00 290 GLY A C 1
ATOM 2361 O O . GLY A 1 290 ? -20.557 4.236 6.422 1.00 90.00 290 GLY A O 1
ATOM 2362 N N . ARG A 1 291 ? -21.645 2.833 7.806 1.00 92.00 291 ARG A N 1
ATOM 2363 C CA . ARG A 1 291 ? -21.240 1.570 7.162 1.00 92.00 291 ARG A CA 1
ATOM 2364 C C . ARG A 1 291 ? -21.801 1.416 5.742 1.00 92.00 291 ARG A C 1
ATOM 2366 O O . ARG A 1 291 ? -23.012 1.515 5.528 1.00 92.00 291 ARG A O 1
ATOM 2373 N N . ASN A 1 292 ? -20.930 1.068 4.795 1.00 93.81 292 ASN A N 1
ATOM 2374 C CA . ASN A 1 292 ? -21.260 0.711 3.417 1.00 93.81 292 ASN A CA 1
ATOM 2375 C C . ASN A 1 292 ? -20.628 -0.637 3.045 1.00 93.81 292 ASN A C 1
ATOM 2377 O O . ASN A 1 292 ? -19.416 -0.800 3.173 1.00 93.81 292 ASN A O 1
ATOM 2381 N N . LEU A 1 293 ? -21.440 -1.579 2.558 1.00 95.75 293 LEU A N 1
ATOM 2382 C CA . LEU A 1 293 ? -20.972 -2.808 1.913 1.00 95.75 293 LEU A CA 1
ATOM 2383 C C . LEU A 1 293 ? -20.886 -2.569 0.404 1.00 95.75 293 LEU A C 1
ATOM 2385 O O . LEU A 1 293 ? -21.886 -2.208 -0.222 1.00 95.75 293 LEU A O 1
ATOM 2389 N N . ILE A 1 294 ? -19.692 -2.750 -0.150 1.00 98.00 294 ILE A N 1
ATOM 2390 C CA . ILE A 1 294 ? -19.369 -2.552 -1.561 1.00 98.00 294 ILE A CA 1
ATOM 2391 C C . ILE A 1 294 ? -18.972 -3.909 -2.122 1.00 98.00 294 ILE A C 1
ATOM 2393 O O . ILE A 1 294 ? -18.054 -4.536 -1.601 1.00 98.00 294 ILE A O 1
ATOM 2397 N N . GLU A 1 295 ? -19.648 -4.346 -3.174 1.00 98.56 295 GLU A N 1
ATOM 2398 C CA . GLU A 1 295 ? -19.408 -5.631 -3.828 1.00 98.56 295 GLU A CA 1
ATOM 2399 C C . GLU A 1 295 ? -19.297 -5.412 -5.334 1.00 98.56 295 GLU A C 1
ATOM 2401 O O . GLU A 1 295 ? -20.064 -4.639 -5.908 1.00 98.56 295 GLU A O 1
ATOM 2406 N N . VAL A 1 296 ? -18.365 -6.097 -5.988 1.00 98.50 296 VAL A N 1
ATOM 2407 C CA . VAL A 1 296 ? -18.239 -6.098 -7.450 1.00 98.50 296 VAL A CA 1
ATOM 2408 C C . VAL A 1 296 ? -18.219 -7.520 -7.978 1.00 98.50 296 VAL A C 1
ATOM 2410 O O . VAL A 1 296 ? -17.678 -8.418 -7.337 1.00 98.50 296 VAL A O 1
ATOM 2413 N N . SER A 1 297 ? -18.806 -7.733 -9.153 1.00 98.25 297 SER A N 1
ATOM 2414 C CA . SER A 1 297 ? -18.795 -9.033 -9.822 1.00 98.25 297 SER A CA 1
ATOM 2415 C C . SER A 1 297 ? -18.721 -8.894 -11.338 1.00 98.25 297 SER A C 1
ATOM 2417 O O . SER A 1 297 ? -19.266 -7.952 -11.919 1.00 98.25 297 SER A O 1
ATOM 2419 N N . ASP A 1 298 ? -18.066 -9.871 -11.964 1.00 97.69 298 ASP A N 1
ATOM 2420 C CA . ASP A 1 298 ? -17.992 -10.048 -13.416 1.00 97.69 298 ASP A CA 1
ATOM 2421 C C . ASP A 1 298 ? -19.138 -10.903 -13.993 1.00 97.69 298 ASP A C 1
ATOM 2423 O O . ASP A 1 298 ? -19.201 -11.126 -15.202 1.00 97.69 298 ASP A O 1
ATOM 2427 N N . GLY A 1 299 ? -20.040 -11.410 -13.143 1.00 96.44 299 GLY A N 1
ATOM 2428 C CA . GLY A 1 299 ? -21.133 -12.300 -13.543 1.00 96.44 299 GLY A CA 1
ATOM 2429 C C . GLY A 1 299 ? -20.710 -13.735 -13.888 1.00 96.44 299 GLY A C 1
ATOM 2430 O O . GLY A 1 299 ? -21.559 -14.525 -14.295 1.00 96.44 299 GLY A O 1
ATOM 2431 N N . GLN A 1 300 ? -19.436 -14.094 -13.707 1.00 96.44 300 GLN A N 1
ATOM 2432 C CA . GLN A 1 300 ? -18.870 -15.421 -13.997 1.00 96.44 300 GLN A CA 1
ATOM 2433 C C . GLN A 1 300 ? -18.410 -16.158 -12.731 1.00 96.44 300 GLN A C 1
ATOM 2435 O O . GLN A 1 300 ? -17.701 -17.158 -12.802 1.00 96.44 300 GLN A O 1
ATOM 2440 N N . GLY A 1 301 ? -18.833 -15.679 -11.560 1.00 95.50 301 GLY A N 1
ATOM 2441 C CA . GLY A 1 301 ? -18.481 -16.255 -10.263 1.00 95.50 301 GLY A CA 1
ATOM 2442 C C . GLY A 1 301 ? -17.257 -15.615 -9.609 1.00 95.50 301 GLY A C 1
ATOM 2443 O O . GLY A 1 301 ? -16.999 -15.905 -8.441 1.00 95.50 301 GLY A O 1
ATOM 2444 N N . HIS A 1 302 ? -16.557 -14.697 -10.283 1.00 97.56 302 HIS A N 1
ATOM 2445 C CA . HIS A 1 302 ? -15.513 -13.895 -9.651 1.00 97.56 302 HIS A CA 1
ATOM 2446 C C . HIS A 1 302 ? -16.132 -12.635 -9.042 1.00 97.56 302 HIS A C 1
ATOM 2448 O O . HIS A 1 302 ? -17.006 -11.976 -9.619 1.00 97.56 302 HIS A O 1
ATOM 2454 N N . ASN A 1 303 ? -15.717 -12.331 -7.821 1.00 97.69 303 ASN A N 1
ATOM 2455 C CA . ASN A 1 303 ? -16.234 -11.214 -7.054 1.00 97.69 303 ASN A CA 1
ATOM 2456 C C . ASN A 1 303 ? -15.184 -10.725 -6.061 1.00 97.69 303 ASN A C 1
ATOM 2458 O O . ASN A 1 303 ? -14.285 -11.475 -5.688 1.00 97.69 303 ASN A O 1
ATOM 2462 N N . ASP A 1 304 ? -15.335 -9.474 -5.648 1.00 98.31 304 ASP A N 1
ATOM 2463 C CA . ASP A 1 304 ? -14.611 -8.899 -4.521 1.00 98.31 304 ASP A CA 1
ATOM 2464 C C . ASP A 1 304 ? -15.560 -8.015 -3.708 1.00 98.31 304 ASP A C 1
ATOM 2466 O O . ASP A 1 304 ? -16.580 -7.531 -4.216 1.00 98.31 304 ASP A O 1
ATOM 2470 N N . ARG A 1 305 ? -15.242 -7.819 -2.429 1.00 97.31 305 ARG A N 1
ATOM 2471 C CA . ARG A 1 305 ? -16.043 -7.018 -1.512 1.00 97.31 305 ARG A CA 1
ATOM 2472 C C . ARG A 1 305 ? -15.191 -6.275 -0.497 1.00 97.31 305 ARG A C 1
ATOM 2474 O O . ARG A 1 305 ? -14.216 -6.798 0.036 1.00 97.31 305 ARG A O 1
ATOM 2481 N N . MET A 1 306 ? -15.648 -5.089 -0.117 1.00 95.62 306 MET A N 1
ATOM 2482 C CA . MET A 1 306 ? -15.085 -4.344 1.005 1.00 95.62 306 MET A CA 1
ATOM 2483 C C . MET A 1 306 ? -16.165 -3.650 1.830 1.00 95.62 306 MET A C 1
ATOM 2485 O O . MET A 1 306 ? -17.261 -3.350 1.354 1.00 95.62 306 MET A O 1
ATOM 2489 N N . ILE A 1 307 ? -15.829 -3.375 3.089 1.00 93.94 307 ILE A N 1
ATOM 2490 C CA . ILE A 1 307 ? -16.638 -2.554 3.990 1.00 93.94 307 ILE A CA 1
ATOM 2491 C C . ILE A 1 307 ? -15.903 -1.236 4.207 1.00 93.94 307 ILE A C 1
ATOM 2493 O O . ILE A 1 307 ? -14.751 -1.237 4.648 1.00 93.94 307 ILE A O 1
ATOM 2497 N N . ILE A 1 308 ? -16.591 -0.134 3.911 1.00 94.06 308 ILE A N 1
ATOM 2498 C CA . ILE A 1 308 ? -16.096 1.239 4.043 1.00 94.06 308 ILE A CA 1
ATOM 2499 C C . ILE A 1 308 ? -17.081 2.056 4.877 1.00 94.06 308 ILE A C 1
ATOM 2501 O O . ILE A 1 308 ? -18.297 1.937 4.726 1.00 94.06 308 ILE A O 1
ATOM 2505 N N . TYR A 1 309 ? -16.560 2.925 5.731 1.00 93.69 309 TYR A N 1
ATOM 2506 C CA . TYR A 1 309 ? -17.328 3.848 6.552 1.00 93.69 309 TYR A CA 1
ATOM 2507 C C . TYR A 1 309 ? -17.201 5.263 5.989 1.00 93.69 309 TYR A C 1
ATOM 2509 O O . TYR A 1 309 ? -16.093 5.710 5.725 1.00 93.69 309 TYR A O 1
ATOM 2517 N N . GLN A 1 310 ? -18.304 5.987 5.808 1.00 93.81 310 GLN A N 1
ATOM 2518 C CA . GLN A 1 310 ? -18.296 7.369 5.307 1.00 93.81 310 GLN A CA 1
ATOM 2519 C C . GLN A 1 310 ? -18.578 8.361 6.442 1.00 93.81 310 GLN A C 1
ATOM 2521 O O . GLN A 1 310 ? -19.540 8.187 7.195 1.00 93.81 310 GLN A O 1
ATOM 2526 N N . LYS A 1 311 ? -17.772 9.426 6.548 1.00 89.88 311 LYS A N 1
ATOM 2527 C CA . LYS A 1 311 ? -18.014 10.550 7.467 1.00 89.88 311 LYS A CA 1
ATOM 2528 C C . LYS A 1 311 ? -19.140 11.480 6.943 1.00 89.88 311 LYS A C 1
ATOM 2530 O O . LYS A 1 311 ? -19.263 11.642 5.728 1.00 89.88 311 LYS A O 1
ATOM 2535 N N . PRO A 1 312 ? -19.921 12.135 7.830 1.00 79.88 312 PRO A N 1
ATOM 2536 C CA . PRO A 1 312 ? -19.957 11.883 9.268 1.00 79.88 312 PRO A CA 1
ATOM 2537 C C . PRO A 1 312 ? -20.503 10.475 9.524 1.00 79.88 312 PRO A C 1
ATOM 2539 O O . PRO A 1 312 ? -21.437 10.046 8.856 1.00 79.88 312 PRO A O 1
ATOM 2542 N N . ALA A 1 313 ? -19.939 9.744 10.484 1.00 62.81 313 ALA A N 1
ATOM 2543 C CA . ALA A 1 313 ? -20.484 8.454 10.903 1.00 62.81 313 ALA A CA 1
ATOM 2544 C C . ALA A 1 313 ? -21.731 8.706 11.778 1.00 62.81 313 ALA A C 1
ATOM 2546 O O . ALA A 1 313 ? -21.717 8.500 12.983 1.00 62.81 313 ALA A O 1
ATOM 2547 N N . GLY A 1 314 ? -22.777 9.291 11.185 1.00 51.81 314 GLY A N 1
ATOM 2548 C CA . GLY A 1 314 ? -23.896 9.926 11.892 1.00 51.81 314 GLY A CA 1
ATOM 2549 C C . GLY A 1 314 ? -24.926 8.978 12.511 1.00 51.81 314 GLY A C 1
ATOM 2550 O O . GLY A 1 314 ? -25.889 9.450 13.103 1.00 51.81 314 GLY A O 1
ATOM 2551 N N . ALA A 1 315 ? -24.753 7.663 12.395 1.00 54.00 315 ALA A N 1
ATOM 2552 C CA . ALA A 1 315 ? -25.572 6.684 13.100 1.00 54.00 315 ALA A CA 1
ATOM 2553 C C . ALA A 1 315 ? -24.687 5.510 13.520 1.00 54.00 315 ALA A C 1
ATOM 2555 O O . ALA A 1 315 ? -23.956 4.972 12.682 1.00 54.00 315 ALA A O 1
ATOM 2556 N N . SER A 1 316 ? -24.753 5.109 14.796 1.00 61.44 316 SER A N 1
ATOM 2557 C CA . SER A 1 316 ? -24.211 3.810 15.186 1.00 61.44 316 SER A CA 1
ATOM 2558 C C . SER A 1 316 ? -24.972 2.747 14.400 1.00 61.44 316 SER A C 1
ATOM 2560 O O . SER A 1 316 ? -26.200 2.794 14.286 1.00 61.44 316 SER A O 1
ATOM 2562 N N . ASP A 1 317 ? -24.244 1.816 13.792 1.00 75.81 317 ASP A N 1
ATOM 2563 C CA . ASP A 1 317 ? -24.880 0.641 13.220 1.00 75.81 317 ASP A CA 1
ATOM 2564 C C . ASP A 1 317 ? -25.554 -0.104 14.377 1.00 75.81 317 ASP A C 1
ATOM 2566 O O . ASP A 1 317 ? -24.881 -0.559 15.301 1.00 75.81 317 ASP A O 1
ATOM 2570 N N . ALA A 1 318 ? -26.886 -0.176 14.363 1.00 79.12 318 ALA A N 1
ATOM 2571 C CA . ALA A 1 318 ? -27.661 -0.794 15.436 1.00 79.12 318 ALA A CA 1
ATOM 2572 C C . ALA A 1 318 ? -27.344 -2.288 15.610 1.00 79.12 318 ALA A C 1
ATOM 2574 O O . ALA A 1 318 ? -27.713 -2.864 16.623 1.00 79.12 318 ALA A O 1
ATOM 2575 N N . SER A 1 319 ? -26.676 -2.909 14.633 1.00 83.19 319 SER A N 1
ATOM 2576 C CA . SER A 1 319 ? -26.206 -4.292 14.709 1.00 83.19 319 SER A CA 1
ATOM 2577 C C . SER A 1 319 ? -24.744 -4.438 15.143 1.00 83.19 319 SER A C 1
ATOM 2579 O O . SER A 1 319 ? -24.304 -5.558 15.392 1.00 83.19 319 SER A O 1
ATOM 2581 N N . ALA A 1 320 ? -23.988 -3.340 15.263 1.00 88.50 320 ALA A N 1
ATOM 2582 C CA . ALA A 1 320 ? -22.571 -3.407 15.606 1.00 88.50 320 ALA A CA 1
ATOM 2583 C C . ALA A 1 320 ? -22.339 -3.985 17.008 1.00 88.50 320 ALA A C 1
ATOM 2585 O O . ALA A 1 320 ? -23.045 -3.661 17.966 1.00 88.50 320 ALA A O 1
ATOM 2586 N N . LEU A 1 321 ? -21.270 -4.770 17.143 1.00 92.56 321 LEU A N 1
ATOM 2587 C CA . LEU A 1 321 ? -20.835 -5.348 18.416 1.00 92.56 321 LEU A CA 1
ATOM 2588 C C . LEU A 1 321 ? -20.566 -4.287 19.496 1.00 92.56 321 LEU A C 1
ATOM 2590 O O . LEU A 1 321 ? -20.816 -4.524 20.678 1.00 92.56 321 LEU A O 1
ATOM 2594 N N . VAL A 1 322 ? -20.069 -3.119 19.090 1.00 94.25 322 VAL A N 1
ATOM 2595 C CA . VAL A 1 322 ? -19.792 -1.982 19.968 1.00 94.25 322 VAL A CA 1
ATOM 2596 C C . VAL A 1 322 ? -20.865 -0.910 19.778 1.00 94.25 322 VAL A C 1
ATOM 2598 O O . VAL A 1 322 ? -21.014 -0.345 18.697 1.00 94.25 322 VAL A O 1
ATOM 2601 N N . GLN A 1 323 ? -21.596 -0.625 20.853 1.00 93.44 323 GLN A N 1
ATOM 2602 C CA . GLN A 1 323 ? -22.673 0.363 20.938 1.00 93.44 323 GLN A CA 1
ATOM 2603 C C . GLN A 1 323 ? -22.294 1.506 21.881 1.00 93.44 323 GLN A C 1
ATOM 2605 O O . GLN A 1 323 ? -21.366 1.367 22.675 1.00 93.44 323 GLN A O 1
ATOM 2610 N N . GLU A 1 324 ? -23.034 2.620 21.828 1.00 93.62 324 GLU A N 1
ATOM 2611 C CA . GLU A 1 324 ? -22.836 3.776 22.727 1.00 93.62 324 GLU A CA 1
ATOM 2612 C C . GLU A 1 324 ? -21.360 4.236 22.783 1.00 93.62 324 GLU A C 1
ATOM 2614 O O . GLU A 1 324 ? -20.851 4.575 23.848 1.00 93.62 324 GLU A O 1
ATOM 2619 N N . LEU A 1 325 ? -20.647 4.165 21.649 1.00 94.38 325 LEU A N 1
ATOM 2620 C CA . LEU A 1 325 ? -19.228 4.508 21.576 1.00 94.38 325 LEU A CA 1
ATOM 2621 C C . LEU A 1 325 ? -19.039 6.023 21.641 1.00 94.38 325 LEU A C 1
ATOM 2623 O O . LEU A 1 325 ? -19.482 6.756 20.758 1.00 94.38 325 LEU A O 1
ATOM 2627 N N . GLU A 1 326 ? -18.309 6.463 22.654 1.00 95.00 326 GLU A N 1
ATOM 2628 C CA . GLU A 1 326 ? -18.007 7.858 22.924 1.00 95.00 326 GLU A CA 1
ATOM 2629 C C . GLU A 1 326 ? -16.504 8.049 23.125 1.00 95.00 326 GLU A C 1
ATOM 2631 O O . GLU A 1 326 ? -15.843 7.299 23.851 1.00 95.00 326 GLU A O 1
ATOM 2636 N N . SER A 1 327 ? -15.987 9.107 22.505 1.00 96.25 327 SER A N 1
ATOM 2637 C CA . SER A 1 327 ? -14.666 9.660 22.777 1.00 96.25 327 SER A CA 1
ATOM 2638 C C . SER A 1 327 ? -14.823 10.917 23.630 1.00 96.25 327 SER A C 1
ATOM 2640 O O . SER A 1 327 ? -15.647 11.782 23.338 1.00 96.25 327 SER A O 1
ATOM 2642 N N . SER A 1 328 ? -14.001 11.045 24.671 1.00 97.31 328 SER A N 1
ATOM 2643 C CA . SER A 1 328 ? -13.950 12.252 25.503 1.00 97.31 328 SER A CA 1
ATOM 2644 C C . SER A 1 328 ? -13.301 13.467 24.822 1.00 97.31 328 SER A C 1
ATOM 2646 O O . SER A 1 328 ? -13.256 14.534 25.433 1.00 97.31 328 SER A O 1
ATOM 2648 N N . ASN A 1 329 ? -12.721 13.307 23.627 1.00 96.94 329 ASN A N 1
ATOM 2649 C CA . ASN A 1 329 ? -11.995 14.358 22.921 1.00 96.94 329 ASN A CA 1
ATOM 2650 C C . ASN A 1 329 ? -12.668 14.633 21.565 1.00 96.94 329 ASN A C 1
ATOM 2652 O O . ASN A 1 329 ? -12.589 13.791 20.669 1.00 96.94 329 ASN A O 1
ATOM 2656 N N . PRO A 1 330 ? -13.300 15.803 21.374 1.00 93.25 330 PRO A N 1
ATOM 2657 C CA . PRO A 1 330 ? -13.999 16.114 20.129 1.00 93.25 330 PRO A CA 1
ATOM 2658 C C . PRO A 1 330 ? -13.072 16.166 18.902 1.00 93.25 330 PRO A C 1
ATOM 2660 O O . PRO A 1 330 ? -13.539 15.925 17.791 1.00 93.25 330 PRO A O 1
ATOM 2663 N N . ASP A 1 331 ? -11.771 16.414 19.090 1.00 93.94 331 ASP A N 1
ATOM 2664 C CA . ASP A 1 331 ? -10.774 16.417 18.011 1.00 93.94 331 ASP A CA 1
ATOM 2665 C C . 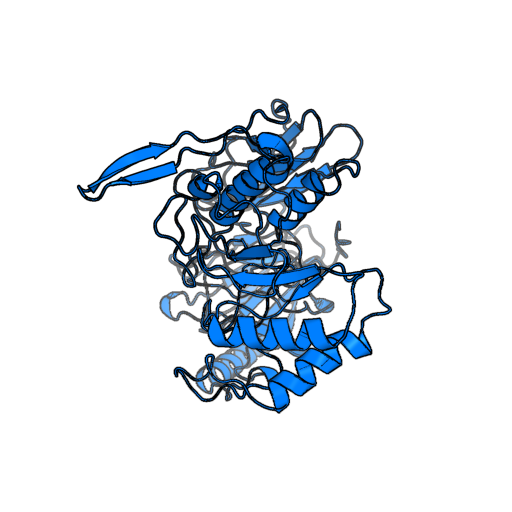ASP A 1 331 ? -10.276 15.006 17.650 1.00 93.94 331 ASP A C 1
ATOM 2667 O O . ASP A 1 331 ? -9.559 14.827 16.658 1.00 93.94 331 ASP A O 1
ATOM 2671 N N . ASN A 1 332 ? -10.663 13.992 18.435 1.00 94.81 332 ASN A N 1
ATOM 2672 C CA . ASN A 1 332 ? -10.332 12.592 18.203 1.00 94.81 332 ASN A CA 1
ATOM 2673 C C . ASN A 1 332 ? -11.562 11.661 18.293 1.00 94.81 332 ASN A C 1
ATOM 2675 O O . ASN A 1 332 ? -11.607 10.777 19.151 1.00 94.81 332 ASN A O 1
ATOM 2679 N N . PRO A 1 333 ? -12.564 11.826 17.410 1.00 92.94 333 PRO A N 1
ATOM 2680 C CA . PRO A 1 333 ? -13.755 10.988 17.426 1.00 92.94 333 PRO A CA 1
ATOM 2681 C C . PRO A 1 333 ? -13.407 9.513 17.190 1.00 92.94 333 PRO A C 1
ATOM 2683 O O . PRO A 1 333 ? -12.572 9.180 16.346 1.00 92.94 333 PRO A O 1
ATOM 2686 N N . ALA A 1 334 ? -14.105 8.630 17.902 1.00 93.44 334 ALA A N 1
ATOM 2687 C CA . ALA A 1 334 ? -13.943 7.188 17.788 1.00 93.44 334 ALA A CA 1
ATOM 2688 C C . ALA A 1 334 ? -15.020 6.573 16.882 1.00 93.44 334 ALA A C 1
ATOM 2690 O O . ALA A 1 334 ? -16.180 6.986 16.902 1.00 93.44 334 ALA A O 1
ATOM 2691 N N . CYS A 1 335 ? -14.647 5.557 16.108 1.00 92.88 335 CYS A N 1
ATOM 2692 C CA . CYS A 1 335 ? -15.570 4.790 15.276 1.00 92.88 335 CYS A CA 1
ATOM 2693 C C . CYS A 1 335 ? -15.264 3.299 15.407 1.00 92.88 335 CYS A C 1
ATOM 2695 O O . CYS A 1 335 ? -14.107 2.900 15.305 1.00 92.88 335 CYS A O 1
ATOM 2697 N N . PHE A 1 336 ? -16.283 2.467 15.625 1.00 93.75 336 PHE A N 1
ATOM 2698 C CA . PHE A 1 336 ? -16.088 1.023 15.586 1.00 93.75 336 PHE A CA 1
ATOM 2699 C C . PHE A 1 336 ? -16.088 0.535 14.141 1.00 93.75 336 PHE A C 1
ATOM 2701 O O . PHE A 1 336 ? -17.050 0.741 13.399 1.00 93.75 336 PHE A O 1
ATOM 2708 N N . ILE A 1 337 ? -14.999 -0.117 13.760 1.00 93.19 337 ILE A N 1
ATOM 2709 C CA . ILE A 1 337 ? -14.794 -0.687 12.442 1.00 93.19 337 ILE A CA 1
ATOM 2710 C C . ILE A 1 337 ? -15.093 -2.179 12.524 1.00 93.19 337 ILE A C 1
ATOM 2712 O O . ILE A 1 337 ? -14.277 -2.989 12.965 1.00 93.19 337 ILE A O 1
ATOM 2716 N N . ASP A 1 338 ? -16.305 -2.524 12.096 1.00 88.62 338 ASP A N 1
ATOM 2717 C CA . ASP A 1 338 ? -16.837 -3.887 12.097 1.00 88.62 338 ASP A CA 1
ATOM 2718 C C . ASP A 1 338 ? -16.361 -4.680 10.866 1.00 88.62 338 ASP A C 1
ATOM 2720 O O . ASP A 1 338 ? -17.119 -5.015 9.952 1.00 88.62 338 ASP A O 1
ATOM 2724 N N . ARG A 1 339 ? -15.044 -4.881 10.797 1.00 89.75 339 ARG A N 1
ATOM 2725 C CA . ARG A 1 339 ? -14.366 -5.856 9.932 1.00 89.75 339 ARG A CA 1
ATOM 2726 C C . ARG A 1 339 ? -13.112 -6.358 10.652 1.00 89.75 339 ARG A C 1
ATOM 2728 O O . ARG A 1 339 ? -12.562 -5.610 11.458 1.00 89.75 339 ARG A O 1
ATOM 2735 N N . PRO A 1 340 ? -12.639 -7.579 10.357 1.00 91.94 340 PRO A N 1
ATOM 2736 C CA . PRO A 1 340 ? -11.432 -8.107 10.977 1.00 91.94 340 PRO A CA 1
ATOM 2737 C C . PRO A 1 340 ? -10.226 -7.181 10.793 1.00 91.94 340 PRO A C 1
ATOM 2739 O O . PRO A 1 340 ? -9.999 -6.665 9.696 1.00 91.94 340 PRO A O 1
ATOM 2742 N N . VAL A 1 341 ? -9.442 -7.011 11.856 1.00 92.31 341 VAL A N 1
ATOM 2743 C CA . VAL A 1 341 ? -8.078 -6.480 11.769 1.00 92.31 341 VAL A CA 1
ATOM 2744 C C . VAL A 1 341 ? -7.211 -7.383 10.888 1.00 92.31 341 VAL A C 1
ATOM 2746 O O . VAL A 1 341 ? -7.393 -8.601 10.846 1.00 92.31 341 VAL A O 1
ATOM 2749 N N . GLU A 1 342 ? -6.240 -6.788 10.196 1.00 89.81 342 GLU A N 1
ATOM 2750 C CA . GLU A 1 342 ? -5.343 -7.492 9.274 1.00 89.81 342 GLU A CA 1
ATOM 2751 C C . GLU A 1 342 ? -3.878 -7.174 9.586 1.00 89.81 342 GLU A C 1
ATOM 2753 O O . GLU A 1 342 ? -3.544 -6.044 9.932 1.00 89.81 342 GLU A O 1
ATOM 2758 N N . SER A 1 343 ? -2.979 -8.149 9.437 1.00 87.69 343 SER A N 1
ATOM 2759 C CA . SER A 1 343 ? -1.529 -7.903 9.478 1.00 87.69 343 SER A CA 1
ATOM 2760 C C . SER A 1 343 ? -1.162 -6.838 8.443 1.00 87.69 343 SER A C 1
ATOM 2762 O O . SER A 1 343 ? -1.685 -6.888 7.339 1.00 87.69 343 SER A O 1
ATOM 2764 N N . GLN A 1 344 ? -0.284 -5.885 8.767 1.00 85.94 344 GLN A N 1
ATOM 2765 C CA . GLN A 1 344 ? -0.029 -4.665 7.969 1.00 85.94 344 GLN A CA 1
ATOM 2766 C C . GLN A 1 344 ? -1.220 -3.719 7.772 1.00 85.94 344 GLN A C 1
ATOM 2768 O O . GLN A 1 344 ? -1.042 -2.674 7.161 1.00 85.94 344 GLN A O 1
ATOM 2773 N N . GLY A 1 345 ? -2.413 -4.027 8.277 1.00 89.12 345 GLY A N 1
ATOM 2774 C CA . GLY A 1 345 ? -3.561 -3.137 8.153 1.00 89.12 345 GLY A CA 1
ATOM 2775 C C . GLY A 1 345 ? -3.378 -1.853 8.975 1.00 89.12 345 GLY A C 1
ATOM 2776 O O . GLY A 1 345 ? -2.776 -1.903 10.058 1.00 89.12 345 GLY A O 1
ATOM 2777 N N . PRO A 1 346 ? -3.895 -0.708 8.496 1.00 90.50 346 PRO A N 1
ATOM 2778 C CA . PRO A 1 346 ? -3.959 0.507 9.295 1.00 90.50 346 PRO A CA 1
ATOM 2779 C C . PRO A 1 346 ? -4.971 0.398 10.427 1.00 90.50 346 PRO A C 1
ATOM 2781 O O . PRO A 1 346 ? -6.007 -0.253 10.298 1.00 90.50 346 PRO A O 1
ATOM 2784 N N . VAL A 1 347 ? -4.683 1.094 11.525 1.00 91.38 347 VAL A N 1
ATOM 2785 C CA . VAL A 1 347 ? -5.552 1.130 12.716 1.00 91.38 347 VAL A CA 1
ATOM 2786 C C . VAL A 1 347 ? -6.150 2.503 12.989 1.00 91.38 347 VAL A C 1
ATOM 2788 O O . VAL A 1 347 ? -7.225 2.602 13.584 1.00 91.38 347 VAL A O 1
ATOM 2791 N N . TYR A 1 348 ? -5.471 3.557 12.541 1.00 93.38 348 TYR A N 1
ATOM 2792 C CA . TYR A 1 348 ? -5.885 4.934 12.758 1.00 93.38 348 TYR A CA 1
ATOM 2793 C C . TYR A 1 348 ? -6.630 5.504 11.552 1.00 93.38 348 TYR A C 1
ATOM 2795 O O . TYR A 1 348 ? -6.549 4.993 10.440 1.00 93.38 348 TYR A O 1
ATOM 2803 N N . THR A 1 349 ? -7.385 6.568 11.803 1.00 92.62 349 THR A N 1
ATOM 2804 C CA . THR A 1 349 ? -8.240 7.234 10.808 1.00 92.62 349 THR A CA 1
ATOM 2805 C C . THR A 1 349 ? -7.528 8.320 10.006 1.00 92.62 349 THR A C 1
ATOM 2807 O O . THR A 1 349 ? -8.132 8.892 9.099 1.00 92.62 349 THR A O 1
ATOM 2810 N N . ASP A 1 350 ? -6.293 8.658 10.379 1.00 91.75 350 ASP A N 1
ATOM 2811 C CA . ASP A 1 350 ? -5.501 9.655 9.672 1.00 91.75 350 ASP A CA 1
ATOM 2812 C C . ASP A 1 350 ? -5.036 9.070 8.336 1.00 91.75 350 ASP A C 1
ATOM 2814 O O . ASP A 1 350 ? -4.519 7.955 8.289 1.00 91.75 350 ASP A O 1
ATOM 2818 N N . VAL A 1 351 ? -5.232 9.836 7.264 1.00 91.81 351 VAL A N 1
ATOM 2819 C CA . VAL A 1 351 ? -4.835 9.441 5.905 1.00 91.81 351 VAL A CA 1
ATOM 2820 C C . VAL A 1 351 ? -3.849 10.408 5.259 1.00 91.81 351 VAL A C 1
ATOM 2822 O O . VAL A 1 351 ? -3.590 10.338 4.068 1.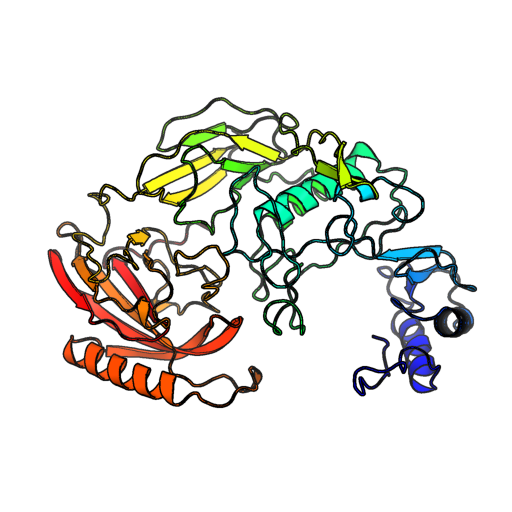00 91.81 351 VAL A O 1
ATOM 2825 N N . ASP A 1 352 ? -3.331 11.353 6.039 1.00 89.75 352 ASP A N 1
ATOM 2826 C CA . ASP A 1 352 ? -2.501 12.481 5.603 1.00 89.75 352 ASP A CA 1
ATOM 2827 C C . ASP A 1 352 ? -1.011 12.304 5.966 1.00 89.75 352 ASP A C 1
ATOM 2829 O O . ASP A 1 352 ? -0.230 13.251 5.894 1.00 89.75 352 ASP A O 1
ATOM 2833 N N . GLY A 1 353 ? -0.624 11.101 6.403 1.00 87.06 353 GLY A N 1
ATOM 2834 C CA . GLY A 1 353 ? 0.723 10.773 6.881 1.00 87.06 353 GLY A CA 1
ATOM 2835 C C . GLY A 1 353 ? 1.043 11.227 8.302 1.00 87.06 353 GLY A C 1
ATOM 2836 O O . GLY A 1 353 ? 2.136 10.961 8.812 1.00 87.06 353 GLY A O 1
ATOM 2837 N N . SER A 1 354 ? 0.089 11.849 9.006 1.00 87.62 354 SER A N 1
ATOM 2838 C CA . SER A 1 354 ? 0.238 12.135 10.440 1.00 87.62 354 SER A CA 1
ATOM 2839 C C . SER A 1 354 ? 0.162 10.874 11.315 1.00 87.62 354 SER A C 1
ATOM 2841 O O . SER A 1 354 ? 0.626 10.887 12.462 1.00 87.62 354 SER A O 1
ATOM 2843 N N . SER A 1 355 ? -0.318 9.752 10.764 1.00 87.81 355 SER A N 1
ATOM 2844 C CA . SER A 1 355 ? -0.328 8.446 11.420 1.00 87.81 355 SER A CA 1
ATOM 2845 C C . SER A 1 355 ? -0.161 7.293 10.434 1.00 87.81 355 SER A C 1
ATOM 2847 O O . SER A 1 355 ? -1.036 7.053 9.612 1.00 87.81 355 SER A O 1
ATOM 2849 N N . ASP A 1 356 ? 0.930 6.537 10.576 1.00 88.50 356 ASP A N 1
ATOM 2850 C CA . ASP A 1 356 ? 1.265 5.416 9.684 1.00 88.50 356 ASP A CA 1
ATOM 2851 C C . ASP A 1 356 ? 1.455 4.099 10.439 1.00 88.50 356 ASP A C 1
ATOM 2853 O O . ASP A 1 356 ? 2.060 3.145 9.941 1.00 88.50 356 ASP A O 1
ATOM 2857 N N . ASN A 1 357 ? 0.947 4.044 11.670 1.00 87.00 357 ASN A N 1
ATOM 2858 C CA . ASN A 1 357 ? 0.996 2.830 12.458 1.00 87.00 357 ASN A CA 1
ATOM 2859 C C . ASN A 1 357 ? 0.161 1.751 11.772 1.00 87.00 357 ASN A C 1
ATOM 2861 O O . ASN A 1 357 ? -1.023 1.921 11.466 1.00 87.00 357 ASN A O 1
ATOM 2865 N N . THR A 1 358 ? 0.805 0.613 11.590 1.00 87.94 358 THR A N 1
ATOM 2866 C CA . THR A 1 358 ? 0.229 -0.584 10.998 1.00 87.94 358 THR A CA 1
ATOM 2867 C C . THR A 1 358 ? 0.615 -1.768 11.866 1.00 87.94 358 THR A C 1
ATOM 2869 O O . THR A 1 358 ? 1.653 -1.777 12.541 1.00 87.94 358 THR A O 1
ATOM 2872 N N . PHE A 1 359 ? -0.216 -2.803 11.864 1.00 88.25 359 PHE A N 1
ATOM 2873 C CA . PHE A 1 359 ? 0.177 -4.062 12.488 1.00 88.25 359 PHE A CA 1
ATOM 2874 C C . PHE A 1 359 ? 1.435 -4.635 11.808 1.00 88.25 359 PHE A C 1
ATOM 2876 O O . PHE A 1 359 ? 1.663 -4.390 10.628 1.00 88.25 359 PHE A O 1
ATOM 2883 N N . ASP A 1 360 ? 2.263 -5.417 12.515 1.00 87.50 360 ASP A N 1
ATOM 2884 C CA . ASP A 1 360 ? 3.261 -6.261 11.837 1.00 87.50 360 ASP A CA 1
ATOM 2885 C C . ASP A 1 360 ? 2.604 -7.579 11.419 1.00 87.50 360 ASP A C 1
ATOM 2887 O O . ASP A 1 360 ? 1.836 -7.605 10.455 1.00 87.50 360 ASP A O 1
ATOM 2891 N N . ILE A 1 361 ? 2.846 -8.633 12.192 1.00 87.25 361 ILE A N 1
ATOM 2892 C CA . ILE A 1 361 ? 2.084 -9.876 12.165 1.00 87.25 361 ILE A CA 1
ATOM 2893 C C . ILE A 1 361 ? 1.125 -9.816 13.350 1.00 87.25 361 ILE A C 1
ATOM 2895 O O . ILE A 1 361 ? 1.561 -9.645 14.492 1.00 87.25 361 ILE A O 1
ATOM 2899 N N . LEU A 1 362 ? -0.174 -9.920 13.081 1.00 88.75 362 LEU A N 1
ATOM 2900 C CA . LEU A 1 362 ? -1.177 -9.937 14.137 1.00 88.75 362 LEU A CA 1
ATOM 2901 C C . LEU A 1 362 ? -0.994 -11.151 15.061 1.00 88.75 362 LEU A C 1
ATOM 2903 O O . LEU A 1 362 ? -0.732 -12.255 14.583 1.00 88.75 362 LEU A O 1
ATOM 2907 N N . PRO A 1 363 ? -1.165 -10.977 16.381 1.00 91.81 363 PRO A N 1
ATOM 2908 C CA . PRO A 1 363 ? -1.356 -12.104 17.284 1.00 91.81 363 PRO A CA 1
ATOM 2909 C C . PRO A 1 363 ? -2.615 -12.903 16.908 1.00 91.81 363 PRO A C 1
ATOM 2911 O O . PRO A 1 363 ? -3.678 -12.314 16.722 1.00 91.81 363 PRO A O 1
ATOM 2914 N N . GLU A 1 364 ? -2.519 -14.234 16.869 1.00 91.81 364 GLU A N 1
ATOM 2915 C CA . GLU A 1 364 ? -3.655 -15.144 16.618 1.00 91.81 364 GLU A CA 1
ATOM 2916 C C . GLU A 1 364 ? -4.849 -14.854 17.549 1.00 91.81 364 GLU A C 1
ATOM 2918 O O . GLU A 1 364 ? -6.013 -14.946 17.166 1.00 91.81 364 GLU A O 1
ATOM 2923 N N . GLU A 1 365 ? -4.566 -14.416 18.779 1.00 93.75 365 GLU A N 1
ATOM 2924 C CA . GLU A 1 365 ? -5.566 -14.108 19.795 1.00 93.75 365 GLU A CA 1
ATOM 2925 C C . GLU A 1 365 ? -6.541 -13.003 19.371 1.00 93.75 365 GLU A C 1
ATOM 2927 O O . GLU A 1 365 ? -7.675 -13.008 19.847 1.00 93.75 365 GLU A O 1
ATOM 2932 N N . VAL A 1 366 ? -6.124 -12.086 18.489 1.00 94.19 366 VAL A N 1
ATOM 2933 C CA . VAL A 1 366 ? -6.948 -10.960 18.016 1.00 94.19 366 VAL A CA 1
ATOM 2934 C C . VAL A 1 366 ? -7.489 -11.160 16.603 1.00 94.19 366 VAL A C 1
ATOM 2936 O O . VAL A 1 366 ? -8.248 -10.314 16.126 1.00 94.19 366 VAL A O 1
ATOM 2939 N N . GLU A 1 367 ? -7.163 -12.269 15.936 1.00 92.12 367 GLU A N 1
ATOM 2940 C CA . GLU A 1 367 ? -7.727 -12.576 14.622 1.00 92.12 367 GLU A CA 1
ATOM 2941 C C . GLU A 1 367 ? -9.264 -12.620 14.679 1.00 92.12 367 GLU A C 1
ATOM 2943 O O . GLU A 1 367 ? -9.875 -13.118 15.634 1.00 92.12 367 GLU A O 1
ATOM 2948 N N . GLY A 1 368 ? -9.891 -12.036 13.653 1.00 91.88 368 GLY A N 1
ATOM 2949 C CA . GLY A 1 368 ? -11.345 -11.893 13.555 1.00 91.88 368 GLY A CA 1
ATOM 2950 C C . GLY A 1 368 ? -11.943 -10.740 14.371 1.00 91.88 368 GLY A C 1
ATOM 2951 O O . GLY A 1 368 ? -13.145 -10.510 14.268 1.00 91.88 368 GLY A O 1
ATOM 2952 N N . SER A 1 369 ? -11.147 -10.005 15.156 1.00 95.75 369 SER A N 1
ATOM 2953 C CA . SER A 1 369 ? -11.644 -8.860 15.934 1.00 95.75 369 SER A CA 1
ATOM 2954 C C . SER A 1 369 ? -11.908 -7.644 15.047 1.00 95.75 369 SER A C 1
ATOM 2956 O O . SER A 1 369 ? -11.096 -7.333 14.176 1.00 95.75 369 SER A O 1
ATOM 2958 N N . GLY A 1 370 ? -12.985 -6.910 15.325 1.00 95.38 370 GLY A N 1
ATOM 2959 C CA . GLY A 1 370 ? -13.111 -5.514 14.896 1.00 95.38 370 GLY A CA 1
ATOM 2960 C C . GLY A 1 370 ? -12.266 -4.599 15.783 1.00 95.38 370 GLY A C 1
ATOM 2961 O O . GLY A 1 370 ? -11.723 -5.038 16.802 1.00 95.38 370 GLY A O 1
ATOM 2962 N N . TRP A 1 371 ? -12.163 -3.316 15.442 1.00 96.75 371 TRP A N 1
ATOM 2963 C CA . TRP A 1 371 ? -11.417 -2.355 16.263 1.00 96.75 371 TRP A CA 1
ATOM 2964 C C . TRP A 1 371 ? -12.115 -1.011 16.395 1.00 96.75 371 TRP A C 1
ATOM 2966 O O . TRP A 1 371 ? -12.937 -0.622 15.571 1.00 96.75 371 TRP A O 1
ATOM 2976 N N . ILE A 1 372 ? -11.780 -0.291 17.460 1.00 96.62 372 ILE A N 1
ATOM 2977 C CA . ILE A 1 372 ? -12.178 1.100 17.642 1.00 96.62 372 ILE A CA 1
ATOM 2978 C C . ILE A 1 372 ? -11.093 1.968 17.004 1.00 96.62 372 ILE A C 1
ATOM 2980 O O . ILE A 1 372 ? -9.983 2.069 17.524 1.00 96.62 372 ILE A O 1
ATOM 2984 N N . ALA A 1 373 ? -11.412 2.569 15.861 1.00 95.12 373 ALA A N 1
ATOM 2985 C CA . ALA A 1 373 ? -10.535 3.481 15.150 1.00 95.12 373 ALA A CA 1
ATOM 2986 C C . ALA A 1 373 ? -10.626 4.890 15.738 1.00 95.12 373 ALA A C 1
ATOM 2988 O O . ALA A 1 373 ? -11.715 5.428 15.950 1.00 95.12 373 ALA A O 1
ATOM 2989 N N . THR A 1 374 ? -9.463 5.495 15.941 1.00 95.06 374 THR A N 1
ATOM 2990 C CA . THR A 1 374 ? -9.277 6.885 16.366 1.00 95.06 374 THR A CA 1
ATOM 2991 C C . THR A 1 374 ? -8.219 7.529 15.471 1.00 95.06 374 THR A C 1
ATOM 2993 O O . THR A 1 374 ? -7.628 6.888 14.602 1.00 95.06 374 THR A O 1
ATOM 2996 N N . ARG A 1 375 ? -7.933 8.805 15.668 1.00 94.81 375 ARG A N 1
ATOM 2997 C CA . ARG A 1 375 ? -6.652 9.407 15.292 1.00 94.81 375 ARG A CA 1
ATOM 2998 C C . ARG A 1 375 ? -5.542 8.954 16.247 1.00 94.81 375 ARG A C 1
ATOM 3000 O O . ARG A 1 375 ? -5.833 8.397 17.313 1.00 94.81 375 ARG A O 1
ATOM 3007 N N . ARG A 1 376 ? -4.282 9.190 15.874 1.00 94.44 376 ARG A N 1
ATOM 3008 C CA . ARG A 1 376 ? -3.091 8.728 16.614 1.00 94.44 376 ARG A CA 1
ATOM 3009 C C . ARG A 1 376 ? -3.065 9.152 18.089 1.00 94.44 376 ARG A C 1
ATOM 3011 O O . ARG A 1 376 ? -2.953 10.332 18.406 1.00 94.44 376 ARG A O 1
ATOM 3018 N N . LEU A 1 377 ? -3.067 8.180 19.000 1.00 94.50 377 LEU A N 1
ATOM 3019 C CA . LEU A 1 377 ? -3.205 8.424 20.446 1.00 94.50 377 LEU A CA 1
ATOM 3020 C C . LEU A 1 377 ? -1.899 8.834 21.140 1.00 94.50 377 LEU A C 1
ATOM 3022 O O . LEU A 1 377 ? -1.929 9.415 22.225 1.00 94.50 377 LEU A O 1
ATOM 3026 N N . SER A 1 378 ? -0.747 8.607 20.506 1.00 93.19 378 SER A N 1
ATOM 3027 C CA . SER A 1 378 ? 0.529 9.105 21.023 1.00 93.19 378 SER A CA 1
ATOM 3028 C C . SER A 1 378 ? 0.728 10.612 20.812 1.00 93.19 378 SER A C 1
ATOM 3030 O O . SER A 1 378 ? 1.692 11.159 21.343 1.00 93.19 378 SER A O 1
ATOM 3032 N N . ASP A 1 379 ? -0.128 11.294 20.038 1.00 94.38 379 ASP A N 1
ATOM 3033 C CA . ASP A 1 379 ? -0.175 12.759 20.031 1.00 94.38 379 ASP A CA 1
ATOM 3034 C C . ASP A 1 379 ? -0.916 13.229 21.297 1.00 94.38 379 ASP A C 1
ATOM 3036 O O . ASP A 1 379 ? -2.109 12.941 21.448 1.00 94.38 379 ASP A O 1
ATOM 3040 N N . PRO A 1 380 ? -0.264 13.973 22.212 1.00 93.75 380 PRO A N 1
ATOM 3041 C CA . PRO A 1 380 ? -0.892 14.418 23.454 1.00 93.75 380 PRO A CA 1
ATOM 3042 C C . PRO A 1 380 ? -2.200 15.196 23.251 1.00 93.75 380 PRO A C 1
ATOM 3044 O O . PRO A 1 380 ? -3.080 15.133 24.108 1.00 93.75 380 PRO A O 1
ATOM 3047 N N . ARG A 1 381 ? -2.345 15.911 22.125 1.00 95.94 381 ARG A N 1
ATOM 3048 C CA . ARG A 1 381 ? -3.547 16.699 21.796 1.00 95.94 381 ARG A CA 1
ATOM 3049 C C . ARG A 1 381 ? -4.750 15.818 21.473 1.00 95.94 381 ARG A C 1
ATOM 3051 O O . ARG A 1 381 ? -5.887 16.252 21.622 1.00 95.94 381 ARG A O 1
ATOM 3058 N N . LEU A 1 382 ? -4.493 14.588 21.034 1.00 96.12 382 LEU A N 1
ATOM 3059 C CA . LEU A 1 382 ? -5.498 13.625 20.594 1.00 96.12 382 LEU A CA 1
ATOM 3060 C C . LEU A 1 382 ? -5.824 12.590 21.675 1.00 96.12 382 LEU A C 1
ATOM 3062 O O . LEU A 1 382 ? -6.644 11.705 21.445 1.00 96.12 382 LEU A O 1
ATOM 3066 N N . LYS A 1 383 ? -5.237 12.694 22.873 1.00 96.38 383 LYS A N 1
ATOM 3067 C CA . LYS A 1 383 ? -5.568 11.818 24.002 1.00 96.38 383 LYS A CA 1
ATOM 3068 C C . LYS A 1 383 ? -7.084 11.791 24.236 1.00 96.38 383 LYS A C 1
ATOM 3070 O O . LYS A 1 383 ? -7.718 12.845 24.293 1.00 96.38 383 LYS A O 1
ATOM 3075 N N . THR A 1 384 ? -7.658 10.601 24.416 1.00 97.12 384 THR A N 1
ATOM 3076 C CA . THR A 1 384 ? -9.089 10.449 24.696 1.00 97.12 384 THR A CA 1
ATOM 3077 C C . THR A 1 384 ? -9.405 9.233 25.559 1.00 97.12 384 THR A C 1
ATOM 3079 O O . THR A 1 384 ? -8.815 8.170 25.376 1.00 97.12 384 THR A O 1
ATOM 3082 N N . ASP A 1 385 ? -10.353 9.394 26.480 1.00 97.44 385 ASP A N 1
ATOM 3083 C CA . ASP A 1 385 ? -11.014 8.282 27.153 1.00 97.44 385 ASP A CA 1
ATOM 3084 C C . ASP A 1 385 ? -12.096 7.709 26.233 1.00 97.44 385 ASP A C 1
ATOM 3086 O O . ASP A 1 385 ? -12.854 8.459 25.609 1.00 97.44 385 ASP A O 1
ATOM 3090 N N . LEU A 1 386 ? -12.200 6.383 26.201 1.00 97.50 386 LEU A N 1
ATOM 3091 C CA . LEU A 1 386 ? -13.231 5.669 25.458 1.00 97.50 386 LEU A CA 1
ATOM 3092 C C . LEU A 1 386 ? -14.280 5.113 26.419 1.00 97.50 386 LEU A C 1
ATOM 3094 O O . LEU A 1 386 ? -13.945 4.435 27.396 1.00 97.50 386 LEU A O 1
ATOM 3098 N N . ASN A 1 387 ? -15.550 5.361 26.113 1.00 97.38 387 ASN A N 1
ATOM 3099 C CA . ASN A 1 387 ? -16.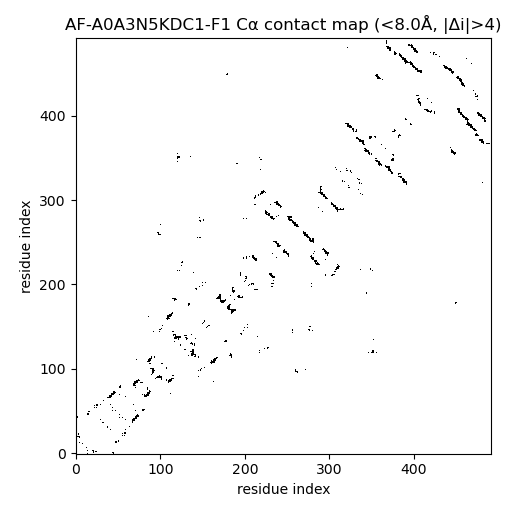686 4.708 26.758 1.00 97.38 387 ASN A CA 1
ATOM 3100 C C . ASN A 1 387 ? -17.493 4.000 25.679 1.00 97.38 387 ASN A C 1
ATOM 3102 O O . ASN A 1 387 ? -17.702 4.557 24.609 1.00 97.38 387 ASN A O 1
ATOM 3106 N N . PHE A 1 388 ? -17.903 2.764 25.929 1.00 96.62 388 PHE A N 1
ATOM 3107 C CA . PHE A 1 388 ? -18.722 2.012 24.986 1.00 96.62 388 PHE A CA 1
ATOM 3108 C C . PHE A 1 388 ? -19.452 0.877 25.686 1.00 96.62 388 PHE A C 1
ATOM 3110 O O . PHE A 1 388 ? -19.232 0.607 26.866 1.00 96.62 388 PHE A O 1
ATOM 3117 N N . ARG A 1 389 ? -20.323 0.189 24.960 1.00 96.25 389 ARG A N 1
ATOM 3118 C CA . ARG A 1 389 ? -21.089 -0.945 25.456 1.00 96.25 389 ARG A CA 1
ATOM 3119 C C . ARG A 1 389 ? -20.977 -2.128 24.506 1.00 96.25 389 ARG A C 1
ATOM 3121 O O . ARG A 1 389 ? -21.076 -1.951 23.295 1.00 96.25 389 ARG A O 1
ATOM 3128 N N . ILE A 1 390 ? -20.829 -3.333 25.049 1.00 96.44 390 ILE A N 1
ATOM 3129 C CA . ILE A 1 390 ? -20.991 -4.558 24.257 1.00 96.44 390 ILE A CA 1
ATOM 3130 C C . ILE A 1 390 ? -22.470 -4.747 23.930 1.00 96.44 390 ILE A C 1
ATOM 3132 O O . ILE A 1 390 ? -23.321 -4.642 24.815 1.00 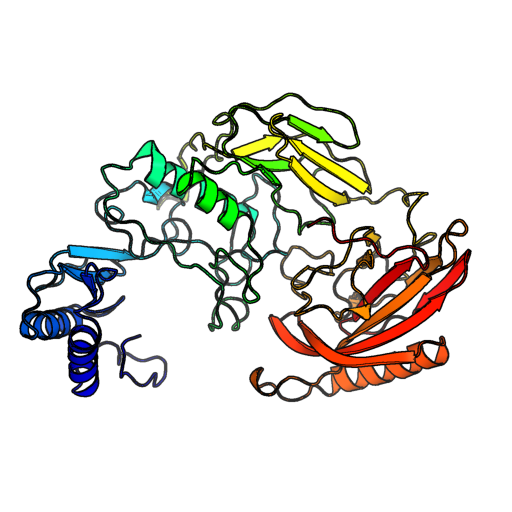96.44 390 ILE A O 1
ATOM 3136 N N . HIS A 1 391 ? -22.789 -5.018 22.666 1.00 94.56 391 HIS A N 1
ATOM 3137 C CA . HIS A 1 391 ? -24.167 -5.179 22.217 1.00 94.56 391 HIS A CA 1
ATOM 3138 C C . HIS A 1 391 ? -24.917 -6.212 23.080 1.00 94.56 391 HIS A C 1
ATOM 3140 O O . HIS A 1 391 ? -24.417 -7.298 23.369 1.00 94.56 391 HIS A O 1
ATOM 3146 N N . SER A 1 392 ? -26.130 -5.888 23.531 1.00 93.38 392 SER A N 1
ATOM 3147 C CA . SER A 1 392 ? -26.868 -6.733 24.484 1.00 93.38 392 SER A CA 1
ATOM 3148 C C . SER A 1 392 ? -27.402 -8.033 23.877 1.00 93.38 392 SER A C 1
ATOM 3150 O O . SER A 1 392 ? -27.711 -8.962 24.617 1.00 93.38 392 SER A O 1
ATOM 3152 N N . SER A 1 393 ? -27.513 -8.109 22.548 1.00 90.06 393 SER A N 1
ATOM 3153 C CA . SER A 1 393 ? -27.968 -9.317 21.844 1.00 90.06 393 SER A CA 1
ATOM 3154 C C . SER A 1 393 ? -26.874 -10.358 21.598 1.00 90.06 393 SER A C 1
ATOM 3156 O O . SER A 1 393 ? -27.208 -11.469 21.187 1.00 90.06 393 SER A O 1
ATOM 3158 N N . VAL A 1 394 ? -25.593 -10.021 21.786 1.00 89.56 394 VAL A N 1
ATOM 3159 C CA . VAL A 1 394 ? -24.501 -11.000 21.664 1.00 89.56 394 VAL A CA 1
ATOM 3160 C C . VAL A 1 394 ? -24.263 -11.693 23.004 1.00 89.56 394 VAL A C 1
ATOM 3162 O O . VAL A 1 394 ? -24.723 -11.229 24.045 1.00 89.56 394 VAL A O 1
ATOM 3165 N N . LYS A 1 395 ? -23.528 -12.811 23.011 1.00 91.00 395 LYS A N 1
ATOM 3166 C CA . LYS A 1 395 ? -23.239 -13.577 24.243 1.00 91.00 395 LYS A CA 1
ATOM 3167 C C . LYS A 1 395 ? -22.195 -12.916 25.154 1.00 91.00 395 LYS A C 1
ATOM 3169 O O . LYS A 1 395 ? -21.864 -13.470 26.199 1.00 91.00 395 LYS A O 1
ATOM 3174 N N . GLY A 1 396 ? -21.716 -11.739 24.771 1.00 92.69 396 GLY A N 1
ATOM 3175 C CA . GLY A 1 396 ? -20.561 -11.063 25.339 1.00 92.69 396 GLY A CA 1
ATOM 3176 C C . GLY A 1 396 ? -19.452 -10.973 24.298 1.00 92.69 396 GLY A C 1
ATOM 3177 O O . GLY A 1 396 ? -19.654 -11.275 23.122 1.00 92.69 396 GLY A O 1
ATOM 3178 N N . GLY A 1 397 ? -18.273 -10.560 24.729 1.00 94.06 397 GLY A N 1
ATOM 3179 C CA . GLY A 1 397 ? -17.111 -10.495 23.863 1.00 94.06 397 GLY A CA 1
ATOM 3180 C C . GLY A 1 397 ? -15.829 -10.269 24.637 1.00 94.06 397 GLY A C 1
ATOM 3181 O O . GLY A 1 397 ? -15.843 -9.856 25.796 1.00 94.06 397 GLY A O 1
ATOM 3182 N N . THR A 1 398 ? -14.713 -10.499 23.965 1.00 97.31 398 THR A N 1
ATOM 3183 C CA . THR A 1 398 ? -13.397 -10.191 24.502 1.00 97.31 398 THR A CA 1
ATOM 3184 C C . THR A 1 398 ? -12.961 -8.828 23.981 1.00 97.31 398 THR A C 1
ATOM 3186 O O . THR A 1 398 ? -12.925 -8.590 22.771 1.00 97.31 398 THR A O 1
ATOM 3189 N N . VAL A 1 399 ? -12.613 -7.926 24.897 1.00 98.19 399 VAL A N 1
ATOM 3190 C CA . VAL A 1 399 ? -11.973 -6.649 24.577 1.00 98.19 399 VAL A CA 1
ATOM 3191 C C . VAL A 1 399 ? -10.472 -6.817 24.728 1.00 98.19 399 VAL A C 1
ATOM 3193 O O . VAL A 1 399 ? -9.993 -7.216 25.788 1.00 98.19 399 VAL A O 1
ATOM 3196 N N . TYR A 1 400 ? -9.734 -6.482 23.681 1.00 98.25 400 TYR A N 1
ATOM 3197 C CA . TYR A 1 400 ? -8.283 -6.497 23.639 1.00 98.25 400 TYR A CA 1
ATOM 3198 C C . TYR A 1 400 ? -7.730 -5.077 23.588 1.00 98.25 400 TYR A C 1
ATOM 3200 O O . TYR A 1 400 ? -8.291 -4.205 22.928 1.00 98.25 400 TYR A O 1
ATOM 3208 N N . VAL A 1 401 ? -6.588 -4.864 24.235 1.00 98.00 401 VAL A N 1
ATOM 3209 C CA . VAL A 1 401 ? -5.800 -3.636 24.121 1.00 98.00 401 VAL A CA 1
ATOM 3210 C C . VAL A 1 401 ? -4.372 -4.032 23.774 1.00 98.00 401 VAL A C 1
ATOM 3212 O O . VAL A 1 401 ? -3.701 -4.700 24.562 1.00 98.00 401 VAL A O 1
ATOM 3215 N N . LEU A 1 402 ? -3.930 -3.648 22.577 1.00 97.12 402 LEU A N 1
ATOM 3216 C CA . LEU A 1 402 ? -2.550 -3.804 22.121 1.00 97.12 402 LEU A CA 1
ATOM 3217 C C . LEU A 1 402 ? -1.868 -2.441 22.200 1.00 97.12 402 LEU A C 1
ATOM 3219 O O . LEU A 1 402 ? -2.375 -1.487 21.615 1.00 97.12 402 LEU A O 1
ATOM 3223 N N . PHE A 1 403 ? -0.745 -2.339 22.907 1.00 96.38 403 PHE A N 1
ATOM 3224 C CA . PHE A 1 403 ? -0.045 -1.066 23.107 1.00 96.38 403 PHE A CA 1
ATOM 3225 C C . PHE A 1 403 ? 1.473 -1.221 23.062 1.00 96.38 403 PHE A C 1
ATOM 3227 O O . PHE A 1 403 ? 2.012 -2.253 23.468 1.00 96.38 403 PHE A O 1
ATOM 3234 N N . SER A 1 404 ? 2.167 -0.190 22.575 1.00 95.38 404 SER A N 1
ATOM 3235 C CA . SER A 1 404 ? 3.632 -0.172 22.527 1.00 95.38 404 SER A CA 1
ATOM 3236 C C . SER A 1 404 ? 4.246 -0.038 23.922 1.00 95.38 404 SER A C 1
ATOM 3238 O O . SER A 1 404 ? 3.652 0.544 24.828 1.00 95.38 404 SER A O 1
ATOM 3240 N N . ILE A 1 405 ? 5.452 -0.581 24.113 1.00 96.38 405 ILE A N 1
ATOM 3241 C CA . ILE A 1 405 ? 6.115 -0.590 25.434 1.00 96.38 405 ILE A CA 1
ATOM 3242 C C . ILE A 1 405 ? 7.423 0.203 25.497 1.00 96.38 405 ILE A C 1
ATOM 3244 O O . ILE A 1 405 ? 8.095 0.202 26.526 1.00 96.38 405 ILE A O 1
ATOM 3248 N N . GLY A 1 406 ? 7.794 0.881 24.409 1.00 94.38 406 GLY A N 1
ATOM 3249 C CA . GLY A 1 406 ? 8.993 1.724 24.361 1.00 94.38 406 GLY A CA 1
ATOM 3250 C C . GLY A 1 406 ? 10.301 0.944 24.255 1.00 94.38 406 GLY A C 1
ATOM 3251 O O . GLY A 1 406 ? 11.365 1.504 24.492 1.00 94.38 406 GLY A O 1
ATOM 3252 N N . SER A 1 407 ? 10.253 -0.336 23.891 1.00 94.75 407 SER A N 1
ATOM 3253 C CA . SER A 1 407 ? 11.427 -1.141 23.553 1.00 94.75 407 SER A CA 1
ATOM 3254 C C . SER A 1 407 ? 11.324 -1.660 22.118 1.00 94.75 407 SER A C 1
ATOM 3256 O O . SER A 1 407 ? 10.243 -1.698 21.525 1.00 94.75 407 SER A O 1
ATOM 3258 N N . TYR A 1 408 ? 12.462 -2.025 21.529 1.00 94.75 408 TYR A N 1
ATOM 3259 C CA . TYR A 1 408 ? 12.561 -2.323 20.101 1.00 94.75 408 TYR A CA 1
ATOM 3260 C C . TYR A 1 408 ? 13.336 -3.626 19.869 1.00 94.75 408 TYR A C 1
ATOM 3262 O O . TYR A 1 408 ? 14.292 -3.900 20.603 1.00 94.75 408 TYR A O 1
ATOM 3270 N N . PRO A 1 409 ? 12.975 -4.434 18.853 1.00 92.62 409 PRO A N 1
ATOM 3271 C CA . PRO A 1 409 ? 13.814 -5.533 18.393 1.00 92.62 409 PRO A CA 1
ATOM 3272 C C . PRO A 1 409 ? 15.221 -5.042 18.032 1.00 92.62 409 PRO A C 1
ATOM 3274 O O . PRO A 1 409 ? 15.376 -3.951 17.488 1.00 92.62 409 PRO A O 1
ATOM 3277 N N . THR A 1 410 ? 16.249 -5.869 18.246 1.00 89.06 410 THR A N 1
ATOM 3278 C CA . THR A 1 410 ? 17.657 -5.508 17.969 1.00 89.06 410 THR A CA 1
ATOM 3279 C C . THR A 1 410 ? 17.866 -4.990 16.544 1.00 89.06 410 THR A C 1
ATOM 3281 O O . THR A 1 410 ? 18.605 -4.041 16.319 1.00 89.06 410 THR A O 1
ATOM 3284 N N . VAL A 1 411 ? 17.156 -5.579 15.584 1.00 85.00 411 VAL A N 1
ATOM 3285 C CA . VAL A 1 411 ? 17.185 -5.222 14.159 1.00 85.00 411 VAL A CA 1
ATOM 3286 C C . VAL A 1 411 ? 16.620 -3.827 13.844 1.00 85.00 411 VAL A C 1
ATOM 3288 O O . VAL A 1 411 ? 16.866 -3.313 12.760 1.00 85.00 411 VAL A O 1
ATOM 3291 N N . THR A 1 412 ? 15.884 -3.198 14.764 1.00 86.88 412 THR A N 1
ATOM 3292 C CA . THR A 1 412 ? 15.410 -1.810 14.617 1.00 86.88 412 THR A CA 1
ATOM 3293 C C . THR A 1 412 ? 16.524 -0.792 14.900 1.00 86.88 412 THR A C 1
ATOM 3295 O O . THR A 1 412 ? 16.424 0.342 14.453 1.00 86.88 412 THR A O 1
ATOM 3298 N N . LEU A 1 413 ? 17.604 -1.183 15.596 1.00 86.94 413 LEU A N 1
ATOM 3299 C CA . LEU A 1 413 ? 18.764 -0.325 15.900 1.00 86.94 413 LEU A CA 1
ATOM 3300 C C . LEU A 1 413 ? 18.424 0.969 16.674 1.00 86.94 413 LEU A C 1
ATOM 3302 O O . LEU A 1 413 ? 19.146 1.961 16.587 1.00 86.94 413 LEU A O 1
ATOM 3306 N N . LYS A 1 414 ? 17.354 0.948 17.478 1.00 89.00 414 LYS A N 1
ATOM 3307 C CA . LYS A 1 414 ? 16.886 2.078 18.294 1.00 89.00 414 LYS A CA 1
ATOM 3308 C C . LYS A 1 414 ? 17.004 1.778 19.785 1.00 89.00 414 LYS A C 1
ATOM 3310 O O . LYS A 1 414 ? 16.727 0.663 20.227 1.00 89.00 414 LYS A O 1
ATOM 3315 N N . GLN A 1 415 ? 17.409 2.781 20.560 1.00 93.06 415 GLN A N 1
ATOM 3316 C CA . GLN A 1 415 ? 17.457 2.683 22.020 1.00 93.06 415 GLN A CA 1
ATOM 3317 C C . GLN A 1 415 ? 16.043 2.723 22.618 1.00 93.06 415 GLN A C 1
ATOM 3319 O O . GLN A 1 415 ? 15.175 3.379 22.041 1.00 93.06 415 GLN A O 1
ATOM 3324 N N . PRO A 1 416 ? 15.793 2.064 23.765 1.00 94.81 416 PRO A N 1
ATOM 3325 C CA . PRO A 1 416 ? 14.512 2.162 24.455 1.00 94.81 416 PRO A CA 1
ATOM 3326 C C . PRO A 1 416 ? 14.100 3.613 24.740 1.00 94.81 416 PRO A C 1
ATOM 3328 O O . PRO A 1 416 ? 14.925 4.447 25.108 1.00 94.81 416 PRO A O 1
ATOM 3331 N N . ASP A 1 417 ? 12.808 3.896 24.601 1.00 95.31 417 ASP A N 1
ATOM 3332 C CA . ASP A 1 417 ? 12.212 5.203 24.856 1.00 95.31 417 ASP A CA 1
ATOM 3333 C C . ASP A 1 417 ? 11.582 5.229 26.256 1.00 95.31 417 ASP A C 1
ATOM 3335 O O . ASP A 1 417 ? 10.576 4.566 26.526 1.00 95.31 417 ASP A O 1
ATOM 3339 N N . ALA A 1 418 ? 12.181 6.007 27.161 1.00 96.00 418 ALA A N 1
ATOM 3340 C CA . ALA A 1 418 ? 11.745 6.100 28.552 1.00 96.00 418 ALA A CA 1
ATOM 3341 C C . ALA A 1 418 ? 10.361 6.754 28.717 1.00 96.00 418 ALA A C 1
ATOM 3343 O O . ALA A 1 418 ? 9.640 6.420 29.661 1.00 96.00 418 ALA A O 1
ATOM 3344 N N . ALA A 1 419 ? 9.971 7.665 27.819 1.00 94.69 419 ALA A N 1
ATOM 3345 C CA . ALA A 1 419 ? 8.667 8.318 27.880 1.00 94.69 419 ALA A CA 1
ATOM 3346 C C . ALA A 1 419 ? 7.558 7.332 27.493 1.00 94.69 419 ALA A C 1
ATOM 3348 O O . ALA A 1 419 ? 6.569 7.203 28.220 1.00 94.69 419 ALA A O 1
ATOM 3349 N N . ILE A 1 420 ? 7.769 6.574 26.412 1.00 95.19 420 ILE A N 1
ATOM 3350 C CA . ILE A 1 420 ? 6.854 5.507 25.988 1.00 95.19 420 ILE A CA 1
ATOM 3351 C C . ILE A 1 420 ? 6.789 4.411 27.058 1.00 95.19 420 ILE A C 1
ATOM 3353 O O . ILE A 1 420 ? 5.695 3.997 27.434 1.00 95.19 420 ILE A O 1
ATOM 3357 N N . ALA A 1 421 ? 7.926 3.991 27.624 1.00 96.88 421 ALA A N 1
ATOM 3358 C CA . ALA A 1 421 ? 7.952 2.999 28.701 1.00 96.88 421 ALA A CA 1
ATOM 3359 C C . ALA A 1 421 ? 7.175 3.466 29.949 1.00 96.88 421 ALA A C 1
ATOM 3361 O O . ALA A 1 421 ? 6.434 2.689 30.555 1.00 96.88 421 ALA A O 1
ATOM 3362 N N . GLY A 1 422 ? 7.294 4.748 30.312 1.00 97.44 422 GLY A N 1
ATOM 3363 C CA . GLY A 1 422 ? 6.531 5.349 31.405 1.00 97.44 422 GLY A CA 1
ATOM 3364 C C . GLY A 1 422 ? 5.023 5.409 31.132 1.00 97.44 422 GLY A C 1
ATOM 3365 O O . GLY A 1 422 ? 4.228 5.150 32.037 1.00 97.44 422 GLY A O 1
ATOM 3366 N N . ALA A 1 423 ? 4.615 5.720 29.898 1.00 97.00 423 ALA A N 1
ATOM 3367 C CA . ALA A 1 423 ? 3.210 5.694 29.485 1.00 97.00 423 ALA A CA 1
ATOM 3368 C C . ALA A 1 423 ? 2.647 4.262 29.446 1.00 97.00 423 ALA A C 1
ATOM 3370 O O . ALA A 1 423 ? 1.540 4.025 29.928 1.00 97.00 423 ALA A O 1
ATOM 3371 N N . ALA A 1 424 ? 3.430 3.291 28.972 1.00 97.56 424 ALA A N 1
ATOM 3372 C CA . ALA A 1 424 ? 3.068 1.877 28.990 1.00 97.56 424 ALA A CA 1
ATOM 3373 C C . ALA A 1 424 ? 2.849 1.364 30.420 1.00 97.56 424 ALA A C 1
ATOM 3375 O O . ALA A 1 424 ? 1.895 0.638 30.678 1.00 97.56 424 ALA A O 1
ATOM 3376 N N . GLU A 1 425 ? 3.664 1.794 31.386 1.00 97.94 425 GLU A N 1
ATOM 3377 C CA . GLU A 1 425 ? 3.468 1.424 32.791 1.00 97.94 425 GLU A CA 1
ATOM 3378 C C . GLU A 1 425 ? 2.174 2.001 33.386 1.00 97.94 425 GLU A C 1
ATOM 3380 O O . GLU A 1 425 ? 1.495 1.340 34.176 1.00 97.94 425 GLU A O 1
ATOM 3385 N N . LYS A 1 426 ? 1.784 3.216 32.983 1.00 97.31 426 LYS A N 1
ATOM 3386 C CA . LYS A 1 426 ? 0.470 3.772 33.339 1.00 97.31 426 LYS A CA 1
ATOM 3387 C C . LYS A 1 426 ? -0.656 2.962 32.701 1.00 97.31 426 LYS A C 1
ATOM 3389 O O . LYS A 1 426 ? -1.577 2.570 33.415 1.00 97.31 426 LYS A O 1
ATOM 3394 N N . MET A 1 427 ? -0.528 2.616 31.417 1.00 97.75 427 MET A N 1
ATOM 3395 C CA . MET A 1 427 ? -1.483 1.759 30.711 1.00 97.75 427 MET A CA 1
ATOM 3396 C C . MET A 1 427 ? -1.669 0.416 31.433 1.00 97.75 427 MET A C 1
ATOM 3398 O O . MET A 1 427 ? -2.801 0.043 31.728 1.00 97.75 427 MET A O 1
ATOM 3402 N N . ARG A 1 428 ? -0.588 -0.275 31.826 1.00 98.12 428 ARG A N 1
ATOM 3403 C CA . ARG A 1 428 ? -0.669 -1.536 32.594 1.00 98.12 428 ARG A CA 1
ATOM 3404 C C . ARG A 1 428 ? -1.463 -1.388 33.889 1.00 98.12 428 ARG A C 1
ATOM 3406 O O . ARG A 1 428 ? -2.300 -2.239 34.194 1.00 98.12 428 ARG A O 1
ATOM 3413 N N . LYS A 1 429 ? -1.234 -0.314 34.653 1.00 97.81 429 LYS A N 1
ATOM 3414 C CA . LYS A 1 429 ? -1.966 -0.036 35.904 1.00 97.81 429 LYS A CA 1
ATOM 3415 C C . LYS A 1 429 ? -3.444 0.241 35.645 1.00 97.81 429 LYS A C 1
ATOM 3417 O O . LYS A 1 429 ? -4.293 -0.311 36.349 1.00 97.81 429 LYS A O 1
ATOM 3422 N N . THR A 1 430 ? -3.741 1.048 34.627 1.00 96.50 430 THR A N 1
ATOM 3423 C CA . THR A 1 430 ? -5.105 1.373 34.189 1.00 96.50 430 THR A CA 1
ATOM 3424 C C . THR A 1 430 ? -5.859 0.107 33.784 1.00 96.50 430 THR A C 1
ATOM 3426 O O . THR A 1 430 ? -6.939 -0.164 34.306 1.00 96.50 430 THR A O 1
ATOM 3429 N N . LEU A 1 431 ? -5.255 -0.715 32.925 1.00 98.12 431 LEU A N 1
ATOM 3430 C CA . LEU A 1 431 ? -5.820 -1.972 32.443 1.00 98.12 431 LEU A CA 1
ATOM 3431 C C . LEU A 1 431 ? -6.025 -2.985 33.577 1.00 98.12 431 LEU A C 1
ATOM 3433 O O . LEU A 1 431 ? -7.123 -3.521 33.720 1.00 98.12 431 LEU A O 1
ATOM 3437 N N . SER A 1 432 ? -5.019 -3.192 34.433 1.00 97.81 432 SER A N 1
ATOM 3438 C CA . SER A 1 432 ? -5.123 -4.097 35.591 1.00 97.81 432 SER A CA 1
ATOM 3439 C C . SER A 1 432 ? -6.265 -3.697 36.528 1.00 97.81 432 SER A C 1
ATOM 3441 O O . SER A 1 432 ? -7.071 -4.534 36.927 1.00 97.81 432 SER A O 1
ATOM 3443 N N . SER A 1 433 ? -6.375 -2.401 36.841 1.00 96.31 433 SER A N 1
ATOM 3444 C CA . SER A 1 433 ? -7.440 -1.873 37.707 1.00 96.31 433 SER A CA 1
ATOM 3445 C C . SER A 1 433 ? -8.827 -2.011 37.071 1.00 96.31 433 SER A C 1
ATOM 3447 O O . SER A 1 433 ? -9.820 -2.154 37.778 1.00 96.31 433 SER A O 1
ATOM 3449 N N . ALA A 1 434 ? -8.895 -2.010 35.737 1.00 95.62 434 ALA A N 1
ATOM 3450 C CA . ALA A 1 434 ? -10.112 -2.239 34.968 1.00 95.62 434 ALA A CA 1
ATOM 3451 C C . ALA A 1 434 ? -10.396 -3.730 34.692 1.00 95.62 434 ALA A C 1
ATOM 3453 O O . ALA A 1 434 ? -11.316 -4.033 33.932 1.00 95.62 434 ALA A O 1
ATOM 3454 N N . GLY A 1 435 ? -9.633 -4.655 35.290 1.00 96.75 435 GLY A N 1
ATOM 3455 C CA . GLY A 1 435 ? -9.854 -6.102 35.199 1.00 96.75 435 GLY A CA 1
ATOM 3456 C C . GLY A 1 435 ? -9.264 -6.781 33.959 1.00 96.75 435 GLY A C 1
ATOM 3457 O O . GLY A 1 435 ? -9.571 -7.947 33.713 1.00 96.75 435 GLY A O 1
ATOM 3458 N N . TYR A 1 436 ? -8.434 -6.085 33.179 1.00 98.31 436 TYR A N 1
ATOM 3459 C CA . TYR A 1 436 ? -7.708 -6.686 32.061 1.00 98.31 436 TYR A CA 1
ATOM 3460 C C . TYR A 1 436 ? -6.508 -7.494 32.556 1.00 98.31 436 TYR A C 1
ATOM 3462 O O . TYR A 1 436 ? -5.907 -7.188 33.588 1.00 98.31 436 TYR A O 1
ATOM 3470 N N . LYS A 1 437 ? -6.128 -8.512 31.784 1.00 97.94 437 LYS A N 1
ATOM 3471 C CA . LYS A 1 437 ? -4.962 -9.362 32.040 1.00 97.94 437 LYS A CA 1
ATOM 3472 C C . LYS A 1 437 ? -4.042 -9.366 30.829 1.00 97.94 437 LYS A C 1
ATOM 3474 O O . LYS A 1 437 ? -4.520 -9.356 29.697 1.00 97.94 437 LYS A O 1
ATOM 3479 N N . ALA A 1 438 ? -2.734 -9.422 31.066 1.00 97.50 438 ALA A N 1
ATOM 3480 C CA . ALA A 1 438 ? -1.762 -9.650 30.005 1.00 97.50 438 ALA A CA 1
ATOM 3481 C C . ALA A 1 438 ? -1.994 -11.034 29.376 1.00 97.50 438 ALA A C 1
ATOM 3483 O O . ALA A 1 438 ? -2.082 -12.037 30.084 1.00 97.50 438 ALA A O 1
ATOM 3484 N N . VAL A 1 439 ? -2.091 -11.071 28.050 1.00 95.75 439 VAL A N 1
ATOM 3485 C CA . VAL A 1 439 ? -2.290 -12.289 27.251 1.00 95.75 439 VAL A CA 1
ATOM 3486 C C . VAL A 1 439 ? -1.002 -12.671 26.540 1.00 95.75 439 VAL A C 1
ATOM 3488 O O . VAL A 1 439 ? -0.635 -13.842 26.509 1.00 95.75 439 VAL A O 1
ATOM 3491 N N . LYS A 1 440 ? -0.296 -11.682 25.981 1.00 93.81 440 LYS A N 1
ATOM 3492 C CA . LYS A 1 440 ? 0.920 -11.907 25.200 1.00 93.81 440 LYS A CA 1
ATOM 3493 C C . LYS A 1 440 ? 1.893 -10.752 25.364 1.00 93.81 440 LYS A C 1
ATOM 3495 O O . LYS A 1 440 ? 1.504 -9.587 25.291 1.00 93.81 440 LYS A O 1
ATOM 3500 N N . THR A 1 441 ? 3.163 -11.080 25.550 1.00 88.69 441 THR A N 1
ATOM 3501 C CA . THR A 1 441 ? 4.271 -10.121 25.585 1.00 88.69 441 THR A CA 1
ATOM 3502 C C . THR A 1 441 ? 5.191 -10.355 24.389 1.00 88.69 441 THR A C 1
ATOM 3504 O O . THR A 1 441 ? 5.198 -11.437 23.802 1.00 88.69 441 THR A O 1
ATOM 3507 N N . GLY A 1 442 ? 5.944 -9.327 23.989 1.00 87.06 442 GLY A N 1
ATOM 3508 C CA . GLY A 1 442 ? 6.863 -9.425 22.850 1.00 87.06 442 GLY A CA 1
ATOM 3509 C C . GLY A 1 442 ? 6.169 -9.447 21.485 1.00 87.06 442 GLY A C 1
ATOM 3510 O O . GLY A 1 442 ? 6.784 -9.846 20.498 1.00 87.06 442 GLY A O 1
ATOM 3511 N N . VAL A 1 443 ? 4.908 -9.005 21.416 1.00 92.00 443 VAL A N 1
ATOM 3512 C CA . VAL A 1 443 ? 4.240 -8.722 20.138 1.00 92.00 443 VAL A CA 1
ATOM 3513 C C . VAL A 1 443 ? 5.019 -7.619 19.429 1.00 92.00 443 VAL A C 1
ATOM 3515 O O . VAL A 1 443 ? 5.611 -6.763 20.081 1.00 92.00 443 VAL A O 1
ATOM 3518 N N . VAL A 1 444 ? 5.035 -7.632 18.101 1.00 90.69 444 VAL A N 1
ATOM 3519 C CA . VAL A 1 444 ? 5.683 -6.589 17.305 1.00 90.69 444 VAL A CA 1
ATOM 3520 C C . VAL A 1 444 ? 4.635 -5.925 16.421 1.00 90.69 444 VAL A C 1
ATOM 3522 O O . VAL A 1 444 ? 3.779 -6.596 15.850 1.00 90.69 444 VAL A O 1
ATOM 3525 N N . TRP A 1 445 ? 4.706 -4.605 16.299 1.00 90.75 445 TRP A N 1
ATOM 3526 C CA . TRP A 1 445 ? 3.970 -3.833 15.293 1.00 90.75 445 TRP A CA 1
ATOM 3527 C C . TRP A 1 445 ? 4.842 -2.692 14.753 1.00 90.75 445 TRP A C 1
ATOM 3529 O O . TRP A 1 445 ? 5.964 -2.501 15.239 1.00 90.75 445 TRP A O 1
ATOM 3539 N N . ARG A 1 446 ? 4.370 -1.966 13.734 1.00 89.94 446 ARG A N 1
ATOM 3540 C CA . ARG A 1 446 ? 5.077 -0.796 13.196 1.00 89.94 446 ARG A CA 1
ATOM 3541 C C . ARG A 1 446 ? 4.576 0.478 13.857 1.00 89.94 446 ARG A C 1
ATOM 3543 O O . ARG A 1 446 ? 3.374 0.740 13.876 1.00 89.94 446 ARG A O 1
ATOM 3550 N N . ASP A 1 447 ? 5.508 1.264 14.382 1.00 90.88 447 ASP A N 1
ATOM 3551 C CA . ASP A 1 447 ? 5.208 2.602 14.878 1.00 90.88 447 ASP A CA 1
ATOM 3552 C C . ASP A 1 447 ? 5.019 3.604 13.726 1.00 90.88 447 ASP A C 1
ATOM 3554 O O . ASP A 1 447 ? 5.112 3.267 12.543 1.00 90.88 447 ASP A O 1
ATOM 3558 N N . HIS A 1 448 ? 4.769 4.864 14.072 1.00 89.88 448 HIS A N 1
ATOM 3559 C CA . HIS A 1 448 ? 4.594 5.945 13.105 1.00 89.88 448 HIS A CA 1
ATOM 3560 C C . HIS A 1 448 ? 5.804 6.162 12.180 1.00 89.88 448 HIS A C 1
ATOM 3562 O O . HIS A 1 448 ? 5.638 6.679 11.078 1.00 89.88 448 HIS A O 1
ATOM 3568 N N . MET A 1 449 ? 7.012 5.782 12.599 1.00 89.06 449 MET A N 1
ATOM 3569 C CA . MET A 1 449 ? 8.228 5.865 11.781 1.00 89.06 449 MET A CA 1
ATOM 3570 C C . MET A 1 449 ? 8.454 4.599 10.946 1.00 89.06 449 MET A C 1
ATOM 3572 O O . MET A 1 449 ? 9.496 4.454 10.306 1.00 89.06 449 MET A O 1
ATOM 3576 N N . LEU A 1 450 ? 7.467 3.696 10.921 1.00 88.75 450 LEU A N 1
ATOM 3577 C CA . LEU A 1 450 ? 7.506 2.397 10.250 1.00 88.75 450 LEU A CA 1
ATOM 3578 C C . LEU A 1 450 ? 8.540 1.441 10.860 1.00 88.75 450 LEU A C 1
ATOM 3580 O O . LEU A 1 450 ? 8.937 0.443 10.243 1.00 88.75 450 LEU A O 1
ATOM 3584 N N . GLU A 1 451 ? 8.985 1.733 12.080 1.00 89.81 451 GLU A N 1
ATOM 3585 C CA . GLU A 1 451 ? 9.943 0.929 12.815 1.00 89.81 451 GLU A CA 1
ATOM 3586 C C . GLU A 1 451 ? 9.224 -0.183 13.567 1.00 89.81 451 GLU A C 1
ATOM 3588 O O . GLU A 1 451 ? 8.145 0.004 14.128 1.00 89.81 451 GLU A O 1
ATOM 3593 N N . ARG A 1 452 ? 9.839 -1.368 13.617 1.00 91.50 452 ARG A N 1
ATOM 3594 C CA . ARG A 1 452 ? 9.324 -2.442 14.467 1.00 91.50 452 ARG A CA 1
ATOM 3595 C C . ARG A 1 452 ? 9.541 -2.058 15.925 1.00 91.50 452 ARG A C 1
ATOM 3597 O O . ARG A 1 452 ? 10.681 -1.829 16.329 1.00 91.50 452 ARG A O 1
ATOM 3604 N N . THR A 1 453 ? 8.474 -2.054 16.710 1.00 93.69 453 THR A N 1
ATOM 3605 C CA . THR A 1 453 ? 8.508 -1.826 18.159 1.00 93.69 453 THR A CA 1
ATOM 3606 C C . THR A 1 453 ? 7.796 -2.960 18.886 1.00 93.69 453 THR A C 1
ATOM 3608 O O . THR A 1 453 ? 6.871 -3.569 18.341 1.00 93.69 453 THR A O 1
ATOM 3611 N N . PHE A 1 454 ? 8.258 -3.276 20.096 1.00 95.69 454 PHE A N 1
ATOM 3612 C CA . PHE A 1 454 ? 7.591 -4.252 20.941 1.00 95.69 454 PHE A CA 1
ATOM 3613 C C . PHE A 1 454 ? 6.298 -3.681 21.525 1.00 95.69 454 PHE A C 1
ATOM 3615 O O . PHE A 1 454 ? 6.177 -2.487 21.820 1.00 95.69 454 PHE A O 1
ATOM 3622 N N . ALA A 1 455 ? 5.348 -4.579 21.737 1.00 95.88 455 ALA A N 1
ATOM 3623 C CA . ALA A 1 455 ? 4.035 -4.314 22.278 1.00 95.88 455 ALA A CA 1
ATOM 3624 C C . ALA A 1 455 ? 3.598 -5.428 23.242 1.00 95.88 455 ALA A C 1
ATOM 3626 O O . ALA A 1 455 ? 4.127 -6.548 23.244 1.00 95.88 455 ALA A O 1
ATOM 3627 N N . GLU A 1 456 ? 2.597 -5.105 24.052 1.00 97.00 456 GLU A N 1
ATOM 3628 C CA . GLU A 1 456 ? 1.885 -6.042 24.913 1.00 97.00 456 GLU A CA 1
ATOM 3629 C C . GLU A 1 456 ? 0.422 -6.120 24.502 1.00 97.00 456 GLU A C 1
ATOM 3631 O O . GLU A 1 456 ? -0.204 -5.105 24.200 1.00 97.00 456 GLU A O 1
ATOM 3636 N N . LEU A 1 457 ? -0.121 -7.335 24.530 1.00 97.94 457 LEU A N 1
ATOM 3637 C CA . LEU A 1 457 ? -1.534 -7.601 24.319 1.00 97.94 457 LEU A CA 1
ATOM 3638 C C . LEU A 1 457 ? -2.184 -7.944 25.653 1.00 97.94 457 LEU A C 1
ATOM 3640 O O . LEU A 1 457 ? -1.778 -8.895 26.325 1.00 97.94 457 LEU A O 1
ATOM 3644 N N . TRP A 1 458 ? -3.216 -7.193 26.003 1.00 98.31 458 TRP A N 1
ATOM 3645 C CA . TRP A 1 458 ? -4.032 -7.408 27.189 1.00 98.31 458 TRP A CA 1
ATOM 3646 C C . TRP A 1 458 ? -5.475 -7.670 26.781 1.00 98.31 458 TRP A C 1
ATOM 3648 O O . TRP A 1 458 ? -5.919 -7.162 25.754 1.00 98.31 458 TRP A O 1
ATOM 3658 N N . SER A 1 459 ? -6.218 -8.441 27.572 1.00 98.19 459 SER A N 1
ATOM 3659 C CA . SER A 1 459 ? -7.631 -8.696 27.304 1.00 98.19 459 SER A CA 1
ATOM 3660 C C . SER A 1 459 ? -8.500 -8.706 28.551 1.00 98.19 459 SER A C 1
ATOM 3662 O O . SER A 1 459 ? -8.020 -8.871 29.676 1.00 98.19 459 SER A O 1
ATOM 3664 N N . ARG A 1 460 ? -9.799 -8.528 28.328 1.00 97.56 460 ARG A N 1
ATOM 3665 C CA . ARG A 1 460 ? -10.853 -8.661 29.324 1.00 97.56 460 ARG A CA 1
ATOM 3666 C C . ARG A 1 460 ? -12.112 -9.213 28.665 1.00 97.56 460 ARG A C 1
ATOM 3668 O O . ARG A 1 460 ? -12.531 -8.717 27.625 1.00 97.56 460 ARG A O 1
ATOM 3675 N N . GLU A 1 461 ? -12.730 -10.196 29.308 1.00 97.25 461 GLU A N 1
ATOM 3676 C CA . GLU A 1 461 ? -14.078 -10.643 28.957 1.00 97.25 461 GLU A CA 1
ATOM 3677 C C . GLU A 1 461 ? -15.110 -9.610 29.414 1.00 97.25 461 GLU A C 1
ATOM 3679 O O . GLU A 1 461 ? -15.034 -9.102 30.538 1.00 97.25 461 GLU A O 1
ATOM 3684 N N . ALA A 1 462 ? -16.068 -9.320 28.543 1.00 96.62 462 ALA A N 1
ATOM 3685 C CA . ALA A 1 462 ? -17.162 -8.398 28.782 1.00 96.62 462 ALA A CA 1
ATOM 3686 C C . ALA A 1 462 ? -18.499 -9.087 28.483 1.00 96.62 462 ALA A C 1
ATOM 3688 O O . ALA A 1 462 ? -18.673 -9.748 27.456 1.00 96.62 462 ALA A O 1
ATOM 3689 N N . GLY A 1 463 ? -19.451 -8.951 29.401 1.00 96.75 463 GLY A N 1
ATOM 3690 C CA . GLY A 1 463 ? -20.774 -9.548 29.287 1.00 96.75 463 GLY A CA 1
ATOM 3691 C C . GLY A 1 463 ? -21.696 -8.817 28.299 1.00 96.75 463 GLY A C 1
ATOM 3692 O O . GLY A 1 463 ? -21.423 -7.685 27.889 1.00 96.75 463 GLY A O 1
ATOM 3693 N N . PRO A 1 464 ? -22.838 -9.431 27.941 1.00 96.19 464 PRO A N 1
ATOM 3694 C CA . PRO A 1 464 ? -23.873 -8.777 27.143 1.00 96.19 464 PRO A CA 1
ATOM 3695 C C . PRO A 1 464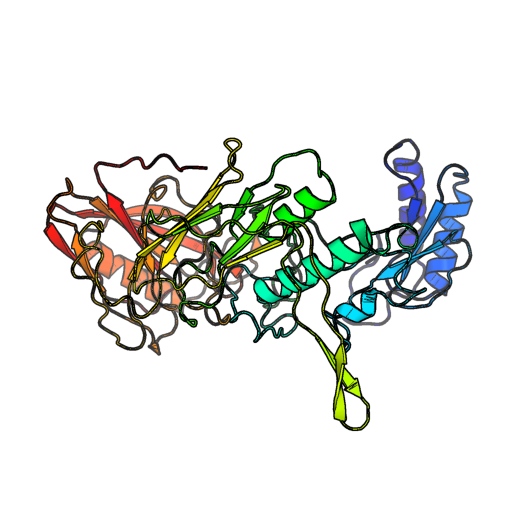 ? -24.333 -7.461 27.780 1.00 96.19 464 PRO A C 1
ATOM 3697 O O . PRO A 1 464 ? -24.705 -7.427 28.954 1.00 96.19 464 PRO A O 1
ATOM 3700 N N . GLY A 1 465 ? -24.340 -6.368 27.014 1.00 95.94 465 GLY A N 1
ATOM 3701 C CA . GLY A 1 465 ? -24.805 -5.063 27.495 1.00 95.94 465 GLY A CA 1
ATOM 3702 C C . GLY A 1 465 ? -23.866 -4.369 28.486 1.00 95.94 465 GLY A C 1
ATOM 3703 O O . GLY A 1 465 ? -24.223 -3.293 28.986 1.00 95.94 465 GLY A O 1
ATOM 3704 N N . GLU A 1 466 ? -22.701 -4.958 28.778 1.00 97.56 466 GLU A N 1
ATOM 3705 C CA . GLU A 1 466 ? -21.725 -4.414 29.715 1.00 97.56 466 GLU A CA 1
ATOM 3706 C C . GLU A 1 466 ? -21.138 -3.102 29.191 1.00 97.56 466 GLU A C 1
ATOM 3708 O O . GLU A 1 466 ? -20.754 -2.992 28.024 1.00 97.56 466 GLU A O 1
ATOM 3713 N N . LYS A 1 467 ? -21.069 -2.101 30.076 1.00 97.38 467 LYS A N 1
ATOM 3714 C CA . LYS A 1 467 ? -20.409 -0.827 29.798 1.00 97.38 467 LYS A CA 1
ATOM 3715 C C . LYS A 1 467 ? -18.919 -0.937 30.082 1.00 97.38 467 LYS A C 1
ATOM 3717 O O . LYS A 1 467 ? -18.509 -1.275 31.191 1.00 97.38 467 LYS A O 1
ATOM 3722 N N . MET A 1 468 ? -18.129 -0.556 29.096 1.00 97.00 468 MET A N 1
ATOM 3723 C CA . MET A 1 468 ? -16.681 -0.522 29.134 1.00 97.00 468 MET A CA 1
ATOM 3724 C C . MET A 1 468 ? -16.212 0.926 29.216 1.00 97.00 468 MET A C 1
ATOM 3726 O O . MET A 1 468 ? -16.714 1.800 28.509 1.00 97.00 468 MET A O 1
ATOM 3730 N N . LYS A 1 469 ? -15.221 1.166 30.073 1.00 96.88 469 LYS A N 1
ATOM 3731 C CA . LYS A 1 469 ? -14.500 2.433 30.157 1.00 96.88 469 LYS A CA 1
ATOM 3732 C C . LYS A 1 469 ? -13.010 2.155 30.068 1.00 96.88 469 LYS A C 1
ATOM 3734 O O . LYS A 1 469 ? -12.491 1.351 30.843 1.00 96.88 469 LYS A O 1
ATOM 3739 N N . LEU A 1 470 ? -12.338 2.838 29.152 1.00 96.44 470 LEU A N 1
ATOM 3740 C CA . LEU A 1 470 ? -10.893 2.794 29.001 1.00 96.44 470 LEU A CA 1
ATOM 3741 C C . LEU A 1 470 ? -10.342 4.224 29.064 1.00 96.44 470 LEU A C 1
ATOM 3743 O O . LEU A 1 470 ? -10.504 4.975 28.101 1.00 96.44 470 LEU A O 1
ATOM 3747 N N . PRO A 1 471 ? -9.722 4.621 30.189 1.00 95.62 471 PRO A N 1
ATOM 3748 C CA . PRO A 1 471 ? -9.000 5.883 30.273 1.00 95.62 471 PRO A CA 1
ATOM 3749 C C . PRO A 1 471 ? -7.892 5.949 29.222 1.00 95.62 471 PRO A C 1
ATOM 3751 O O . PRO A 1 471 ? -7.169 4.973 29.017 1.00 95.62 471 PRO A O 1
ATOM 3754 N N . GLY A 1 472 ? -7.764 7.096 28.563 1.00 93.00 472 GLY A N 1
ATOM 3755 C CA . GLY A 1 472 ? -6.763 7.297 27.531 1.00 93.00 472 GLY A CA 1
ATOM 3756 C C . GLY A 1 472 ? -5.356 7.404 28.099 1.00 93.00 472 GLY A C 1
ATOM 3757 O O . GLY A 1 472 ? -5.143 7.916 29.203 1.00 93.00 472 GLY A O 1
ATOM 3758 N N . GLU A 1 473 ? -4.368 7.042 27.289 1.00 94.81 473 GLU A N 1
ATOM 3759 C CA . GLU A 1 473 ? -2.954 7.319 27.545 1.00 94.81 473 GLU A CA 1
ATOM 3760 C C . GLU A 1 473 ? -2.311 7.972 26.323 1.00 94.81 473 GLU A C 1
ATOM 3762 O O . GLU A 1 473 ? -2.765 7.795 25.199 1.00 94.81 473 GLU A O 1
ATOM 3767 N N . THR A 1 474 ? -1.249 8.747 26.535 1.00 95.00 474 THR A N 1
ATOM 3768 C CA . THR A 1 474 ? -0.468 9.316 25.427 1.00 95.00 474 THR A CA 1
ATOM 3769 C C . THR A 1 474 ? 0.557 8.285 24.971 1.00 95.00 474 THR A C 1
ATOM 3771 O O . THR A 1 474 ? 1.729 8.334 25.341 1.00 95.00 474 THR A O 1
ATOM 3774 N N . LEU A 1 475 ? 0.064 7.289 24.243 1.00 94.38 475 LEU A N 1
ATOM 3775 C CA . LEU A 1 475 ? 0.783 6.094 23.822 1.00 94.38 475 LEU A CA 1
ATOM 3776 C C . LEU A 1 475 ? 0.170 5.590 22.514 1.00 94.38 475 LEU A C 1
ATOM 3778 O O . LEU A 1 475 ? -1.013 5.812 22.271 1.00 94.38 475 LEU A O 1
ATOM 3782 N N . ASP A 1 476 ? 0.942 4.896 21.681 1.00 93.94 476 ASP A N 1
ATOM 3783 C CA . ASP A 1 476 ? 0.343 4.174 20.560 1.00 93.94 476 ASP A CA 1
ATOM 3784 C C . ASP A 1 476 ? -0.332 2.901 21.090 1.00 93.94 476 ASP A C 1
ATOM 3786 O O . ASP A 1 476 ? 0.331 2.016 21.639 1.00 93.94 476 ASP A O 1
ATOM 3790 N N . TYR A 1 477 ? -1.654 2.815 20.934 1.00 95.56 477 TYR A N 1
ATOM 3791 C CA . TYR A 1 477 ? -2.439 1.628 21.264 1.00 95.56 477 TYR A CA 1
ATOM 3792 C C . TYR A 1 477 ? -3.684 1.509 20.388 1.00 95.56 477 TYR A C 1
ATOM 3794 O O . TYR A 1 477 ? -4.153 2.483 19.807 1.00 95.56 477 TYR A O 1
ATOM 3802 N N . VAL A 1 478 ? -4.229 0.299 20.315 1.00 96.31 478 VAL A N 1
ATOM 3803 C CA . VAL A 1 478 ? -5.481 -0.001 19.619 1.00 96.31 478 VAL A CA 1
ATOM 3804 C C . VAL A 1 478 ? -6.369 -0.868 20.504 1.00 96.31 478 VAL A C 1
ATOM 3806 O O . VAL A 1 478 ? -5.894 -1.786 21.180 1.00 96.31 478 VAL A O 1
ATOM 3809 N N . VAL A 1 479 ? -7.667 -0.562 20.501 1.00 97.88 479 VAL A N 1
ATOM 3810 C CA . VAL A 1 479 ? -8.696 -1.349 21.185 1.00 97.88 479 VAL A CA 1
ATOM 3811 C C . VAL A 1 479 ? -9.406 -2.211 20.154 1.00 97.88 479 VAL A C 1
ATOM 3813 O O . VAL A 1 479 ? -9.964 -1.690 19.190 1.00 97.88 479 VAL A O 1
ATOM 3816 N N . MET A 1 480 ? -9.393 -3.522 20.360 1.00 97.94 480 MET A N 1
ATOM 3817 C CA . MET A 1 480 ? -10.044 -4.497 19.486 1.00 97.94 480 MET A CA 1
ATOM 3818 C C . MET A 1 480 ? -11.137 -5.229 20.254 1.00 97.94 480 MET A C 1
ATOM 3820 O O . MET A 1 480 ? -11.025 -5.428 21.461 1.00 97.94 480 MET A O 1
ATOM 3824 N N . VAL A 1 481 ? -12.208 -5.614 19.570 1.00 97.00 481 VAL A N 1
ATOM 3825 C CA . VAL A 1 481 ? -13.358 -6.276 20.193 1.00 97.00 481 VAL A CA 1
ATOM 3826 C C . VAL A 1 481 ? -13.772 -7.463 19.336 1.00 97.00 481 VAL A C 1
ATOM 3828 O O . VAL A 1 481 ? -13.954 -7.326 18.125 1.00 97.00 481 VAL A O 1
ATOM 3831 N N . ARG A 1 482 ? -13.917 -8.628 19.971 1.00 95.31 482 ARG A N 1
ATOM 3832 C CA . ARG A 1 482 ? -14.363 -9.869 19.330 1.00 95.31 482 ARG A CA 1
ATOM 3833 C C . ARG A 1 482 ? -15.589 -10.422 20.038 1.00 95.31 482 ARG A C 1
ATOM 3835 O O . ARG A 1 482 ? -15.604 -10.494 21.263 1.00 95.31 482 ARG A O 1
ATOM 3842 N N . ASP A 1 483 ? -16.597 -10.829 19.275 1.00 91.81 483 ASP A N 1
ATOM 3843 C CA . ASP A 1 483 ? -17.777 -11.515 19.808 1.00 91.81 483 ASP A CA 1
ATOM 3844 C C . ASP A 1 483 ? -17.384 -12.904 20.340 1.00 91.81 483 ASP A C 1
ATOM 3846 O O . ASP A 1 483 ? -16.660 -13.653 19.682 1.00 91.81 483 ASP A O 1
ATOM 3850 N N . ALA A 1 484 ? -17.898 -13.274 21.514 1.00 81.62 484 ALA A N 1
ATOM 3851 C CA . ALA A 1 484 ? -17.725 -14.599 22.107 1.00 81.62 484 ALA A CA 1
ATOM 3852 C C . ALA A 1 484 ? -18.293 -15.738 21.229 1.00 81.62 484 ALA A C 1
ATOM 3854 O O . ALA A 1 484 ? -17.927 -16.901 21.405 1.00 81.62 484 ALA A O 1
ATOM 3855 N N . GLY A 1 485 ? -19.208 -15.428 20.303 1.00 66.69 485 GLY A N 1
ATOM 3856 C CA . GLY A 1 485 ? -19.820 -16.386 19.380 1.00 66.69 485 GLY A CA 1
ATOM 3857 C C . GLY A 1 485 ? -19.092 -16.603 18.048 1.00 66.69 485 GLY A C 1
ATOM 3858 O O . GLY A 1 485 ? -19.490 -17.502 17.306 1.00 66.69 485 GLY A O 1
ATOM 3859 N N . GLY A 1 486 ? -18.066 -15.810 17.718 1.00 54.75 486 GLY A N 1
ATOM 3860 C CA . GLY A 1 486 ? -17.538 -15.727 16.356 1.00 54.75 486 GLY A CA 1
ATOM 3861 C C . GLY A 1 486 ? -16.050 -16.036 16.232 1.00 54.75 486 GLY A C 1
ATOM 3862 O O . GLY A 1 486 ? -15.214 -15.148 16.377 1.00 54.75 486 GLY A O 1
ATOM 3863 N N . VAL A 1 487 ? -15.717 -17.252 15.789 1.00 41.25 487 VAL A N 1
ATOM 3864 C CA . VAL A 1 487 ? -14.614 -17.391 14.829 1.00 41.25 487 VAL A CA 1
ATOM 3865 C C . VAL A 1 487 ? -15.182 -16.876 13.512 1.00 41.25 487 VAL A C 1
ATOM 3867 O O . VAL A 1 487 ? -15.800 -17.628 12.759 1.00 41.25 487 VAL A O 1
ATOM 3870 N N . HIS A 1 488 ? -15.054 -15.576 13.242 1.00 46.41 488 HIS A N 1
ATOM 3871 C CA . HIS A 1 488 ? -15.213 -15.109 11.873 1.00 46.41 488 HIS A CA 1
ATOM 3872 C C . HIS A 1 488 ? -14.055 -15.713 11.089 1.00 46.41 488 HIS A C 1
ATOM 3874 O O . HIS A 1 488 ? -12.944 -15.191 11.106 1.00 46.41 488 HIS A O 1
ATOM 3880 N N . THR A 1 489 ? -14.308 -16.854 10.445 1.00 35.22 489 THR A N 1
ATOM 3881 C CA . THR A 1 489 ? -13.441 -17.367 9.392 1.00 35.22 489 THR A CA 1
ATOM 3882 C C . THR A 1 489 ? -13.188 -16.201 8.456 1.00 35.22 489 THR A C 1
ATOM 3884 O O . THR A 1 489 ? -14.137 -15.663 7.875 1.00 35.22 489 THR A O 1
ATOM 3887 N N . SER A 1 490 ? -11.932 -15.767 8.386 1.00 34.84 490 SER A N 1
ATOM 3888 C CA . SER A 1 490 ? -11.490 -14.765 7.437 1.00 34.84 490 SER A CA 1
ATOM 3889 C C . SER A 1 490 ? -11.998 -15.192 6.066 1.00 34.84 490 SER A C 1
ATOM 3891 O O . SER A 1 490 ? -11.621 -16.238 5.537 1.00 34.84 490 SER A O 1
ATOM 3893 N N . ALA A 1 491 ? -12.935 -14.423 5.515 1.00 30.98 491 ALA A N 1
ATOM 3894 C CA . ALA A 1 491 ? -13.170 -14.476 4.088 1.00 30.98 491 ALA A CA 1
ATOM 3895 C C . ALA A 1 491 ? -11.884 -13.926 3.468 1.00 30.98 491 ALA A C 1
ATOM 3897 O O . ALA A 1 491 ? -11.665 -12.715 3.485 1.00 30.98 491 ALA A O 1
ATOM 3898 N N . LYS A 1 492 ? -10.990 -14.847 3.103 1.00 29.45 492 LYS A N 1
ATOM 3899 C CA . LYS A 1 492 ? -9.858 -14.574 2.227 1.00 29.45 492 LYS A CA 1
ATOM 3900 C C . LYS A 1 492 ? -10.357 -14.154 0.860 1.00 29.45 492 LYS A C 1
ATOM 3902 O O . LYS A 1 492 ? -11.368 -14.748 0.418 1.00 29.45 492 LYS A O 1
#

Sequence (492 aa):
GYAGQLWKEAGNEEKTITPDGERLTREMVRQNWNHPSILFWSAGNETILDVVNHYAAVIRQEDDPTRLVTYAASGNQHAKNCDFNAYNTYDGWYTGGPYTDFKKLPHNDMVSETGSGDWITHHVPYGTIKFVINEYEPEEYSEMFTEYRLQTVCRNDVVNRPMFLWWNFREFYNLKFKNNRNTKGLYTLAGMPKDAAFLFQLFFNPGKPVVHLCGRYHFLRGFAPDNGIKAYSNAVELQLTLNGVAREKIWNGSYHIPDSEVKKENGTAVPIPGIPAANVFFWKTPLKPGRNLIEVSDGQGHNDRMIIYQKPAGASDASALVQELESSNPDNPACFIDRPVESQGPVYTDVDGSSDNTFDILPEEVEGSGWIATR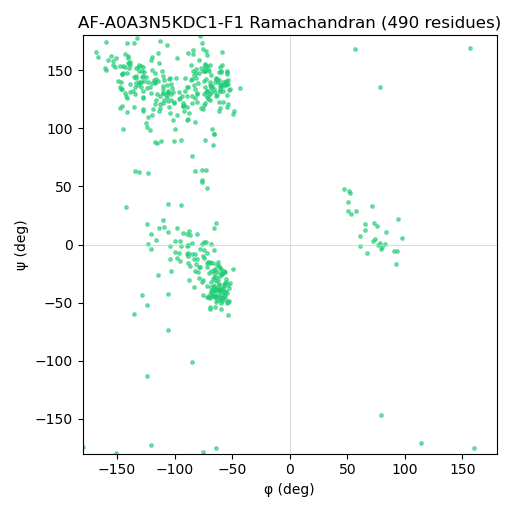RLSDPRLKTDLNFRIHSSVKGGTVYVLFSIGSYPTVTLKQPDAAIAGAAEKMRKTLSSAGYKAVKTGVVWRDHMLERTFAELWSREAGPGEKMKLPGETLDYVVMVRDAGGVHTSAK

Secondary structure (DSSP, 8-state):
--TT----SSSGGGG---HHHHHHHHHHHHHHTT-TT--EEEEEES--HHHHHHHHHHHHTT--TTSEEEEEESSS---SS-SEEEEE--TTTTSSS-GGGGG-TTTTSEEEE-----BTT----TT----BTTTB-BHHHHHHHHHHHHHIIIIISGGG-SEE--S-SB-EEEEEETTTEE---SB-TTSPBPHHHHHHHHHH-TTS--EEES-TT--EE-S-TTS-EEEEE-SSEEEEEETTEE-PPEETT--BPPPEEEE-TTS-EEEE---B-TTEEEE-PPPPSEEEEEEEE-SSS-EEEEEEEESS--S--TT-SEEEEEES-TTS--EEE-S---TT-B-SS--SSS---EESSPPGGGTT-EEEE-S-TTSGGG---EEEEE-TTSS-EEEEEEEE-S---GGG-----HHHHHHHHHHHHHHHHTT-EEEEEEEEEE-TTS-EEEEEEEEEEE-TT-EEEE---SS-EEEEEEETT-------

pLDDT: mean 90.33, std 11.92, range [29.45, 98.69]